Protein AF-A0A7U8C4Y5-F1 (afdb_monomer)

Radius of gyration: 27.95 Å; Cα contacts (8 Å, |Δi|>4): 1539; chains: 1; bounding box: 103×58×79 Å

Secondary structure (DSSP, 8-state):
----SSSSSSSSSS-S----------SSPPTT-B----TT----SS-B--TTTTTS-SPP--BSS--SEEEEEEETTEEEEEEEESS---B-EEEEEEEBTTS-EEEE-TTPPPPTTB-EEEETTEEEE-EEEEEEEEETTEEEEEEEEB-SS--SSS--B---SEEEEEEE-S--BSSBS--HHHHHHSSTTGGGS--TTGGGHHHHHHTT-EEEEEEEEETTTB--HHHHHHHHHHHHHHHHHHH---SEEEEEEETHHHHHHHHHHHH-TTS-SEEEEES--S-HHHHHHHHHHHHHHHHHHHHTS--STT-GGGSHHHHHHHH-S-EEET---TT-SSSSS--TT--SSSEEEIIIIITTTHHHHHH-TT---TTTSSTHHHHTT-SHHHHHS--SHHHHTHHHH-B-TTSPBPP----TT--TTHHHHHTTSS-HHHHHHHHHH---BPPTTT-----TTTS-SS-S--SS--HHHHHHTTTT---HHHHHHHHHHHHHTS-GGGS-HHHHHHH---TTS-SS-GGGB---SSSSPPPPPPPPHHHHHHHHHTT-S--S---S-EEEEEE--GGGT-SS-TTHHHHHHHHHHHTT--GGGEEEEEE---S-HHHHHHHHHHHHHHHHHHHHHHHHHSS--GGGS-EEE-TT--EEEESTTTTTT-STT-S---HHHHHS-----HHHHTT--TT---SS--EE-HHHHTTTTTTTT----HHHHHHHHHHTTT-EE---

Foldseek 3Di:
DDDPDPPPPPPPPPPPDPQLDALPDDPQQDAQHWAHADPPLVLDPAAAADCVVLVLPFFDARAAPPAHFFTWDDDPPDIDGPHHDSLSWGGKDKWKWFQFCVRATDTDDQQDDDDPRFDWAADPNDIATQMKIWIWTAYNSWIKIKIAGFGPPQPDPATAGLAPLEEEEEAAEDAFLARYRAAPVQSLQHDSCVCVDPDLVSVQVSVCRSVGYMYMYIRLRHNLRAPQLVSSLVRLVSRVSNCCRRHNHGPFYEYEYEAVSQCSVLLCCVPPVVSHQEYEYELYFLFDLLLVLQLQLLLLLQCCLLQVWDLPCPTQSQAQVSSCLQQLFDWDAQQQAPQPLPRQLAHASGSHHRTGALSRRARQLVNCQAQAQQEDDCVRSVVVSCVVPDCPVVRVGGRHSQSSNCVLQPADPVRHGFDLHWDAQFQGQLLCLLVVVDDLVRSLSSLQFSFAFDDNVQHDYAAPPSDAPDPDPPPDDDPVNVVVVCPPPPDPVVVVSNVLRVQSSDDPVPADPVNCVVNDPDPSHDSSSCSRGQRDSDPGRGHIDDGDPSSVVSCVVSCSFNQQPDQHAYEYEYEDCSVVSHNSFSLRLVLSVVSVVVVVHDCQRYEYEYEYALPDSVVSSVLSSVVSSLRVVLSVVCSVVVGRDQSRFYFYADNVRHTFDGDPQQQPPCFPDDPDHHVVVVVRPGTAGSSVSSVAGSNSRDSDADFDQLVVCVPVCSSPPDDDDPVSSVSVCVSNVVGHGDRD

Organism: Neptuniibacter caesariensis (NCBI:txid207954)

Sequence (744 aa):
MKLWLILAVLIIAGCSGKNVQMPIGGYPVKPGEVGPVAVDNPMQFPFSCTTSEAGLGEPLIDNYEQKGYPVWDRWLFFNYKKGYSQYCGAKMEVSFYYRNDAGDFKSLVAQSDIPGDAEYLERDGRRFPFVVRYERGVINRFIYGITSLTEWPIQQAGIVPVWNKQLIMLFNGGIGIGHHQSGIVSLGMLGAEAEKSDDLISLFNPDLLARGYLLAGSTGMGTDTSFNLPLLLQTAGMVKKQVVAEFGEPDFTLGLGASGGAIQQFFSDQHAPELLDGVVVSHMFPDLLTQMTGVGDCELLQYYFDNHSDQSSEGFWKTWYHRGLVEGFNAIDGYPSKYSIDGSGVPMMSTAKPGSSVCVDGWRGITPLMFNPKLFLPFYDMHHAWLKGDASELKSTNWTHWDDAVAIYGTDQSGYALRTYDNVGVQYGLEALKQGAISVDQFLDLNARIGGWKPSSEMRFEQAPFYPFGALTLDRISLSEFIFGNIKLRSVGSFWRGTQNVLTLMPDDKVSPRVKRWFGRDDKQSIWSHQNSTASLDTAIAERSSASATAIERAKKQGMVFGGEWNKPTIAMMVYLDDRLDIHDARQPFVFRERMRKAGHSDGSFSIWGLTPSGNPESDKKQLRDIATQSVETLSAWLQQGEKPPSAIDRCWDKHYQLLAVGESVWNGVSLNHSDKGLCAREFKIHGSPRVAAGEPFAADLLKCPLKSVSSALQDGTYATIRFNEMQKVYLEKIFKEGVCAYN

InterPro domains:
  IPR045556 Domain of unknown function DUF6351 [PF19878] (40-743)

Solvent-accessible surface area (backbone atoms only — not comparable to full-atom values): 40353 Å² total; per-residue (Å²): 136,89,91,84,87,89,83,84,80,84,78,81,86,71,81,73,73,79,76,55,63,75,60,79,34,61,78,46,62,47,79,69,37,32,36,34,58,60,94,82,56,82,71,65,75,71,39,20,62,51,40,45,82,74,70,56,39,75,48,42,69,44,40,82,82,73,47,54,30,78,33,70,46,81,49,101,90,49,79,46,78,76,34,6,18,65,56,35,37,27,48,21,43,75,49,39,29,33,26,29,75,89,69,48,64,39,86,41,66,88,87,53,84,82,65,94,57,52,28,69,45,78,55,97,94,42,77,45,57,43,30,36,41,38,37,36,33,16,42,56,43,12,44,32,33,41,40,30,21,30,64,72,71,71,88,56,103,60,91,62,60,49,63,67,44,35,34,38,41,46,26,31,34,58,82,24,51,40,50,38,27,38,13,71,68,32,52,43,61,55,58,77,64,10,62,76,37,92,47,77,78,28,54,35,46,67,62,44,30,75,67,11,32,34,42,35,38,31,14,36,30,12,19,30,17,28,67,33,57,71,61,28,47,52,34,46,54,53,51,51,47,37,47,35,55,69,75,45,81,55,84,40,32,32,35,38,19,30,32,40,11,23,25,52,54,59,43,31,51,79,76,43,52,86,69,45,62,31,37,42,28,27,43,42,41,57,31,64,59,41,54,45,44,31,54,56,43,32,39,35,50,52,47,33,48,52,70,71,47,69,83,56,93,82,21,75,56,27,39,28,58,55,45,22,46,31,43,20,30,51,36,39,66,67,35,77,28,87,54,21,83,79,75,72,17,35,32,67,91,57,69,42,56,39,14,38,25,20,55,54,64,30,46,59,65,51,48,52,48,45,60,26,34,59,38,78,58,50,86,72,54,60,38,52,59,35,70,77,74,55,65,65,63,62,71,72,46,58,30,13,53,39,43,48,31,25,90,63,32,35,60,50,98,87,71,45,42,34,46,49,56,39,50,61,28,59,42,56,24,43,47,26,40,63,72,64,75,40,53,73,65,56,42,52,51,50,56,24,36,33,32,27,57,49,59,65,91,73,44,61,61,62,37,37,74,75,44,52,97,73,75,83,79,76,87,87,71,54,77,64,56,62,56,65,72,50,80,75,65,92,43,73,77,57,54,58,60,60,49,50,56,59,59,73,71,46,57,76,91,79,52,54,73,69,56,49,73,75,66,53,94,48,78,78,48,37,85,47,51,49,84,36,29,39,42,49,96,61,92,60,69,27,52,56,19,75,41,37,66,66,17,44,52,38,34,50,74,69,47,52,47,62,70,20,90,64,75,53,49,34,44,35,37,39,54,55,31,52,95,70,23,38,71,47,46,66,39,28,68,55,27,42,51,46,27,16,45,76,59,70,36,66,66,80,27,55,22,50,40,37,35,36,69,59,84,45,68,72,63,36,54,53,52,51,34,55,51,53,51,48,48,55,55,38,51,51,51,22,65,75,68,74,48,80,44,82,84,50,52,27,31,26,30,40,53,80,72,44,80,70,48,73,37,93,56,29,58,31,44,66,58,90,91,48,93,66,54,16,70,45,34,67,72,54,82,68,54,56,32,29,45,40,16,28,55,40,58,85,50,52,79,59,53,66,69,54,65,37,50,51,77,51,40,78,70,72,51,74,48,60,89,69,83,75,54,75,69,53,49,56,48,50,40,63,59,30,69,87,9,31,54,52,75,120

Mean predicted aligned error: 9.33 Å

Structure (mmCIF, N/CA/C/O backbone):
data_AF-A0A7U8C4Y5-F1
#
_entry.id   AF-A0A7U8C4Y5-F1
#
loop_
_atom_site.group_PDB
_atom_site.id
_atom_site.type_symbol
_atom_site.label_atom_id
_atom_site.label_alt_id
_atom_site.label_comp_id
_atom_site.label_asym_id
_atom_site.label_entity_id
_atom_site.label_seq_id
_atom_site.pdbx_PDB_ins_code
_atom_site.Cartn_x
_atom_site.Cartn_y
_atom_site.Cartn_z
_atom_site.occupancy
_atom_site.B_iso_or_equiv
_atom_site.auth_seq_id
_atom_site.auth_comp_id
_atom_site.auth_asym_id
_atom_site.auth_atom_id
_atom_site.pdbx_PDB_model_num
ATOM 1 N N . MET A 1 1 ? 69.861 26.844 -2.956 1.00 40.56 1 MET A N 1
ATOM 2 C CA . MET A 1 1 ? 69.302 28.192 -3.195 1.00 40.56 1 MET A CA 1
ATOM 3 C C . MET A 1 1 ? 68.763 28.224 -4.621 1.00 40.56 1 MET A C 1
ATOM 5 O O . MET A 1 1 ? 69.521 27.898 -5.519 1.00 40.56 1 MET A O 1
ATOM 9 N N . LYS A 1 2 ? 67.482 28.593 -4.784 1.00 38.91 2 LYS A N 1
ATOM 10 C CA . LYS A 1 2 ? 66.758 28.886 -6.042 1.00 38.91 2 LYS A CA 1
ATOM 11 C C . LYS A 1 2 ? 66.452 27.725 -7.004 1.00 38.91 2 LYS A C 1
ATOM 13 O O . LYS A 1 2 ? 67.176 27.517 -7.961 1.00 38.91 2 LYS A O 1
ATOM 18 N N . LEU A 1 3 ? 65.296 27.086 -6.796 1.00 28.91 3 LEU A N 1
ATOM 19 C CA . LEU A 1 3 ? 64.331 26.732 -7.859 1.00 28.91 3 LEU A CA 1
ATOM 20 C C . LEU A 1 3 ? 62.991 26.289 -7.229 1.00 28.91 3 LEU A C 1
ATOM 22 O O . LEU A 1 3 ? 62.457 25.223 -7.490 1.00 28.91 3 LEU A O 1
ATOM 26 N N . TRP A 1 4 ? 62.467 27.134 -6.341 1.00 32.94 4 TRP A N 1
ATOM 27 C CA . TRP A 1 4 ? 61.103 27.080 -5.807 1.00 32.94 4 TRP A CA 1
ATOM 28 C C . TRP A 1 4 ? 60.492 28.449 -6.099 1.00 32.94 4 TRP A C 1
ATOM 30 O O . TRP A 1 4 ? 60.713 29.346 -5.295 1.00 32.94 4 TRP A O 1
ATOM 40 N N . LEU A 1 5 ? 59.868 28.667 -7.271 1.00 36.50 5 LEU A N 1
ATOM 41 C CA . LEU A 1 5 ? 59.026 29.864 -7.518 1.00 36.50 5 LEU A CA 1
ATOM 42 C C . LEU A 1 5 ? 58.239 29.928 -8.847 1.00 36.50 5 LEU A C 1
ATOM 44 O O . LEU A 1 5 ? 57.663 30.974 -9.120 1.00 36.50 5 LEU A O 1
ATOM 48 N N . ILE A 1 6 ? 58.133 28.874 -9.672 1.00 38.06 6 ILE A N 1
ATOM 49 C CA . ILE A 1 6 ? 57.327 28.951 -10.920 1.00 38.06 6 ILE A CA 1
ATOM 50 C C . ILE A 1 6 ? 56.436 27.716 -11.129 1.00 38.06 6 ILE A C 1
ATOM 52 O O . ILE A 1 6 ? 56.382 27.143 -12.207 1.00 38.06 6 ILE A O 1
ATOM 56 N N . LEU A 1 7 ? 55.703 27.291 -10.097 1.00 34.16 7 LEU A N 1
ATOM 57 C CA . LEU A 1 7 ? 54.570 26.370 -10.295 1.00 34.16 7 LEU A CA 1
ATOM 58 C C . LEU A 1 7 ? 53.411 26.641 -9.319 1.00 34.16 7 LEU A C 1
ATOM 60 O O . LEU A 1 7 ? 52.739 25.729 -8.859 1.00 34.16 7 LEU A O 1
ATOM 64 N N . ALA A 1 8 ? 53.191 27.918 -8.987 1.00 36.72 8 ALA A N 1
ATOM 65 C CA . ALA A 1 8 ? 52.106 28.367 -8.106 1.00 36.72 8 ALA A CA 1
ATOM 66 C C . ALA A 1 8 ? 51.122 29.344 -8.786 1.00 36.72 8 ALA A C 1
ATOM 68 O O . ALA A 1 8 ? 50.301 29.950 -8.109 1.00 36.72 8 ALA A O 1
ATOM 69 N N . VAL A 1 9 ? 51.173 29.507 -10.118 1.00 35.78 9 VAL A N 1
ATOM 70 C CA . VAL A 1 9 ? 50.325 30.484 -10.849 1.00 35.78 9 VAL A CA 1
ATOM 71 C C . VAL A 1 9 ? 49.565 29.865 -12.043 1.00 35.78 9 VAL A C 1
ATOM 73 O O . VAL A 1 9 ? 48.957 30.574 -12.831 1.00 35.78 9 VAL A O 1
ATOM 76 N N . LEU A 1 10 ? 49.492 28.532 -12.157 1.00 32.16 10 LEU A N 1
ATOM 77 C CA . LEU A 1 10 ? 48.710 27.846 -13.211 1.00 32.16 10 LEU A CA 1
ATOM 78 C C . LEU A 1 10 ? 47.628 26.882 -12.684 1.00 32.16 10 LEU A C 1
ATOM 80 O O . LEU A 1 10 ? 47.227 25.965 -13.388 1.00 32.16 10 LEU A O 1
ATOM 84 N N . ILE A 1 11 ? 47.121 27.091 -11.460 1.00 36.72 11 ILE A N 1
ATOM 85 C CA . ILE A 1 11 ? 45.968 26.326 -10.920 1.00 36.72 11 ILE A CA 1
ATOM 86 C C . ILE A 1 11 ? 44.781 27.233 -10.521 1.00 36.72 11 ILE A C 1
ATOM 88 O O . ILE A 1 11 ? 43.703 26.743 -10.212 1.00 36.72 11 ILE A O 1
ATOM 92 N N . ILE A 1 12 ? 44.901 28.564 -10.614 1.00 37.28 12 ILE A N 1
ATOM 93 C CA . ILE A 1 12 ? 43.823 29.489 -10.194 1.00 37.28 12 ILE A CA 1
ATOM 94 C C . ILE A 1 12 ? 43.018 30.062 -11.386 1.00 37.28 12 ILE A C 1
ATOM 96 O O . ILE A 1 12 ? 42.002 30.716 -11.191 1.00 37.28 12 ILE A O 1
ATOM 100 N N . ALA A 1 13 ? 43.370 29.735 -12.634 1.00 33.44 13 ALA A N 1
ATOM 101 C CA . ALA A 1 13 ? 42.683 30.239 -13.836 1.00 33.44 13 ALA A CA 1
ATOM 102 C C . ALA A 1 13 ? 41.980 29.137 -14.661 1.00 33.44 13 ALA A C 1
ATOM 104 O O . ALA A 1 13 ? 42.058 29.129 -15.885 1.00 33.44 13 ALA A O 1
ATOM 105 N N . GLY A 1 14 ? 41.311 28.191 -13.988 1.00 32.44 14 GLY A N 1
ATOM 106 C CA . GLY A 1 14 ? 40.488 27.154 -14.637 1.00 32.44 14 GLY A CA 1
ATOM 107 C C . GLY A 1 14 ? 39.173 26.804 -13.925 1.00 32.44 14 GLY A C 1
ATOM 108 O O . GLY A 1 14 ? 38.342 26.110 -14.500 1.00 32.44 14 GLY A O 1
ATOM 109 N N . CYS A 1 15 ? 38.939 27.304 -12.707 1.00 35.91 15 CYS A N 1
ATOM 110 C CA . CYS A 1 15 ? 37.689 27.089 -11.963 1.00 35.91 15 CYS A CA 1
ATOM 111 C C . CYS A 1 15 ? 36.669 28.220 -12.180 1.00 35.91 15 CYS A C 1
ATOM 113 O O . CYS A 1 15 ? 35.854 28.512 -11.308 1.00 35.91 15 CYS A O 1
ATOM 115 N N . SER A 1 16 ? 36.712 28.882 -13.337 1.00 35.50 16 SER A N 1
ATOM 116 C CA . SER A 1 16 ? 35.630 29.749 -13.788 1.00 35.50 16 SER A CA 1
ATOM 117 C C . SER A 1 16 ? 34.489 28.874 -14.306 1.00 35.50 16 SER A C 1
ATOM 119 O O . SER A 1 16 ? 34.569 28.349 -15.414 1.00 35.50 16 SER A O 1
ATOM 121 N N . GLY A 1 17 ? 33.464 28.694 -13.470 1.00 42.19 17 GLY A N 1
ATOM 122 C CA . GLY A 1 17 ? 32.100 28.333 -13.860 1.00 42.19 17 GLY A CA 1
ATOM 123 C C . GLY A 1 17 ? 31.972 27.268 -14.947 1.00 42.19 17 GLY A C 1
ATOM 124 O O . GLY A 1 17 ? 31.537 27.573 -16.055 1.00 42.19 17 GLY A O 1
ATOM 125 N N . LYS A 1 18 ? 32.247 25.997 -14.628 1.00 40.91 18 LYS A N 1
ATOM 126 C CA . LYS A 1 18 ? 31.489 24.951 -15.319 1.00 40.91 18 LYS A CA 1
ATOM 127 C C . LYS A 1 18 ? 30.056 25.094 -14.826 1.00 40.91 18 LYS A C 1
ATOM 129 O O . LYS A 1 18 ? 29.761 24.682 -13.709 1.00 40.91 18 LYS A O 1
ATOM 134 N N . ASN A 1 19 ? 29.212 25.739 -15.631 1.00 41.41 19 ASN A N 1
ATOM 135 C CA . ASN A 1 19 ? 27.765 25.629 -15.509 1.00 41.41 19 ASN A CA 1
ATOM 136 C C . ASN A 1 19 ? 27.460 24.138 -15.547 1.00 41.41 19 ASN A C 1
ATOM 138 O O . ASN A 1 19 ? 27.531 23.513 -16.606 1.00 41.41 19 ASN A O 1
ATOM 142 N N . VAL A 1 20 ? 27.244 23.548 -14.377 1.00 48.53 20 VAL A N 1
ATOM 143 C CA . VAL A 1 20 ? 26.843 22.159 -14.308 1.00 48.53 20 VAL A CA 1
ATOM 144 C C . VAL A 1 20 ? 25.394 22.143 -14.774 1.00 48.53 20 VAL A C 1
ATOM 146 O O . VAL A 1 20 ? 24.517 22.771 -14.185 1.00 48.53 20 VAL A O 1
ATOM 149 N N . GLN A 1 21 ? 25.209 21.595 -15.967 1.00 50.97 21 GLN A N 1
ATOM 150 C CA . GLN A 1 21 ? 23.978 21.690 -16.731 1.00 50.97 21 GLN A CA 1
ATOM 151 C C . GLN A 1 21 ? 22.909 20.826 -16.056 1.00 50.97 21 GLN A C 1
ATOM 153 O O . GLN A 1 21 ? 23.209 19.719 -15.606 1.00 50.97 21 GLN A O 1
ATOM 158 N N . MET A 1 22 ? 21.670 21.324 -15.993 1.00 55.81 22 MET A N 1
ATOM 159 C CA . MET A 1 22 ? 20.518 20.502 -15.612 1.00 55.81 22 MET A CA 1
ATOM 160 C C . MET A 1 22 ? 20.509 19.214 -16.455 1.00 55.81 22 MET A C 1
ATOM 162 O O . MET A 1 22 ? 20.876 19.280 -17.634 1.00 55.81 22 MET A O 1
ATOM 166 N N . PRO A 1 23 ? 20.057 18.066 -15.922 1.00 55.00 23 PRO A N 1
ATOM 167 C CA . PRO A 1 23 ? 19.732 16.913 -16.751 1.00 55.00 23 PRO A CA 1
ATOM 168 C C . PRO A 1 23 ? 18.498 17.253 -17.605 1.00 55.00 23 PRO A C 1
ATOM 170 O O . PRO A 1 23 ? 17.365 16.929 -17.265 1.00 55.00 23 PRO A O 1
ATOM 173 N N . ILE A 1 24 ? 18.712 17.979 -18.704 1.00 55.97 24 ILE A N 1
ATOM 174 C CA . ILE A 1 24 ? 17.717 18.221 -19.752 1.00 55.97 24 ILE A CA 1
ATOM 175 C C . ILE A 1 24 ? 17.910 17.110 -20.784 1.00 55.97 24 ILE A C 1
ATOM 177 O O . ILE A 1 24 ? 18.514 17.319 -21.834 1.00 55.97 24 ILE A O 1
ATOM 181 N N . GLY A 1 25 ? 17.477 15.900 -20.434 1.00 65.25 25 GLY A N 1
ATOM 182 C CA . GLY A 1 25 ? 17.351 14.796 -21.382 1.00 65.25 25 GLY A CA 1
ATOM 183 C C . GLY A 1 25 ? 16.016 14.878 -22.118 1.00 65.25 25 GLY A C 1
ATOM 184 O O . GLY A 1 25 ? 14.994 15.197 -21.513 1.00 65.25 25 GLY A O 1
ATOM 185 N N . GLY A 1 26 ? 16.017 14.617 -23.423 1.00 84.81 26 GLY A N 1
ATOM 186 C CA . GLY A 1 26 ? 14.791 14.382 -24.185 1.00 84.81 26 GLY A CA 1
ATOM 187 C C . GLY A 1 26 ? 14.374 12.912 -24.128 1.00 84.81 26 GLY A C 1
ATOM 188 O O . GLY A 1 26 ? 15.065 12.081 -23.545 1.00 84.81 26 GLY A O 1
ATOM 189 N N . TYR A 1 27 ? 13.254 12.594 -24.769 1.00 93.38 27 TYR A N 1
ATOM 190 C CA . TYR A 1 27 ? 12.886 11.214 -25.075 1.00 93.38 27 TYR A CA 1
ATOM 191 C C . TYR A 1 27 ? 13.197 10.916 -26.552 1.00 93.38 27 TYR A C 1
ATOM 193 O O . TYR A 1 27 ? 12.963 11.791 -27.391 1.00 93.38 27 TYR A O 1
ATOM 201 N N . PRO A 1 28 ? 13.675 9.709 -26.896 1.00 94.25 28 PRO A N 1
ATOM 202 C CA . PRO A 1 28 ? 14.124 8.664 -25.973 1.00 94.25 28 PRO A CA 1
ATOM 203 C C . PRO A 1 28 ? 15.470 9.028 -25.325 1.00 94.25 28 PRO A C 1
ATOM 205 O O . PRO A 1 28 ? 16.355 9.555 -25.995 1.00 94.25 28 PRO A O 1
ATOM 208 N N . VAL A 1 29 ? 15.637 8.698 -24.044 1.00 93.75 29 VAL A N 1
ATOM 209 C CA . VAL A 1 29 ? 16.929 8.766 -23.346 1.00 93.75 29 VAL A CA 1
ATOM 210 C C . VAL A 1 29 ? 17.836 7.695 -23.946 1.00 93.75 29 VAL A C 1
ATOM 212 O O . VAL A 1 29 ? 17.461 6.523 -23.951 1.00 93.75 29 VAL A O 1
ATOM 215 N N . LYS A 1 30 ? 19.005 8.071 -24.475 1.00 92.62 30 LYS A N 1
ATOM 216 C CA . LYS A 1 30 ? 19.956 7.143 -25.115 1.00 92.62 30 LYS A CA 1
ATOM 217 C C . LYS A 1 30 ? 21.066 6.674 -24.162 1.00 92.62 30 LYS A C 1
ATOM 219 O O . LYS A 1 30 ? 21.302 7.311 -23.134 1.00 92.62 30 LYS A O 1
ATOM 224 N N . PRO A 1 31 ? 21.763 5.556 -24.467 1.00 91.56 31 PRO A N 1
ATOM 225 C CA . PRO A 1 31 ? 22.852 5.072 -23.622 1.00 91.56 31 PRO A CA 1
ATOM 226 C C . PRO A 1 31 ? 23.902 6.161 -23.371 1.00 91.56 31 PRO A C 1
ATOM 228 O O . PRO A 1 31 ? 24.402 6.785 -24.307 1.00 91.56 31 PRO A O 1
ATOM 231 N N . GLY A 1 32 ? 24.237 6.391 -22.102 1.00 90.81 32 GLY A N 1
ATOM 232 C CA . GLY A 1 32 ? 25.149 7.450 -21.666 1.00 90.81 32 GLY A CA 1
ATOM 233 C C . GLY A 1 32 ? 24.497 8.809 -21.371 1.00 90.81 32 GLY A C 1
ATOM 234 O O . GLY A 1 32 ? 25.164 9.657 -20.769 1.00 90.81 32 GLY A O 1
ATOM 235 N N . GLU A 1 33 ? 23.230 9.016 -21.741 1.00 92.44 33 GLU A N 1
ATOM 236 C CA . GLU A 1 33 ? 22.442 10.211 -21.408 1.00 92.44 33 GLU A CA 1
ATOM 237 C C . GLU A 1 33 ? 21.748 10.076 -20.045 1.00 92.44 33 GLU A C 1
ATOM 239 O O . GLU A 1 33 ? 21.728 9.006 -19.445 1.00 92.44 33 GLU A O 1
ATOM 244 N N . VAL A 1 34 ? 21.183 11.170 -19.535 1.00 91.38 34 VAL A N 1
ATOM 245 C CA . VAL A 1 34 ? 20.472 11.217 -18.246 1.00 91.38 34 VAL A CA 1
ATOM 246 C C . VAL A 1 34 ? 19.019 11.561 -18.516 1.00 91.38 34 VAL A C 1
ATOM 248 O O . VAL A 1 34 ? 18.747 12.476 -19.292 1.00 91.38 34 VAL A O 1
ATOM 251 N N . GLY A 1 35 ? 18.091 10.852 -17.877 1.00 93.12 35 GLY A N 1
ATOM 252 C CA . GLY A 1 35 ? 16.671 11.117 -18.065 1.00 93.12 35 GLY A CA 1
ATOM 253 C C . GLY A 1 35 ? 16.222 12.452 -17.456 1.00 93.12 35 GLY A C 1
ATOM 254 O O . GLY A 1 35 ? 16.865 12.975 -16.539 1.00 93.12 35 GLY A O 1
ATOM 255 N N . PRO A 1 36 ? 15.118 13.024 -17.968 1.00 94.38 36 PRO A N 1
ATOM 256 C CA . PRO A 1 36 ? 14.597 14.299 -17.493 1.00 94.38 36 PRO A CA 1
ATOM 257 C C . PRO A 1 36 ? 14.004 14.215 -16.083 1.00 94.38 36 PRO A C 1
ATOM 259 O O . PRO A 1 36 ? 13.547 13.162 -15.632 1.00 94.38 36 PRO A O 1
ATOM 262 N N . VAL A 1 37 ? 13.928 15.373 -15.426 1.00 93.31 37 VAL A N 1
ATOM 263 C CA . VAL A 1 37 ? 13.112 15.611 -14.226 1.00 93.31 37 VAL A CA 1
ATOM 264 C C . VAL A 1 37 ? 11.944 16.515 -14.607 1.00 93.31 37 VAL A C 1
ATOM 266 O O . VAL A 1 37 ? 12.137 17.481 -15.348 1.00 93.31 37 VAL A O 1
ATOM 269 N N . ALA A 1 38 ? 10.734 16.196 -14.146 1.00 91.75 38 ALA A N 1
ATOM 270 C CA . ALA A 1 38 ? 9.569 17.025 -14.430 1.00 91.75 38 ALA A CA 1
ATOM 271 C C . ALA A 1 38 ? 9.722 18.427 -13.820 1.00 91.75 38 ALA A C 1
ATOM 273 O O . ALA A 1 38 ? 10.302 18.594 -12.747 1.00 91.75 38 ALA A O 1
ATOM 274 N N . VAL A 1 39 ? 9.187 19.440 -14.503 1.00 87.44 39 VAL A N 1
ATOM 275 C CA . VAL A 1 39 ? 9.313 20.853 -14.095 1.00 87.44 39 VAL A CA 1
ATOM 276 C C . VAL A 1 39 ? 8.608 21.129 -12.764 1.00 87.44 39 VAL A C 1
ATOM 278 O O . VAL A 1 39 ? 9.061 21.951 -11.975 1.00 87.44 39 VAL A O 1
ATOM 281 N N . ASP A 1 40 ? 7.507 20.434 -12.524 1.00 88.88 40 ASP A N 1
ATOM 282 C CA . ASP A 1 40 ? 6.650 20.492 -11.342 1.00 88.88 40 ASP A CA 1
ATOM 283 C C . ASP A 1 40 ? 6.944 19.365 -10.338 1.00 88.88 40 ASP A C 1
ATOM 285 O O . ASP A 1 40 ? 6.169 19.162 -9.403 1.00 88.88 40 ASP A O 1
ATOM 289 N N . ASN A 1 41 ? 8.066 18.648 -10.490 1.00 91.75 41 ASN A N 1
ATOM 290 C CA . ASN A 1 41 ? 8.531 17.731 -9.454 1.00 91.75 41 ASN A CA 1
ATOM 291 C C . ASN A 1 41 ? 8.658 18.518 -8.131 1.00 91.75 41 ASN A C 1
ATOM 293 O O . ASN A 1 41 ? 9.282 19.584 -8.121 1.00 91.75 41 ASN A O 1
ATOM 297 N N . PRO A 1 42 ? 8.121 18.015 -7.004 1.00 90.56 42 PRO A N 1
ATOM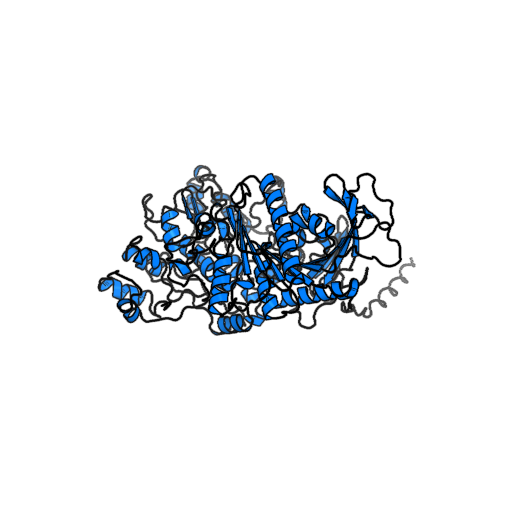 298 C CA . PRO A 1 42 ? 8.168 18.720 -5.724 1.00 90.56 42 PRO A CA 1
ATOM 299 C C . PRO A 1 42 ? 9.597 18.931 -5.218 1.00 90.56 42 PRO A C 1
ATOM 301 O O . PRO A 1 42 ? 9.799 19.712 -4.292 1.00 90.56 42 PRO A O 1
ATOM 304 N N . MET A 1 43 ? 10.580 18.238 -5.811 1.00 88.94 43 MET A N 1
ATOM 305 C CA . MET A 1 43 ? 11.993 18.319 -5.476 1.00 88.94 43 MET A CA 1
ATOM 306 C C . MET A 1 43 ? 12.176 18.197 -3.965 1.00 88.94 43 MET A C 1
ATOM 308 O O . MET A 1 43 ? 12.762 19.068 -3.336 1.00 88.94 43 MET A O 1
ATOM 312 N N . GLN A 1 44 ? 11.629 17.127 -3.373 1.00 88.31 44 GLN A N 1
ATOM 313 C CA . GLN A 1 44 ? 11.736 16.877 -1.935 1.00 88.31 44 GLN A CA 1
ATOM 314 C C . GLN A 1 44 ? 13.187 17.033 -1.488 1.00 88.31 44 GLN A C 1
ATOM 316 O O . GLN A 1 44 ? 14.087 16.455 -2.112 1.00 88.31 44 GLN A O 1
ATOM 321 N N . PHE A 1 45 ? 13.390 17.833 -0.441 1.00 83.75 45 PHE A N 1
ATOM 322 C CA . PHE A 1 45 ? 14.679 18.040 0.196 1.00 83.75 45 PHE A CA 1
ATOM 323 C C . PHE A 1 45 ? 14.560 17.874 1.714 1.00 83.75 45 PHE A C 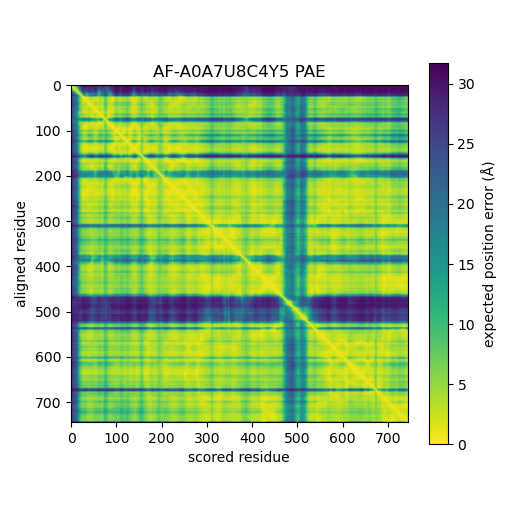1
ATOM 325 O O . PHE A 1 45 ? 13.598 18.366 2.303 1.00 83.75 45 PHE A O 1
ATOM 332 N N . PRO A 1 46 ? 15.546 17.220 2.341 1.00 82.81 46 PRO A N 1
ATOM 333 C CA . PRO A 1 46 ? 16.714 16.617 1.689 1.00 82.81 46 PRO A CA 1
ATOM 334 C C . PRO A 1 46 ? 16.307 15.346 0.906 1.00 82.81 46 PRO A C 1
ATOM 336 O O . PRO A 1 46 ? 15.151 14.932 0.983 1.00 82.81 46 PRO A O 1
ATOM 339 N N . PHE A 1 47 ? 17.191 14.753 0.089 1.00 87.06 47 PHE A N 1
ATOM 340 C CA . PHE A 1 47 ? 16.854 13.554 -0.707 1.00 87.06 47 PHE A CA 1
ATOM 341 C C . PHE A 1 47 ? 18.020 12.572 -0.811 1.00 87.06 47 PHE A C 1
ATOM 343 O O . PHE A 1 47 ? 19.159 12.980 -1.042 1.00 87.06 47 PHE A O 1
ATOM 350 N N . SER A 1 48 ? 17.772 11.287 -0.565 1.00 85.62 48 SER A N 1
ATOM 351 C CA . SER A 1 48 ? 18.788 10.225 -0.575 1.00 85.62 48 SER A CA 1
ATOM 352 C C . SER A 1 48 ? 18.925 9.628 -1.978 1.00 85.62 48 SER A C 1
ATOM 354 O O . SER A 1 48 ? 17.940 9.128 -2.512 1.00 85.62 48 SER A O 1
ATOM 356 N N . CYS A 1 49 ? 20.118 9.663 -2.582 1.00 88.31 49 CYS A N 1
ATOM 357 C CA . CYS A 1 49 ? 20.373 8.995 -3.864 1.00 88.31 49 CYS A CA 1
ATOM 358 C C . CYS A 1 49 ? 20.864 7.557 -3.638 1.00 88.31 49 CYS A C 1
ATOM 360 O O . CYS A 1 49 ? 21.714 7.332 -2.776 1.00 88.31 49 CYS A O 1
ATOM 362 N N . THR A 1 50 ? 20.368 6.614 -4.442 1.00 86.38 50 THR A N 1
ATOM 363 C CA . THR A 1 50 ? 20.636 5.168 -4.338 1.00 86.38 50 THR A CA 1
ATOM 364 C C . THR A 1 50 ? 21.015 4.540 -5.690 1.00 86.38 50 THR A C 1
ATOM 366 O O . THR A 1 50 ? 20.792 3.354 -5.935 1.00 86.38 50 THR A O 1
ATOM 369 N N . THR A 1 51 ? 21.567 5.332 -6.617 1.00 88.31 51 THR A N 1
ATOM 370 C CA . THR A 1 51 ? 21.968 4.863 -7.958 1.00 88.31 51 THR A CA 1
ATOM 371 C C . THR A 1 51 ? 23.018 3.752 -7.892 1.00 88.31 51 THR A C 1
ATOM 373 O O . THR A 1 51 ? 23.030 2.857 -8.739 1.00 88.31 51 THR A O 1
ATOM 376 N N . SER A 1 52 ? 23.878 3.772 -6.868 1.00 83.06 52 SER A N 1
ATOM 377 C CA . SER A 1 52 ? 24.941 2.780 -6.700 1.00 83.06 52 SER A CA 1
ATOM 378 C C . SER A 1 52 ? 24.395 1.400 -6.344 1.00 83.06 52 SER A C 1
ATOM 380 O O . SER A 1 52 ? 24.881 0.394 -6.856 1.00 83.06 52 SER A O 1
ATOM 382 N N . GLU A 1 53 ? 23.339 1.363 -5.537 1.00 78.25 53 GLU A N 1
ATOM 383 C CA . GLU A 1 53 ? 22.635 0.167 -5.094 1.00 78.25 53 GLU A CA 1
ATOM 384 C C . GLU A 1 53 ? 21.905 -0.512 -6.263 1.00 78.25 53 GLU A C 1
ATOM 386 O O . GLU A 1 53 ? 21.818 -1.734 -6.301 1.00 78.25 53 GLU A O 1
ATOM 391 N N . ALA A 1 54 ? 21.475 0.260 -7.266 1.00 77.81 54 ALA A N 1
ATOM 392 C CA . ALA A 1 54 ? 20.914 -0.254 -8.520 1.00 77.81 54 ALA A CA 1
ATOM 393 C C . ALA A 1 54 ? 21.972 -0.617 -9.585 1.00 77.81 54 ALA A C 1
ATOM 395 O O . ALA A 1 54 ? 21.631 -0.967 -10.721 1.00 77.81 54 ALA A O 1
ATOM 396 N N . GLY A 1 55 ? 23.262 -0.517 -9.247 1.00 82.12 55 GLY A N 1
ATOM 397 C CA . GLY A 1 55 ? 24.368 -0.841 -10.145 1.00 82.12 55 GLY A CA 1
ATOM 398 C C . GLY A 1 55 ? 24.650 0.201 -11.232 1.00 82.12 55 GLY A C 1
ATOM 399 O O . GLY A 1 55 ? 25.359 -0.127 -12.175 1.00 82.12 55 GLY A O 1
ATOM 400 N N . LEU A 1 56 ? 24.137 1.432 -11.105 1.00 87.81 56 LEU A N 1
ATOM 401 C CA . LEU A 1 56 ? 24.405 2.558 -12.022 1.00 87.81 56 LEU A CA 1
ATOM 402 C C . LEU A 1 56 ? 25.605 3.424 -11.581 1.00 87.81 56 LEU A C 1
ATOM 404 O O . LEU A 1 56 ? 25.902 4.456 -12.183 1.00 87.81 56 LEU A O 1
ATOM 408 N N . GLY A 1 57 ? 26.291 3.021 -10.507 1.00 88.25 57 GLY A N 1
ATOM 409 C CA . GLY A 1 57 ? 27.385 3.780 -9.901 1.00 88.25 57 GLY A CA 1
ATOM 410 C C . GLY A 1 57 ? 26.914 4.979 -9.070 1.00 88.25 57 GLY A C 1
ATOM 411 O O . GLY A 1 57 ? 25.730 5.143 -8.784 1.00 88.25 57 GLY A O 1
ATOM 412 N N . GLU A 1 58 ? 27.861 5.806 -8.627 1.00 87.50 58 GLU A N 1
ATOM 413 C CA . GLU A 1 58 ? 27.564 7.036 -7.876 1.00 87.50 58 GLU A CA 1
ATOM 414 C C . GLU A 1 58 ? 26.759 8.030 -8.737 1.00 87.50 58 GLU A C 1
ATOM 416 O O . GLU A 1 58 ? 26.998 8.122 -9.948 1.00 87.50 58 GLU A O 1
ATOM 421 N N . PRO A 1 59 ? 25.835 8.806 -8.139 1.00 90.38 59 PRO A N 1
ATOM 422 C CA . PRO A 1 59 ? 25.026 9.755 -8.888 1.00 90.38 59 PRO A CA 1
ATOM 423 C C . PRO A 1 59 ? 25.901 10.869 -9.475 1.00 90.38 59 PRO A C 1
ATOM 425 O O . PRO A 1 59 ? 26.965 11.221 -8.953 1.00 90.38 59 PRO A O 1
ATOM 428 N N . LEU A 1 60 ? 25.442 11.455 -10.578 1.00 91.31 60 LEU A N 1
ATOM 429 C CA . LEU A 1 60 ? 26.158 12.512 -11.275 1.00 91.31 60 LEU A CA 1
ATOM 430 C C . LEU A 1 60 ? 26.250 13.767 -10.412 1.00 91.31 60 LEU A C 1
ATOM 432 O O . LEU A 1 60 ? 25.264 14.233 -9.837 1.00 91.31 60 LEU A O 1
ATOM 436 N N . ILE A 1 61 ? 27.451 14.338 -10.379 1.00 91.00 61 ILE A N 1
ATOM 437 C CA . ILE A 1 61 ? 27.693 15.647 -9.782 1.00 91.00 61 ILE A CA 1
ATOM 438 C C . ILE A 1 61 ? 27.029 16.686 -10.682 1.00 91.00 61 ILE A C 1
ATOM 440 O O . ILE A 1 61 ? 27.507 16.939 -11.789 1.00 91.00 61 ILE A O 1
ATOM 444 N N . ASP A 1 62 ? 25.936 17.265 -10.196 1.00 88.50 62 ASP A N 1
ATOM 445 C CA . ASP A 1 62 ? 25.139 18.266 -10.904 1.00 88.50 62 ASP A CA 1
ATOM 446 C C . ASP A 1 62 ? 25.293 19.682 -10.313 1.00 88.50 62 ASP A C 1
ATOM 448 O O . ASP A 1 62 ? 24.800 20.649 -10.890 1.00 88.50 62 ASP A O 1
ATOM 452 N N . ASN A 1 63 ? 26.007 19.829 -9.190 1.00 86.50 63 ASN A N 1
ATOM 453 C CA . ASN A 1 63 ? 26.368 21.125 -8.624 1.00 86.50 63 ASN A CA 1
ATOM 454 C C . ASN A 1 63 ? 27.561 21.046 -7.647 1.00 86.50 63 ASN A C 1
ATOM 456 O O . ASN A 1 63 ? 27.937 19.985 -7.146 1.00 86.50 63 ASN A O 1
ATOM 460 N N . TYR A 1 64 ? 28.133 22.213 -7.337 1.00 88.88 64 TYR A N 1
ATOM 461 C CA . TYR A 1 64 ? 29.151 22.403 -6.290 1.00 88.88 64 TYR A CA 1
ATOM 462 C C . TYR A 1 64 ? 28.674 23.356 -5.177 1.00 88.88 64 TYR A C 1
ATOM 464 O O . TYR A 1 64 ? 29.455 23.761 -4.320 1.00 88.88 64 TYR A O 1
ATOM 472 N N . GLU A 1 65 ? 27.385 23.703 -5.180 1.00 84.88 65 GLU A N 1
ATOM 473 C CA . GLU A 1 65 ? 26.752 24.667 -4.267 1.00 84.88 65 GLU A CA 1
ATOM 474 C C . GLU A 1 65 ? 26.253 24.023 -2.970 1.00 84.88 65 GLU A C 1
ATOM 476 O O . GLU A 1 65 ? 25.600 24.675 -2.162 1.00 84.88 65 GLU A O 1
ATOM 481 N N . GLN A 1 66 ? 26.572 22.746 -2.754 1.00 82.88 66 GLN A N 1
ATOM 482 C CA . GLN A 1 66 ? 26.103 21.971 -1.607 1.00 82.88 66 GLN A CA 1
ATOM 483 C C . GLN A 1 66 ? 24.597 21.705 -1.608 1.00 82.88 66 GLN A C 1
ATOM 485 O O . GLN A 1 66 ? 23.994 21.549 -0.552 1.00 82.88 66 GLN A O 1
ATOM 490 N N . LYS A 1 67 ? 23.992 21.627 -2.800 1.00 84.00 67 LYS A N 1
ATOM 491 C CA . LYS A 1 67 ? 22.574 21.298 -2.962 1.00 84.00 67 LYS A CA 1
ATOM 492 C C . LYS A 1 67 ? 22.396 19.800 -3.181 1.00 84.00 67 LYS A C 1
ATOM 494 O O . LYS A 1 67 ? 22.889 19.251 -4.165 1.00 84.00 67 LYS A O 1
ATOM 499 N N . GLY A 1 68 ? 21.649 19.156 -2.290 1.00 84.44 68 GLY A N 1
ATOM 500 C CA . GLY A 1 68 ? 21.298 17.742 -2.396 1.00 84.44 68 GLY A CA 1
ATOM 501 C C . GLY A 1 68 ? 22.383 16.789 -1.898 1.00 84.44 68 GLY A C 1
ATOM 502 O O . GLY A 1 68 ? 23.134 17.091 -0.973 1.00 84.44 68 GLY A O 1
ATOM 503 N N . TYR A 1 69 ? 22.437 15.604 -2.497 1.00 84.75 69 TYR A N 1
ATOM 504 C CA . TYR A 1 69 ? 23.241 14.488 -2.021 1.00 84.75 69 TYR A CA 1
ATOM 505 C C . TYR A 1 69 ? 24.746 14.718 -2.228 1.00 84.75 69 TYR A C 1
ATOM 507 O O . TYR A 1 69 ? 25.166 14.989 -3.355 1.00 84.75 69 TYR A O 1
ATOM 515 N N . PRO A 1 70 ? 25.595 14.588 -1.192 1.00 84.25 70 PRO A N 1
ATOM 516 C CA . PRO A 1 70 ? 27.040 14.696 -1.356 1.00 84.25 70 PRO A CA 1
ATOM 517 C C . PRO A 1 70 ? 27.608 13.461 -2.067 1.00 84.25 70 PRO A C 1
ATOM 519 O O . PRO A 1 70 ? 27.487 12.345 -1.568 1.00 84.25 70 PRO A O 1
ATOM 522 N N . VAL A 1 71 ? 28.303 13.674 -3.185 1.00 85.50 71 VAL A N 1
ATOM 523 C CA . VAL A 1 71 ? 28.963 12.612 -3.959 1.00 85.50 71 VAL A CA 1
ATOM 524 C C . VAL A 1 71 ? 30.414 12.467 -3.508 1.00 85.50 71 VAL A C 1
ATOM 526 O O . VAL A 1 71 ? 31.174 13.446 -3.466 1.00 85.50 71 VAL A O 1
ATOM 529 N N . TRP A 1 72 ? 30.818 11.242 -3.177 1.00 78.44 72 TRP A N 1
ATOM 530 C CA . TRP A 1 72 ? 32.128 10.943 -2.594 1.00 78.44 72 TRP A CA 1
ATOM 531 C C . TRP A 1 72 ? 33.003 10.138 -3.552 1.00 78.44 72 TRP A C 1
ATOM 533 O O . TRP A 1 72 ? 32.533 9.239 -4.235 1.00 78.44 72 TRP A O 1
ATOM 543 N N . ASP A 1 73 ? 34.305 10.416 -3.547 1.00 71.69 73 ASP A N 1
ATOM 544 C CA . ASP A 1 73 ? 35.320 9.493 -4.046 1.00 71.69 73 ASP A CA 1
ATOM 545 C C . ASP A 1 73 ? 35.830 8.656 -2.881 1.00 71.69 73 ASP A C 1
ATOM 547 O O . ASP A 1 73 ? 36.335 9.211 -1.898 1.00 71.69 73 ASP A O 1
ATOM 551 N N . ARG A 1 74 ? 35.687 7.334 -2.974 1.00 65.00 74 ARG A N 1
ATOM 552 C CA . ARG A 1 74 ? 36.178 6.415 -1.947 1.00 65.00 74 ARG A CA 1
ATOM 553 C C . ARG A 1 74 ? 37.446 5.740 -2.441 1.00 65.00 74 ARG A C 1
ATOM 555 O O . ARG A 1 74 ? 37.404 4.897 -3.330 1.00 65.00 74 ARG A O 1
ATOM 562 N N . TRP A 1 75 ? 38.569 6.093 -1.827 1.00 54.50 75 TRP A N 1
ATOM 563 C CA . TRP A 1 75 ? 39.831 5.372 -1.959 1.00 54.50 75 TRP A CA 1
ATOM 564 C C . TRP A 1 75 ? 40.141 4.662 -0.642 1.00 54.50 75 TRP A C 1
ATOM 566 O O . TRP A 1 75 ? 39.757 5.161 0.409 1.00 54.50 75 TRP A O 1
ATOM 576 N N . LEU A 1 76 ? 40.849 3.527 -0.697 1.00 51.81 76 LEU A N 1
ATOM 577 C CA . LEU A 1 76 ? 41.076 2.550 0.393 1.00 51.81 76 LEU A CA 1
ATOM 578 C C . LEU A 1 76 ? 41.246 3.109 1.830 1.00 51.81 76 LEU A C 1
ATOM 580 O O . LEU A 1 76 ? 40.887 2.415 2.776 1.00 51.81 76 LEU A O 1
ATOM 584 N N . PHE A 1 77 ? 41.749 4.338 2.012 1.00 51.19 77 PHE A N 1
ATOM 585 C CA . PHE A 1 77 ? 41.891 4.996 3.321 1.00 51.19 77 PHE A CA 1
ATOM 586 C C . PHE A 1 77 ? 41.390 6.457 3.392 1.00 51.19 77 PHE A C 1
ATOM 588 O O . PHE A 1 77 ? 41.508 7.083 4.445 1.00 51.19 77 PHE A O 1
ATOM 595 N N . PHE A 1 78 ? 40.824 7.020 2.314 1.00 53.44 78 PHE A N 1
ATOM 596 C CA . PHE A 1 78 ? 40.389 8.423 2.253 1.00 53.44 78 PHE A CA 1
ATOM 597 C C . PHE A 1 78 ? 39.063 8.581 1.502 1.00 53.44 78 PHE A C 1
ATOM 599 O O . PHE A 1 78 ? 38.904 8.081 0.390 1.00 53.44 78 PHE A O 1
ATOM 606 N N . ASN A 1 79 ? 38.144 9.353 2.087 1.00 60.62 79 ASN A N 1
ATOM 607 C CA . ASN A 1 79 ? 36.931 9.815 1.415 1.00 60.62 79 ASN A CA 1
ATOM 608 C C . ASN A 1 79 ? 37.108 11.290 1.052 1.00 60.62 79 ASN A C 1
A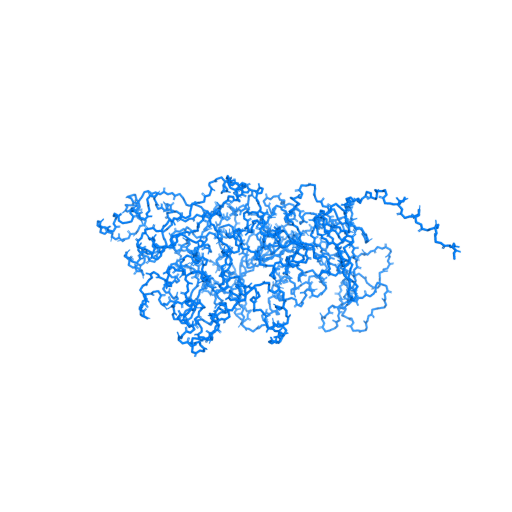TOM 610 O O . ASN A 1 79 ? 37.239 12.129 1.946 1.00 60.62 79 ASN A O 1
ATOM 614 N N . TYR A 1 80 ? 37.096 11.613 -0.240 1.00 70.94 80 TYR A N 1
ATOM 615 C CA . TYR A 1 80 ? 37.116 12.999 -0.709 1.00 70.94 80 TYR A CA 1
ATOM 616 C C . TYR A 1 80 ? 35.759 13.361 -1.311 1.00 70.94 80 TYR A C 1
ATOM 618 O O . TYR A 1 80 ? 35.263 12.670 -2.198 1.00 70.94 80 TYR A O 1
ATOM 626 N N . LYS A 1 81 ? 35.138 14.443 -0.833 1.00 78.00 81 LYS A N 1
ATOM 627 C CA . LYS A 1 81 ? 33.871 14.934 -1.389 1.00 78.00 81 LYS A CA 1
ATOM 628 C C . LYS A 1 81 ? 34.136 15.574 -2.754 1.00 78.00 81 LYS A C 1
ATOM 630 O O . LYS A 1 81 ? 34.852 16.569 -2.817 1.00 78.00 81 LYS A O 1
ATOM 635 N N . LYS A 1 82 ? 33.561 15.026 -3.828 1.00 84.19 82 LYS A N 1
ATOM 636 C CA . LYS A 1 82 ? 33.765 15.527 -5.198 1.00 84.19 82 LYS A CA 1
ATOM 637 C C . LYS A 1 82 ? 32.786 16.628 -5.592 1.00 84.19 82 LYS A C 1
ATOM 639 O O . LYS A 1 82 ? 33.155 17.486 -6.382 1.00 84.19 82 LYS A O 1
ATOM 644 N N . GLY A 1 83 ? 31.564 16.609 -5.071 1.00 88.62 83 GLY A N 1
ATOM 645 C CA . GLY A 1 83 ? 30.508 17.557 -5.424 1.00 88.62 83 GLY A CA 1
ATOM 646 C C . GLY A 1 83 ? 29.165 17.107 -4.864 1.00 88.62 83 GLY A C 1
ATOM 647 O O . GLY A 1 83 ? 29.136 16.332 -3.906 1.00 88.62 83 GLY A O 1
ATOM 648 N N . TYR A 1 84 ? 28.073 17.591 -5.449 1.00 87.44 84 TYR A N 1
ATOM 649 C CA . TYR A 1 84 ? 26.719 17.282 -5.002 1.00 87.44 84 TYR A CA 1
ATOM 650 C C . TYR A 1 84 ? 25.806 16.917 -6.175 1.00 87.44 84 TYR A C 1
ATOM 652 O O . TYR A 1 84 ? 26.045 17.331 -7.311 1.00 87.44 84 TYR A O 1
ATOM 660 N N . SER A 1 85 ? 24.778 16.126 -5.877 1.00 90.06 85 SER A N 1
ATOM 661 C CA . SER A 1 85 ? 23.722 15.713 -6.795 1.00 90.06 85 SER A CA 1
ATOM 662 C C . SER A 1 85 ? 22.364 16.085 -6.207 1.00 90.06 85 SER A C 1
ATOM 664 O O . SER A 1 85 ? 21.894 15.465 -5.253 1.00 90.06 85 SER A O 1
ATOM 666 N N . GLN A 1 86 ? 21.722 17.116 -6.747 1.00 88.94 86 GLN A N 1
ATOM 667 C CA . GLN A 1 86 ? 20.368 17.500 -6.350 1.00 88.94 86 GLN A CA 1
ATOM 668 C C . GLN A 1 86 ? 19.303 16.631 -7.033 1.00 88.94 86 GLN A C 1
ATOM 670 O O . GLN A 1 86 ? 18.254 16.357 -6.441 1.00 88.94 86 GLN A O 1
ATOM 675 N N . TYR A 1 87 ? 19.579 16.160 -8.254 1.00 91.06 87 TYR A N 1
ATOM 676 C CA . TYR A 1 87 ? 18.635 15.394 -9.070 1.00 91.06 87 TYR A CA 1
ATOM 677 C C . TYR A 1 87 ? 18.819 13.877 -8.965 1.00 91.06 87 TYR A C 1
ATOM 679 O O . TYR A 1 87 ? 17.980 13.140 -9.476 1.00 91.06 87 TYR A O 1
ATOM 687 N N . CYS A 1 88 ? 19.891 13.402 -8.323 1.00 91.88 88 CYS A N 1
ATOM 688 C CA . CYS A 1 88 ? 20.241 11.978 -8.254 1.00 91.88 88 CYS A CA 1
ATOM 689 C C . CYS A 1 88 ? 20.340 11.298 -9.631 1.00 91.88 88 CYS A C 1
ATOM 691 O O . CYS A 1 88 ? 20.089 10.100 -9.754 1.00 91.88 88 CYS A O 1
ATOM 693 N N . GLY A 1 89 ? 20.670 12.057 -10.681 1.00 92.69 89 GLY A N 1
ATOM 694 C CA . GLY A 1 89 ? 20.741 11.535 -12.043 1.00 92.69 89 GLY A CA 1
ATOM 695 C C . GLY A 1 89 ? 21.885 10.537 -12.207 1.00 92.69 89 GLY A C 1
ATOM 696 O O . GLY A 1 89 ? 22.977 10.755 -11.689 1.00 92.69 89 GLY A O 1
ATOM 697 N N . ALA A 1 90 ? 21.659 9.476 -12.973 1.00 93.50 90 ALA A N 1
ATOM 698 C CA . ALA A 1 90 ? 22.703 8.580 -13.461 1.00 93.50 90 ALA A CA 1
ATOM 699 C C . ALA A 1 90 ? 22.539 8.369 -14.965 1.00 93.50 90 ALA A C 1
ATOM 701 O O . ALA A 1 90 ? 21.457 8.583 -15.521 1.00 93.50 90 ALA A O 1
ATOM 702 N N . LYS A 1 91 ? 23.638 7.985 -15.618 1.00 93.25 91 LYS A N 1
ATOM 703 C CA . LYS A 1 91 ? 23.624 7.685 -17.047 1.00 93.25 91 LYS A CA 1
ATOM 704 C C . LYS A 1 91 ? 22.782 6.441 -17.303 1.00 93.25 91 LYS A C 1
ATOM 706 O O . LYS A 1 91 ? 22.858 5.484 -16.541 1.00 93.25 91 LYS A O 1
ATOM 711 N N . MET A 1 92 ? 22.006 6.468 -18.376 1.00 93.00 92 MET A N 1
ATOM 712 C CA . MET A 1 92 ? 21.271 5.310 -18.850 1.00 93.00 92 MET A CA 1
ATOM 713 C C . MET A 1 92 ? 22.249 4.267 -19.395 1.00 93.00 92 MET A C 1
ATOM 715 O O . MET A 1 92 ? 23.177 4.600 -20.140 1.00 93.00 92 MET A O 1
ATOM 719 N N . GLU A 1 93 ? 22.029 3.008 -19.038 1.00 91.94 93 GLU A N 1
ATOM 720 C CA . GLU A 1 93 ? 22.813 1.864 -19.483 1.00 91.94 93 GLU A CA 1
ATOM 721 C C . GLU A 1 93 ? 21.904 0.755 -20.014 1.00 91.94 93 GLU A C 1
ATOM 723 O O . GLU A 1 93 ? 20.816 0.511 -19.491 1.00 91.94 93 GLU A O 1
ATOM 728 N N . VAL A 1 94 ? 22.387 0.043 -21.034 1.00 90.25 94 VAL A N 1
ATOM 729 C CA . VAL A 1 94 ? 21.747 -1.166 -21.562 1.00 90.25 94 VAL A CA 1
ATOM 730 C C . VAL A 1 94 ? 22.647 -2.356 -21.271 1.00 90.25 94 VAL A C 1
ATOM 732 O O . VAL A 1 94 ? 23.840 -2.345 -21.572 1.00 90.25 94 VAL A O 1
ATOM 735 N N . SER A 1 95 ? 22.069 -3.390 -20.679 1.00 88.81 95 SER A N 1
ATOM 736 C CA . SER A 1 95 ? 22.707 -4.671 -20.387 1.00 88.81 95 SER A CA 1
ATOM 737 C C . SER A 1 95 ? 21.919 -5.796 -21.057 1.00 88.81 95 SER A C 1
ATOM 739 O O . SER A 1 95 ? 20.719 -5.662 -21.298 1.00 88.81 95 SER A O 1
ATOM 741 N N . PHE A 1 96 ? 22.585 -6.907 -21.358 1.00 89.56 96 PHE A N 1
ATOM 742 C CA . PHE A 1 96 ? 21.950 -8.089 -21.934 1.00 89.56 96 PHE A CA 1
ATOM 743 C C . PHE A 1 96 ? 22.120 -9.269 -20.991 1.00 89.56 96 PHE A C 1
ATOM 745 O O . PHE A 1 96 ? 23.151 -9.392 -20.330 1.00 89.56 96 PHE A O 1
ATOM 752 N N . TYR A 1 97 ? 21.114 -10.134 -20.940 1.00 91.12 97 TYR A N 1
ATOM 753 C CA . TYR A 1 97 ? 21.154 -11.363 -20.157 1.00 91.12 97 TYR A CA 1
ATOM 754 C C . TYR A 1 97 ? 20.574 -12.505 -20.980 1.00 91.12 97 TYR A C 1
ATOM 756 O O . TYR A 1 97 ? 19.602 -12.297 -21.700 1.00 91.12 97 TYR A O 1
ATOM 764 N N . TYR A 1 98 ? 21.143 -13.700 -20.874 1.00 91.69 98 TYR A N 1
ATOM 765 C CA . TYR A 1 98 ? 20.512 -14.921 -21.377 1.00 91.69 98 TYR A CA 1
ATOM 766 C C . TYR A 1 98 ? 19.973 -15.726 -20.201 1.00 91.69 98 TYR A C 1
ATOM 768 O O . TYR A 1 98 ? 20.541 -15.674 -19.108 1.00 91.69 98 TYR A O 1
ATOM 776 N N . ARG A 1 99 ? 18.887 -16.462 -20.418 1.00 91.25 99 ARG A N 1
ATOM 777 C CA . ARG A 1 99 ? 18.414 -17.461 -19.463 1.00 91.25 99 ARG A CA 1
ATOM 778 C C . ARG A 1 99 ? 19.102 -18.788 -19.744 1.00 91.25 99 ARG A C 1
ATOM 780 O O . ARG A 1 99 ? 19.181 -19.186 -20.906 1.00 91.25 99 ARG A O 1
ATOM 787 N N . ASN A 1 100 ? 19.638 -19.443 -18.722 1.00 91.44 100 ASN A N 1
ATOM 788 C CA . ASN A 1 100 ? 20.227 -20.772 -18.878 1.00 91.44 100 ASN A CA 1
ATOM 789 C C . ASN A 1 100 ? 19.179 -21.888 -18.707 1.00 91.44 100 ASN A C 1
ATOM 791 O O . ASN A 1 100 ? 18.045 -21.636 -18.308 1.00 91.44 100 ASN A O 1
ATOM 795 N N . ASP A 1 101 ? 19.559 -23.130 -18.991 1.00 90.19 101 ASP A N 1
ATOM 796 C CA . ASP A 1 101 ? 18.711 -24.322 -18.865 1.00 90.19 101 ASP A CA 1
ATOM 797 C C . ASP A 1 101 ? 18.278 -24.648 -17.420 1.00 90.19 101 ASP A C 1
ATOM 799 O O . ASP A 1 101 ? 17.289 -25.355 -17.216 1.00 90.19 101 ASP A O 1
ATOM 803 N N . ALA A 1 102 ? 18.962 -24.085 -16.419 1.00 87.25 102 ALA A N 1
ATOM 804 C CA . ALA A 1 102 ? 18.554 -24.101 -15.013 1.00 87.25 102 ALA A CA 1
ATOM 805 C C . ALA A 1 102 ? 17.480 -23.046 -14.678 1.00 87.25 102 ALA A C 1
ATOM 807 O O . ALA A 1 102 ? 16.904 -23.080 -13.591 1.00 87.25 102 ALA A O 1
ATOM 808 N N . GLY A 1 103 ? 17.188 -22.134 -15.608 1.00 83.44 103 GLY A N 1
ATOM 809 C CA . GLY A 1 103 ? 16.186 -21.086 -15.474 1.00 83.44 103 GLY A CA 1
ATOM 810 C C . GLY A 1 103 ? 16.695 -19.763 -14.901 1.00 83.44 103 GLY A C 1
ATOM 811 O O . GLY A 1 103 ? 15.862 -18.880 -14.724 1.00 83.44 103 GLY A O 1
ATOM 812 N N . ASP A 1 104 ? 18.002 -19.610 -14.662 1.00 84.12 104 ASP A N 1
ATOM 813 C CA . ASP A 1 104 ? 18.633 -18.385 -14.152 1.00 84.12 104 ASP A CA 1
ATOM 814 C C . ASP A 1 104 ? 18.977 -17.406 -15.284 1.00 84.12 104 ASP A C 1
ATOM 816 O O . ASP A 1 104 ? 19.548 -17.803 -16.308 1.00 84.12 104 ASP A O 1
ATOM 820 N N . PHE A 1 105 ? 18.803 -16.103 -15.052 1.00 87.31 105 PHE A N 1
ATOM 821 C CA . PHE A 1 105 ? 19.407 -15.081 -15.917 1.00 87.31 105 PHE A CA 1
ATOM 822 C C . PHE A 1 105 ? 20.893 -14.827 -15.616 1.00 87.31 105 PHE A C 1
ATOM 824 O O . PHE A 1 105 ? 21.310 -14.565 -14.484 1.00 87.31 105 PHE A O 1
ATOM 831 N N . LYS A 1 106 ? 21.716 -14.836 -16.669 1.00 89.25 106 LYS A N 1
ATOM 832 C CA . LYS A 1 106 ? 23.170 -14.620 -16.632 1.00 89.25 106 LYS A CA 1
ATOM 833 C C . LYS A 1 106 ? 23.554 -13.468 -17.556 1.00 89.25 106 LYS A C 1
ATOM 835 O O . LYS A 1 106 ? 23.019 -13.347 -18.655 1.00 89.25 106 LYS A O 1
ATOM 840 N N . SER A 1 107 ? 24.495 -12.628 -17.120 1.00 90.06 107 SER A N 1
ATOM 841 C CA . SER A 1 107 ? 24.986 -11.499 -17.924 1.00 90.06 107 SER A CA 1
ATOM 842 C C . SER A 1 107 ? 25.573 -11.977 -19.255 1.00 90.06 107 SER A C 1
ATOM 844 O O . SER A 1 107 ? 26.332 -12.948 -19.292 1.00 90.06 107 SER A O 1
ATOM 846 N N . LEU A 1 108 ? 25.227 -11.278 -20.333 1.00 89.19 108 LEU A N 1
ATOM 847 C CA . LEU A 1 108 ? 25.675 -11.531 -21.694 1.00 89.19 108 LEU A CA 1
ATOM 848 C C . LEU A 1 108 ? 26.380 -10.285 -22.234 1.00 89.19 108 LEU A C 1
ATOM 850 O O . LEU A 1 108 ? 25.846 -9.175 -22.197 1.00 89.19 108 LEU A O 1
ATOM 854 N N . VAL A 1 109 ? 27.589 -10.466 -22.760 1.00 89.06 109 VAL A N 1
ATOM 855 C CA . VAL A 1 109 ? 28.322 -9.370 -23.398 1.00 89.06 109 VAL A CA 1
ATOM 856 C C . VAL A 1 109 ? 27.689 -9.092 -24.757 1.00 89.06 109 VAL A C 1
ATOM 858 O O . VAL A 1 109 ? 27.470 -10.007 -25.546 1.00 89.06 109 VAL A O 1
ATOM 861 N N . ALA A 1 110 ? 27.400 -7.822 -25.045 1.00 82.19 110 ALA A N 1
ATOM 862 C CA . ALA A 1 110 ? 26.839 -7.414 -26.331 1.00 82.19 110 ALA A CA 1
ATOM 863 C C . ALA A 1 110 ? 27.668 -7.988 -27.500 1.00 82.19 110 ALA A C 1
ATOM 865 O O . ALA A 1 110 ? 28.886 -7.812 -27.528 1.00 82.19 110 ALA A O 1
ATOM 866 N N . GLN A 1 111 ? 27.003 -8.633 -28.467 1.00 78.19 111 GLN A N 1
ATOM 867 C CA . GLN A 1 111 ? 27.614 -9.245 -29.659 1.00 78.19 111 GLN A CA 1
ATOM 868 C C . GLN A 1 111 ? 28.532 -10.462 -29.403 1.00 78.19 111 GLN A C 1
ATOM 870 O O . GLN A 1 111 ? 29.260 -10.860 -30.311 1.00 78.19 111 GLN A O 1
ATOM 875 N N . SER A 1 112 ? 28.527 -11.068 -28.209 1.00 86.56 112 SER A N 1
ATOM 876 C CA . SER A 1 112 ? 29.226 -12.344 -27.986 1.00 86.56 112 SER A CA 1
ATOM 877 C C . SER A 1 112 ? 28.474 -13.541 -28.584 1.00 86.56 112 SER A C 1
ATOM 879 O O . SER A 1 112 ? 27.271 -13.480 -28.846 1.00 86.56 112 SER A O 1
ATOM 881 N N . ASP A 1 113 ? 29.158 -14.676 -28.731 1.00 90.75 113 ASP A N 1
ATOM 882 C CA . ASP A 1 113 ? 28.479 -15.952 -28.973 1.00 90.75 113 ASP A CA 1
ATOM 883 C C . ASP A 1 113 ? 27.514 -16.276 -27.820 1.00 90.75 113 ASP A C 1
ATOM 885 O O . ASP A 1 113 ? 27.724 -15.853 -26.675 1.00 90.75 113 ASP A O 1
ATOM 889 N N . ILE A 1 114 ? 26.441 -17.010 -28.130 1.00 93.25 114 ILE A N 1
ATOM 890 C CA . ILE A 1 114 ? 25.500 -17.475 -27.110 1.00 93.25 114 ILE A CA 1
ATOM 891 C C . ILE A 1 114 ? 26.131 -18.634 -26.314 1.00 93.25 114 ILE A C 1
ATOM 893 O O . ILE A 1 114 ? 26.666 -19.565 -26.926 1.00 93.25 114 ILE A O 1
ATOM 897 N N . PRO A 1 115 ? 26.096 -18.607 -24.970 1.00 94.81 115 PRO A N 1
ATOM 898 C CA . PRO A 1 115 ? 26.589 -19.715 -24.154 1.00 94.81 115 PRO A CA 1
ATOM 899 C C . PRO A 1 115 ? 25.847 -21.033 -24.418 1.00 94.81 115 PRO A C 1
ATOM 901 O O . PRO A 1 115 ? 24.672 -21.044 -24.778 1.00 94.81 115 PRO A O 1
ATOM 904 N N . GLY A 1 116 ? 26.551 -22.159 -24.260 1.00 95.31 116 GLY A N 1
ATOM 905 C CA . GLY A 1 116 ? 26.034 -23.488 -24.614 1.00 95.31 116 GLY A CA 1
ATOM 906 C C . GLY A 1 116 ? 24.925 -24.020 -23.700 1.00 95.31 116 GLY A C 1
ATOM 907 O O . GLY A 1 116 ? 24.222 -24.944 -24.095 1.00 95.31 116 GLY A O 1
ATOM 908 N N . ASP A 1 117 ? 24.768 -23.441 -22.511 1.00 95.94 117 ASP A N 1
ATOM 909 C CA . ASP A 1 117 ? 23.707 -23.722 -21.539 1.00 95.94 117 ASP A CA 1
ATOM 910 C C . ASP A 1 117 ? 22.485 -22.805 -21.713 1.00 95.94 117 ASP A C 1
ATOM 912 O O . ASP A 1 117 ? 21.594 -22.818 -20.872 1.00 95.94 117 ASP A O 1
ATOM 916 N N . ALA A 1 118 ? 22.420 -21.989 -22.771 1.00 94.62 118 ALA A N 1
ATOM 917 C CA . ALA A 1 118 ? 21.293 -21.090 -22.991 1.00 94.62 118 ALA A CA 1
ATOM 918 C C . ALA A 1 118 ? 19.977 -21.844 -23.260 1.00 94.62 118 ALA A C 1
ATOM 920 O O . ALA A 1 118 ? 19.910 -22.755 -24.089 1.00 94.62 118 ALA A O 1
ATOM 921 N N . GLU A 1 119 ? 18.904 -21.399 -22.605 1.00 94.44 119 GLU A N 1
ATOM 922 C CA . GLU A 1 119 ? 17.529 -21.788 -22.903 1.00 94.44 119 GLU A CA 1
ATOM 923 C C . GLU A 1 119 ? 17.120 -21.219 -24.273 1.00 94.44 119 GLU A C 1
ATOM 925 O O . GLU A 1 119 ? 17.483 -20.098 -24.640 1.00 94.44 119 GLU A O 1
ATOM 930 N N . TYR A 1 120 ? 16.344 -21.985 -25.043 1.00 93.06 120 TYR A N 1
ATOM 931 C CA . TYR A 1 120 ? 15.827 -21.564 -26.346 1.00 93.06 120 TYR A CA 1
ATOM 932 C C . TYR A 1 120 ? 14.306 -21.522 -26.332 1.00 93.06 120 TYR A C 1
ATOM 934 O O . TYR A 1 120 ? 13.657 -22.453 -25.863 1.00 93.06 120 TYR A O 1
ATOM 942 N N . LEU A 1 121 ? 13.758 -20.472 -26.933 1.00 91.19 121 LEU A N 1
ATOM 943 C CA . LEU A 1 121 ? 12.332 -20.316 -27.171 1.00 91.19 121 LEU A CA 1
ATOM 944 C C . LEU A 1 121 ? 11.997 -20.733 -28.605 1.00 91.19 121 LEU A C 1
ATOM 946 O O . LEU A 1 121 ? 12.792 -20.536 -29.530 1.00 91.19 121 LEU A O 1
ATOM 950 N N . GLU A 1 122 ? 10.798 -21.282 -28.785 1.00 88.44 122 GLU A N 1
ATOM 951 C CA . GLU A 1 122 ? 10.214 -21.568 -30.093 1.00 88.44 122 GLU A CA 1
ATOM 952 C C . GLU A 1 122 ? 8.953 -20.726 -30.286 1.00 88.44 122 GLU A C 1
ATOM 954 O O . GLU A 1 122 ? 8.022 -20.783 -29.483 1.00 88.44 122 GL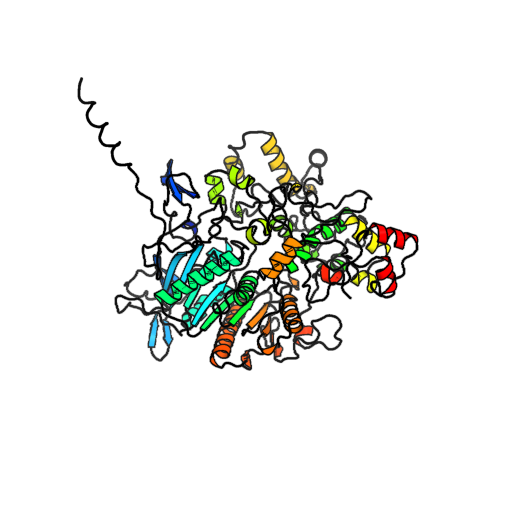U A O 1
ATOM 959 N N . ARG A 1 123 ? 8.918 -19.928 -31.356 1.00 79.44 123 ARG A N 1
ATOM 960 C CA . ARG A 1 123 ? 7.769 -19.080 -31.695 1.00 79.44 123 ARG A CA 1
ATOM 961 C C . ARG A 1 123 ? 7.668 -18.911 -33.201 1.00 79.44 123 ARG A C 1
ATOM 963 O O . ARG A 1 123 ? 8.674 -18.662 -33.858 1.00 79.44 123 ARG A O 1
ATOM 970 N N . ASP A 1 124 ? 6.465 -19.074 -33.747 1.00 79.38 124 ASP A N 1
ATOM 971 C CA . ASP A 1 124 ? 6.183 -18.931 -35.184 1.00 79.38 124 ASP A CA 1
ATOM 972 C C . ASP A 1 124 ? 7.136 -19.757 -36.080 1.00 79.38 124 ASP A C 1
ATOM 974 O O . ASP A 1 124 ? 7.577 -19.317 -37.140 1.00 79.38 124 ASP A O 1
ATOM 978 N N . GLY A 1 125 ? 7.510 -20.959 -35.620 1.00 81.56 125 GLY A N 1
ATOM 979 C CA . GLY A 1 125 ? 8.446 -21.855 -36.313 1.00 81.56 125 GLY A CA 1
ATOM 980 C C . GLY A 1 125 ? 9.920 -21.423 -36.267 1.00 81.56 125 GLY A C 1
ATOM 981 O O . GLY A 1 125 ? 10.759 -22.063 -36.901 1.00 81.56 125 GLY A O 1
ATOM 982 N N . ARG A 1 126 ? 10.257 -20.359 -35.527 1.00 82.88 126 ARG A N 1
ATOM 983 C CA . ARG A 1 126 ? 11.629 -19.886 -35.299 1.00 82.88 126 ARG A CA 1
ATOM 984 C C . ARG A 1 126 ? 12.106 -20.327 -33.918 1.00 82.88 126 ARG A C 1
ATOM 986 O O . ARG A 1 126 ? 11.382 -20.181 -32.936 1.00 82.88 126 ARG A O 1
ATOM 993 N N . ARG A 1 127 ? 13.350 -20.807 -33.846 1.00 87.94 127 ARG A N 1
ATOM 994 C CA . ARG A 1 127 ? 14.054 -21.123 -32.596 1.00 87.94 127 ARG A CA 1
ATOM 995 C C . ARG A 1 127 ? 15.137 -20.079 -32.345 1.00 87.94 127 ARG A C 1
ATOM 997 O O . ARG A 1 127 ? 15.967 -19.846 -33.223 1.00 87.94 127 ARG A O 1
ATOM 1004 N N . PHE A 1 128 ? 15.139 -19.458 -31.172 1.00 89.19 128 PHE A N 1
ATOM 1005 C CA . PHE A 1 128 ? 16.095 -18.409 -30.805 1.00 89.19 128 PHE A CA 1
ATOM 1006 C C . PHE A 1 128 ? 16.406 -18.467 -29.303 1.00 89.19 128 PHE A C 1
ATOM 1008 O O . PHE A 1 128 ? 15.581 -18.967 -28.535 1.00 89.19 128 PHE A O 1
ATOM 1015 N N . PRO A 1 129 ? 17.600 -18.034 -28.867 1.00 91.75 129 PRO A N 1
ATOM 1016 C CA . PRO A 1 129 ? 17.959 -18.096 -27.456 1.00 91.75 129 PRO A CA 1
ATOM 1017 C C . PRO A 1 129 ? 17.124 -17.106 -26.640 1.00 91.75 129 PRO A C 1
ATOM 1019 O O . PRO A 1 129 ? 16.789 -16.020 -27.119 1.00 91.75 129 PRO A O 1
ATOM 1022 N N . PHE A 1 130 ? 16.812 -17.463 -25.397 1.00 92.75 130 PHE A N 1
ATOM 1023 C CA . PHE A 1 130 ? 16.092 -16.593 -24.478 1.00 92.75 130 PHE A CA 1
ATOM 1024 C C . PHE A 1 130 ? 17.028 -15.491 -23.965 1.00 92.75 130 PHE A C 1
ATOM 1026 O O . PHE A 1 130 ? 17.630 -15.600 -22.898 1.00 92.75 130 PHE A O 1
ATOM 1033 N N . VAL A 1 131 ? 17.149 -14.416 -24.747 1.00 91.38 131 VAL A N 1
ATOM 1034 C CA . VAL A 1 131 ? 17.963 -13.240 -24.422 1.00 91.38 131 VAL A CA 1
ATOM 1035 C C . VAL A 1 131 ? 17.069 -12.042 -24.132 1.00 91.38 131 VAL A C 1
ATOM 1037 O O . VAL A 1 131 ? 16.170 -11.713 -24.905 1.00 91.38 131 VAL A O 1
ATOM 1040 N N . VAL A 1 132 ? 17.343 -11.357 -23.027 1.00 90.06 132 VAL A N 1
ATOM 1041 C CA . VAL A 1 132 ? 16.634 -10.153 -22.597 1.00 90.06 132 VAL A CA 1
ATOM 1042 C C . VAL A 1 132 ? 17.553 -8.936 -22.662 1.00 90.06 132 VAL A C 1
ATOM 1044 O O . VAL A 1 132 ? 18.705 -8.968 -22.225 1.00 90.06 132 VAL A O 1
ATOM 1047 N N . ARG A 1 133 ? 17.028 -7.844 -23.218 1.00 90.56 133 ARG A N 1
ATOM 1048 C CA . ARG A 1 133 ? 17.597 -6.496 -23.156 1.00 90.56 133 ARG A CA 1
ATOM 1049 C C . ARG A 1 133 ? 17.046 -5.824 -21.908 1.00 90.56 133 ARG A C 1
ATOM 1051 O O . ARG A 1 133 ? 15.827 -5.746 -21.757 1.00 90.56 133 ARG A O 1
ATOM 1058 N N . TYR A 1 134 ? 17.929 -5.292 -21.072 1.00 90.75 134 TYR A N 1
ATOM 1059 C CA . TYR A 1 134 ? 17.571 -4.553 -19.871 1.00 90.75 134 TYR A CA 1
ATOM 1060 C C . TYR A 1 134 ? 18.169 -3.147 -19.904 1.00 90.75 134 TYR A C 1
ATOM 1062 O O . TYR A 1 134 ? 19.385 -2.971 -19.854 1.00 90.75 134 TYR A O 1
ATOM 1070 N N . GLU A 1 135 ? 17.304 -2.147 -20.011 1.00 92.44 135 GLU A N 1
ATOM 1071 C CA . GLU A 1 135 ? 17.650 -0.732 -19.926 1.00 92.44 135 GLU A CA 1
ATOM 1072 C C . GLU A 1 135 ? 17.390 -0.213 -18.523 1.00 92.44 135 GLU A C 1
ATOM 1074 O O . GLU A 1 135 ? 16.334 -0.476 -17.954 1.00 92.44 135 GLU A O 1
ATOM 1079 N N . ARG A 1 136 ? 18.349 0.537 -17.982 1.00 92.50 136 ARG A N 1
ATOM 1080 C CA . ARG A 1 136 ? 18.255 1.182 -16.674 1.00 92.50 136 ARG A CA 1
ATOM 1081 C C . ARG A 1 136 ? 18.715 2.616 -16.759 1.00 92.50 136 ARG A C 1
ATOM 1083 O O . ARG A 1 136 ? 19.704 2.905 -17.421 1.00 92.50 136 ARG A O 1
ATOM 1090 N N . GLY A 1 137 ? 18.082 3.498 -16.006 1.00 94.00 137 GLY A N 1
ATOM 1091 C CA . GLY A 1 137 ? 18.547 4.869 -15.846 1.00 94.00 137 GLY A CA 1
ATOM 1092 C C . GLY A 1 137 ? 17.788 5.581 -14.742 1.00 94.00 137 GLY A C 1
ATOM 1093 O O . GLY A 1 137 ? 17.130 4.946 -13.922 1.00 94.00 137 GLY A O 1
ATOM 1094 N N . VAL A 1 138 ? 17.860 6.911 -14.731 1.00 95.69 138 VAL A N 1
ATOM 1095 C CA . VAL A 1 138 ? 17.100 7.746 -13.793 1.00 95.69 138 VAL A CA 1
ATOM 1096 C C . VAL A 1 138 ? 16.164 8.669 -14.566 1.00 95.69 138 VAL A C 1
ATOM 1098 O O . VAL A 1 138 ? 16.618 9.394 -15.448 1.00 95.69 138 VAL A O 1
ATOM 1101 N N . ILE A 1 139 ? 14.875 8.647 -14.224 1.00 95.88 139 ILE A N 1
ATOM 1102 C CA . ILE A 1 139 ? 13.817 9.528 -14.735 1.00 95.88 139 ILE A CA 1
ATOM 1103 C C . ILE A 1 139 ? 13.051 10.086 -13.535 1.00 95.88 139 ILE A C 1
ATOM 1105 O O . ILE A 1 139 ? 12.696 9.358 -12.614 1.00 95.88 139 ILE A O 1
ATOM 1109 N N . ASN A 1 140 ? 12.792 11.392 -13.536 1.00 95.88 140 ASN A N 1
ATOM 1110 C CA . ASN A 1 140 ? 12.089 12.088 -12.456 1.00 95.88 140 ASN A CA 1
ATOM 1111 C C . ASN A 1 140 ? 12.721 11.912 -11.061 1.00 95.88 140 ASN A C 1
ATOM 1113 O O . ASN A 1 140 ? 12.023 11.920 -10.053 1.00 95.88 140 ASN A O 1
ATOM 1117 N N . ARG A 1 141 ? 14.058 11.781 -11.017 1.00 94.38 141 ARG A N 1
ATOM 1118 C CA . ARG A 1 141 ? 14.894 11.427 -9.847 1.00 94.38 141 ARG A CA 1
ATOM 1119 C C . ARG A 1 141 ? 14.785 9.975 -9.380 1.00 94.38 141 ARG A C 1
ATOM 1121 O O . ARG A 1 141 ? 15.549 9.595 -8.499 1.00 94.38 141 ARG A O 1
ATOM 1128 N N . PHE A 1 142 ? 13.927 9.162 -9.984 1.00 95.94 142 PHE A N 1
ATOM 1129 C CA . PHE A 1 142 ? 13.734 7.755 -9.643 1.00 95.94 142 PHE A CA 1
ATOM 1130 C C . PHE A 1 142 ? 14.428 6.832 -10.639 1.00 95.94 142 PHE A C 1
ATOM 1132 O O . PHE A 1 142 ? 14.593 7.170 -11.811 1.00 95.94 142 PHE A O 1
ATOM 1139 N N . ILE A 1 143 ? 14.859 5.668 -10.170 1.00 94.94 143 ILE A N 1
ATOM 1140 C CA . ILE A 1 143 ? 15.541 4.685 -11.008 1.00 94.94 143 ILE A CA 1
ATOM 1141 C C . ILE A 1 143 ? 14.469 3.920 -11.773 1.00 94.94 143 ILE A C 1
ATOM 1143 O O . ILE A 1 143 ? 13.523 3.430 -11.168 1.00 94.94 143 ILE A O 1
ATOM 1147 N N . TYR A 1 144 ? 14.605 3.814 -13.089 1.00 95.25 144 TYR A N 1
ATOM 1148 C CA . TYR A 1 144 ? 13.681 3.050 -13.922 1.00 95.25 144 TYR A CA 1
ATOM 1149 C C . TYR A 1 144 ? 14.385 1.870 -14.581 1.00 95.25 144 TYR A C 1
ATOM 1151 O O . TYR A 1 144 ? 15.606 1.882 -14.765 1.00 95.25 144 TYR A O 1
ATOM 1159 N N . GLY A 1 145 ? 13.590 0.868 -14.944 1.00 93.12 145 GLY A N 1
ATOM 1160 C CA . GLY A 1 145 ? 14.023 -0.299 -15.692 1.00 93.12 145 GLY A CA 1
ATOM 1161 C C . GLY A 1 145 ? 13.027 -0.651 -16.789 1.00 93.12 145 GLY A C 1
ATOM 1162 O O . GLY A 1 145 ? 11.817 -0.607 -16.567 1.00 93.12 145 GLY A O 1
ATOM 1163 N N . ILE A 1 146 ? 13.538 -1.002 -17.969 1.00 93.19 146 ILE A N 1
ATOM 1164 C CA . ILE A 1 146 ? 12.746 -1.507 -19.093 1.00 93.19 146 ILE A CA 1
ATOM 1165 C C . ILE A 1 146 ? 13.374 -2.805 -19.595 1.00 93.19 146 ILE A C 1
ATOM 1167 O O . ILE A 1 146 ? 14.523 -2.814 -20.047 1.00 93.19 146 ILE A O 1
ATOM 1171 N N . THR A 1 147 ? 12.611 -3.894 -19.547 1.00 91.75 147 THR A N 1
ATOM 1172 C CA . THR A 1 147 ? 13.053 -5.232 -19.949 1.00 91.75 147 THR A CA 1
ATOM 1173 C C . THR A 1 147 ? 12.242 -5.724 -21.140 1.00 91.75 147 THR A C 1
ATOM 1175 O O . THR A 1 147 ? 11.017 -5.610 -21.174 1.00 91.75 147 THR A O 1
ATOM 1178 N N . SER A 1 148 ? 12.928 -6.291 -22.129 1.00 90.38 148 SER A N 1
ATOM 1179 C CA . SER A 1 148 ? 12.301 -6.857 -23.327 1.00 90.38 148 SER A CA 1
ATOM 1180 C C . SER A 1 148 ? 13.051 -8.092 -23.808 1.00 90.38 148 SER A C 1
ATOM 1182 O O . SER A 1 148 ? 14.275 -8.164 -23.700 1.00 90.38 148 SER A O 1
ATOM 1184 N N . LEU A 1 149 ? 12.320 -9.055 -24.365 1.00 90.69 149 LEU A N 1
ATOM 1185 C CA . LEU A 1 149 ? 12.903 -10.146 -25.141 1.00 90.69 149 LEU A CA 1
ATOM 1186 C C . LEU A 1 149 ? 13.524 -9.570 -26.424 1.00 90.69 149 LEU A C 1
ATOM 1188 O O . LEU A 1 149 ? 12.906 -8.733 -27.080 1.00 90.69 149 LEU A O 1
ATOM 1192 N N . THR A 1 150 ? 14.731 -9.995 -26.793 1.00 87.44 150 THR A N 1
ATOM 1193 C CA . THR A 1 150 ? 15.455 -9.474 -27.967 1.00 87.44 150 THR A CA 1
ATOM 1194 C C . THR A 1 150 ? 16.004 -10.601 -28.835 1.00 87.44 150 THR A C 1
ATOM 1196 O O . THR A 1 150 ? 16.383 -11.656 -28.333 1.00 87.44 150 THR A O 1
ATOM 1199 N N . GLU A 1 151 ? 16.081 -10.373 -30.149 1.00 85.19 151 GLU A N 1
ATOM 1200 C CA . GLU A 1 151 ? 16.754 -11.310 -31.055 1.00 85.19 151 GLU A CA 1
ATOM 1201 C C . GLU A 1 151 ? 18.275 -11.349 -30.790 1.00 85.19 151 GLU A C 1
ATOM 1203 O O . GLU A 1 151 ? 18.881 -10.340 -30.411 1.00 85.19 151 GLU A O 1
ATOM 1208 N N . TRP A 1 152 ? 18.893 -12.517 -31.018 1.00 85.94 152 TRP A N 1
ATOM 1209 C CA . TRP A 1 152 ? 20.340 -12.726 -30.910 1.00 85.94 152 TRP A CA 1
ATOM 1210 C C . TRP A 1 152 ? 20.873 -13.647 -32.026 1.00 85.94 152 TRP A C 1
ATOM 1212 O O . TRP A 1 152 ? 20.235 -14.667 -32.307 1.00 85.94 152 TRP A O 1
ATOM 1222 N N . PRO A 1 153 ? 22.044 -13.357 -32.634 1.00 78.12 153 PRO A N 1
ATOM 1223 C CA . PRO A 1 153 ? 22.848 -12.141 -32.466 1.00 78.12 153 PRO A CA 1
ATOM 1224 C C . PRO A 1 153 ? 22.110 -10.909 -33.006 1.00 78.12 153 PRO A C 1
ATOM 1226 O O . PRO A 1 153 ? 21.217 -11.027 -33.843 1.00 78.12 153 PRO A O 1
ATOM 1229 N N . ILE A 1 154 ? 22.463 -9.721 -32.520 1.00 76.88 154 ILE A N 1
ATOM 1230 C CA . ILE A 1 154 ? 21.792 -8.475 -32.910 1.00 76.88 154 ILE A CA 1
ATOM 1231 C C . ILE A 1 154 ? 22.142 -8.172 -34.379 1.00 76.88 154 ILE A C 1
ATOM 1233 O O . ILE A 1 154 ? 23.276 -7.811 -34.690 1.00 76.88 154 ILE A O 1
ATOM 1237 N N . GLN A 1 155 ? 21.178 -8.338 -35.291 1.00 64.19 155 GLN A N 1
ATOM 1238 C CA . GLN A 1 155 ? 21.439 -8.362 -36.739 1.00 64.19 155 GLN A CA 1
ATOM 1239 C C . GLN A 1 155 ? 21.611 -6.970 -37.394 1.00 64.19 155 GLN A C 1
ATOM 1241 O O . GLN A 1 155 ? 22.074 -6.899 -38.532 1.00 64.19 155 GLN A O 1
ATOM 1246 N N . GLN A 1 156 ? 21.271 -5.859 -36.719 1.00 56.06 156 GLN A N 1
ATOM 1247 C CA . GLN A 1 156 ? 21.396 -4.479 -37.237 1.00 56.06 156 GLN A CA 1
ATOM 1248 C C . GLN A 1 156 ? 21.757 -3.460 -36.138 1.00 56.06 156 GLN A C 1
ATOM 1250 O O . GLN A 1 156 ? 21.667 -3.757 -34.951 1.00 56.06 156 GLN A O 1
ATOM 1255 N N . ALA A 1 157 ? 22.147 -2.237 -36.527 1.00 48.28 157 ALA A N 1
ATOM 1256 C CA . ALA A 1 157 ? 22.526 -1.117 -35.645 1.00 48.28 157 ALA A CA 1
ATOM 1257 C C . ALA A 1 157 ? 21.356 -0.508 -34.826 1.00 48.28 157 ALA A C 1
ATOM 1259 O O . ALA A 1 157 ? 21.340 0.687 -34.539 1.00 48.28 157 ALA A O 1
ATOM 1260 N N . GLY A 1 158 ? 20.375 -1.330 -34.458 1.00 57.81 158 GLY A N 1
ATOM 1261 C CA . GLY A 1 158 ? 19.231 -1.004 -33.619 1.00 57.81 158 GLY A CA 1
ATOM 1262 C C . GLY A 1 158 ? 18.673 -2.293 -33.019 1.00 57.81 158 GLY A C 1
ATOM 1263 O O . GLY A 1 158 ? 18.583 -3.313 -33.700 1.00 57.81 158 GLY A O 1
ATOM 1264 N N . ILE A 1 159 ? 18.354 -2.264 -31.726 1.00 62.47 159 ILE A N 1
ATOM 1265 C CA . ILE A 1 159 ? 17.838 -3.426 -31.001 1.00 62.47 159 ILE A CA 1
ATOM 1266 C C . ILE A 1 159 ? 16.346 -3.553 -31.330 1.00 62.47 159 ILE A C 1
ATOM 1268 O O . ILE A 1 159 ? 15.574 -2.667 -30.975 1.00 62.47 159 ILE A O 1
ATOM 1272 N N . VAL A 1 160 ? 15.936 -4.621 -32.021 1.00 65.31 160 VAL A N 1
ATOM 1273 C CA . VAL A 1 160 ? 14.515 -4.903 -32.291 1.00 65.31 160 VAL A CA 1
ATOM 1274 C C . VAL A 1 160 ? 14.016 -5.887 -31.230 1.00 65.31 160 VAL A C 1
ATOM 1276 O O . VAL A 1 160 ? 14.492 -7.027 -31.207 1.00 65.31 160 VAL A O 1
ATOM 1279 N N . PRO A 1 161 ? 13.095 -5.491 -30.331 1.00 75.25 161 PRO A N 1
ATOM 1280 C CA . PRO A 1 161 ? 12.533 -6.430 -29.373 1.00 75.25 161 PRO A CA 1
ATOM 1281 C C . PRO A 1 161 ? 11.639 -7.452 -30.088 1.00 75.25 161 PRO A C 1
ATOM 1283 O O . PRO A 1 161 ? 10.926 -7.128 -31.041 1.00 75.25 161 PRO A O 1
ATOM 1286 N N . VAL A 1 162 ? 11.608 -8.680 -29.577 1.00 85.81 162 VAL A N 1
ATOM 1287 C CA . VAL A 1 162 ? 10.576 -9.668 -29.913 1.00 85.81 162 VAL A CA 1
ATOM 1288 C C . VAL A 1 162 ? 9.329 -9.302 -29.106 1.00 85.81 162 VAL A C 1
ATOM 1290 O O . VAL A 1 162 ? 9.095 -9.826 -28.019 1.00 85.81 162 VAL A O 1
ATOM 1293 N N . TRP A 1 163 ? 8.567 -8.330 -29.612 1.00 90.75 163 TRP A N 1
ATOM 1294 C CA . TRP A 1 163 ? 7.484 -7.679 -28.877 1.00 90.75 163 TRP A CA 1
ATOM 1295 C C . TRP A 1 163 ? 6.098 -8.037 -29.423 1.00 90.75 163 TRP A C 1
ATOM 1297 O O . TRP A 1 163 ? 5.827 -7.888 -30.612 1.00 90.75 163 TRP A O 1
ATOM 1307 N N . ASN A 1 164 ? 5.191 -8.447 -28.537 1.00 92.94 164 ASN A N 1
ATOM 1308 C CA . ASN A 1 164 ? 3.785 -8.741 -28.836 1.00 92.94 164 ASN A CA 1
ATOM 1309 C C . ASN A 1 164 ? 2.881 -7.490 -28.873 1.00 92.94 164 ASN A C 1
ATOM 1311 O O . ASN A 1 164 ? 1.662 -7.630 -28.801 1.00 92.94 164 ASN A O 1
ATOM 1315 N N . LYS A 1 165 ? 3.476 -6.291 -28.936 1.00 94.69 165 LYS A N 1
ATOM 1316 C CA . LYS A 1 165 ? 2.802 -4.983 -28.897 1.00 94.69 165 LYS A CA 1
ATOM 1317 C C . LYS A 1 165 ? 2.058 -4.650 -27.602 1.00 94.69 165 LYS A C 1
ATOM 1319 O O . LYS A 1 165 ? 1.363 -3.645 -27.551 1.00 94.69 165 LYS A O 1
ATOM 1324 N N . GLN A 1 166 ? 2.274 -5.400 -26.523 1.00 97.00 166 GLN A N 1
ATOM 1325 C CA . GLN A 1 166 ? 1.704 -5.087 -25.213 1.00 97.00 166 GLN A CA 1
ATOM 1326 C C . GLN A 1 166 ? 2.779 -4.687 -24.205 1.00 97.00 166 GLN A C 1
ATOM 1328 O O . GLN A 1 166 ? 3.836 -5.319 -24.100 1.00 97.00 166 GLN A O 1
ATOM 1333 N N . LEU A 1 167 ? 2.503 -3.607 -23.480 1.00 97.75 167 LEU A N 1
ATOM 1334 C CA . LEU A 1 167 ? 3.338 -3.077 -22.408 1.00 97.75 167 LEU A CA 1
ATOM 1335 C C . LEU A 1 167 ? 2.732 -3.482 -21.066 1.00 97.75 167 LEU A C 1
ATOM 1337 O O . LEU A 1 167 ? 1.544 -3.276 -20.856 1.00 97.75 167 LEU A O 1
ATOM 1341 N N . ILE A 1 168 ? 3.542 -4.000 -20.149 1.00 96.81 168 ILE A N 1
ATOM 1342 C CA . ILE A 1 168 ? 3.167 -4.198 -18.749 1.00 96.81 168 ILE A CA 1
ATOM 1343 C C . ILE A 1 168 ? 3.941 -3.190 -17.902 1.00 96.81 168 ILE A C 1
ATOM 1345 O O . ILE A 1 168 ? 5.174 -3.194 -17.878 1.00 96.81 168 ILE A O 1
ATOM 1349 N N . MET A 1 169 ? 3.206 -2.329 -17.205 1.00 96.62 169 MET A N 1
ATOM 1350 C CA . MET A 1 169 ? 3.746 -1.393 -16.227 1.00 96.62 169 MET A CA 1
ATOM 1351 C C . MET A 1 169 ? 3.658 -2.003 -14.827 1.00 96.62 169 MET A C 1
ATOM 1353 O O . MET A 1 169 ? 2.569 -2.344 -14.362 1.00 96.62 169 MET A O 1
ATOM 1357 N N . LEU A 1 170 ? 4.808 -2.146 -14.172 1.00 93.88 170 LEU A N 1
ATOM 1358 C CA . LEU A 1 170 ? 4.952 -2.776 -12.863 1.00 93.88 170 LEU A CA 1
ATOM 1359 C C . LEU A 1 170 ? 4.869 -1.723 -11.752 1.00 93.88 170 LEU A C 1
ATOM 1361 O O . LEU A 1 170 ? 5.682 -0.798 -11.714 1.00 93.88 170 LEU A O 1
ATOM 1365 N N . PHE A 1 171 ? 3.905 -1.880 -10.848 1.00 93.56 171 PHE A N 1
ATOM 1366 C CA . PHE A 1 171 ? 3.670 -0.992 -9.712 1.00 93.56 171 PHE A CA 1
ATOM 1367 C C . PHE A 1 171 ? 3.898 -1.723 -8.395 1.00 93.56 171 PHE A C 1
ATOM 1369 O O . PHE A 1 171 ? 3.229 -2.717 -8.103 1.00 93.56 171 PHE A O 1
ATOM 1376 N N . ASN A 1 172 ? 4.793 -1.193 -7.567 1.00 88.44 172 ASN A N 1
ATOM 1377 C CA . ASN A 1 172 ? 5.170 -1.831 -6.316 1.00 88.44 172 ASN A CA 1
ATOM 1378 C C . ASN A 1 172 ? 4.351 -1.366 -5.111 1.00 88.44 172 ASN A C 1
ATOM 1380 O O . ASN A 1 172 ? 3.889 -0.223 -5.050 1.00 88.44 172 ASN A O 1
ATOM 1384 N N . GLY A 1 173 ? 4.188 -2.275 -4.148 1.00 87.12 173 GLY A N 1
ATOM 1385 C CA . GLY A 1 173 ? 3.528 -2.019 -2.869 1.00 87.12 173 GLY A CA 1
ATOM 1386 C C . GLY A 1 173 ? 4.473 -1.509 -1.776 1.00 87.12 173 GLY A C 1
ATOM 1387 O O . GLY A 1 173 ? 5.612 -1.145 -2.043 1.00 87.12 173 GLY A O 1
ATOM 1388 N N . GLY A 1 174 ? 3.990 -1.510 -0.529 1.00 85.50 174 GLY A N 1
ATOM 1389 C CA . GLY A 1 174 ? 4.699 -0.997 0.655 1.00 85.50 174 GLY A CA 1
ATOM 1390 C C . GLY A 1 174 ? 4.260 0.414 1.047 1.00 85.50 174 GLY A C 1
ATOM 1391 O O . GLY A 1 174 ? 3.412 0.984 0.370 1.00 85.50 174 GLY A O 1
ATOM 1392 N N . ILE A 1 175 ? 4.786 0.951 2.154 1.00 84.75 175 ILE A N 1
ATOM 1393 C CA . ILE A 1 175 ? 4.473 2.296 2.673 1.00 84.75 175 ILE A CA 1
ATOM 1394 C C . ILE A 1 175 ? 5.779 3.041 2.964 1.00 84.75 175 ILE A C 1
ATOM 1396 O O . ILE A 1 175 ? 6.476 2.697 3.914 1.00 84.75 175 ILE A O 1
ATOM 1400 N N . GLY A 1 176 ? 6.081 4.061 2.161 1.00 86.62 176 GLY A N 1
ATOM 1401 C CA . GLY A 1 176 ? 7.230 4.956 2.295 1.00 86.62 176 GLY A CA 1
ATOM 1402 C C . GLY A 1 176 ? 6.818 6.427 2.400 1.00 86.62 176 GLY A C 1
ATOM 1403 O O . GLY A 1 176 ? 5.704 6.804 2.037 1.00 86.62 176 GLY A O 1
ATOM 1404 N N . ILE A 1 177 ? 7.728 7.263 2.908 1.00 88.56 177 ILE A N 1
ATOM 1405 C CA . ILE A 1 177 ? 7.488 8.686 3.235 1.00 88.56 177 ILE A CA 1
ATOM 1406 C C . ILE A 1 177 ? 8.286 9.622 2.296 1.00 88.56 177 ILE A C 1
ATOM 1408 O O . ILE A 1 177 ? 8.454 10.809 2.561 1.00 88.56 177 ILE A O 1
ATOM 1412 N N . GLY A 1 178 ? 8.790 9.108 1.169 1.00 89.75 178 GLY A N 1
ATOM 1413 C CA . GLY A 1 178 ? 9.557 9.904 0.210 1.00 89.75 178 GLY A CA 1
ATOM 1414 C C . GLY A 1 178 ? 10.919 10.319 0.752 1.00 89.75 178 GLY A C 1
ATOM 1415 O O . GLY A 1 178 ? 11.444 9.725 1.684 1.00 89.75 178 GLY A O 1
ATOM 1416 N N . HIS A 1 179 ? 11.542 11.340 0.160 1.00 89.31 179 HIS A N 1
ATOM 1417 C CA . HIS A 1 179 ? 12.907 11.783 0.500 1.00 89.31 179 HIS A CA 1
ATOM 1418 C C . HIS A 1 179 ? 14.034 10.776 0.183 1.00 89.31 179 HIS A C 1
ATOM 1420 O O . HIS A 1 179 ? 15.180 10.945 0.621 1.00 89.31 179 HIS A O 1
ATOM 1426 N N . HIS A 1 180 ? 13.764 9.753 -0.624 1.00 87.69 180 HIS A N 1
ATOM 1427 C CA . HIS A 1 180 ? 14.779 8.845 -1.147 1.00 87.69 180 HIS A CA 1
ATOM 1428 C C . HIS A 1 180 ? 14.450 8.391 -2.572 1.00 87.69 180 HIS A C 1
ATOM 1430 O O . HIS A 1 180 ? 13.301 8.373 -3.001 1.00 87.69 180 HIS A O 1
ATOM 1436 N N . GLN A 1 181 ? 15.496 8.053 -3.323 1.00 91.12 181 GLN A N 1
ATOM 1437 C CA . GLN A 1 181 ? 15.411 7.650 -4.722 1.00 91.12 181 GLN A CA 1
ATOM 1438 C C . GLN A 1 181 ? 14.791 6.261 -4.902 1.00 91.12 181 GLN A C 1
ATOM 1440 O O . GLN A 1 181 ? 14.293 5.961 -5.984 1.00 91.12 181 GLN A O 1
ATOM 1445 N N . SER A 1 182 ? 14.836 5.401 -3.884 1.00 87.88 182 SER A N 1
ATOM 1446 C CA . SER A 1 182 ? 14.261 4.060 -3.967 1.00 87.88 182 SER A CA 1
ATOM 1447 C C . SER A 1 182 ? 13.976 3.436 -2.619 1.00 87.88 182 SER A C 1
ATOM 1449 O O . SER A 1 182 ? 14.824 3.525 -1.732 1.00 87.88 182 SER A O 1
ATOM 1451 N N . GLY A 1 183 ? 12.842 2.751 -2.495 1.00 79.56 183 GLY A N 1
ATOM 1452 C CA . GLY A 1 183 ? 12.589 1.766 -1.450 1.00 79.56 183 GLY A CA 1
ATOM 1453 C C . GLY A 1 183 ? 13.247 0.417 -1.747 1.00 79.56 183 GLY A C 1
ATOM 1454 O O . GLY A 1 183 ? 13.710 0.151 -2.865 1.00 79.56 183 GLY A O 1
ATOM 1455 N N . ILE A 1 184 ? 13.340 -0.418 -0.712 1.00 73.38 184 ILE A N 1
ATOM 1456 C CA . ILE A 1 184 ? 14.032 -1.711 -0.768 1.00 73.38 184 ILE A CA 1
ATOM 1457 C C . ILE A 1 184 ? 13.293 -2.728 -1.645 1.00 73.38 184 ILE A C 1
ATOM 1459 O O . ILE A 1 184 ? 13.930 -3.504 -2.355 1.00 73.38 184 ILE A O 1
ATOM 1463 N N . VAL A 1 185 ? 11.956 -2.694 -1.639 1.00 75.69 185 VAL A N 1
ATOM 1464 C CA . VAL A 1 185 ? 11.120 -3.607 -2.428 1.00 75.69 185 VAL A CA 1
ATOM 1465 C C . VAL A 1 185 ? 11.187 -3.194 -3.895 1.00 75.69 185 VAL A C 1
ATOM 1467 O O . VAL A 1 185 ? 11.350 -4.037 -4.776 1.00 75.69 185 VAL A O 1
ATOM 1470 N N . SER A 1 186 ? 11.137 -1.885 -4.160 1.00 81.25 186 SER A N 1
ATOM 1471 C CA . SER A 1 186 ? 11.237 -1.289 -5.497 1.00 81.25 186 SER A CA 1
ATOM 1472 C C . SER A 1 186 ? 12.513 -1.650 -6.253 1.00 81.25 186 SER A C 1
ATOM 1474 O O . SER A 1 186 ? 12.450 -1.904 -7.455 1.00 81.25 186 SER A O 1
ATOM 1476 N N . LEU A 1 187 ? 13.663 -1.753 -5.580 1.00 78.12 187 LEU A N 1
ATOM 1477 C CA . LEU A 1 187 ? 14.884 -2.243 -6.235 1.00 78.12 187 LEU A CA 1
ATOM 1478 C C . LEU A 1 187 ? 14.783 -3.718 -6.634 1.00 78.12 187 LEU A C 1
ATOM 1480 O O . LEU A 1 187 ? 15.328 -4.097 -7.666 1.00 78.12 187 LEU A O 1
ATOM 1484 N N . GLY A 1 188 ? 14.077 -4.540 -5.852 1.00 73.25 188 GLY A N 1
ATOM 1485 C CA . GLY A 1 188 ? 13.918 -5.974 -6.112 1.00 73.25 188 GLY A CA 1
ATOM 1486 C C . GLY A 1 188 ? 13.126 -6.300 -7.382 1.00 73.25 188 GLY A C 1
ATOM 1487 O O . GLY A 1 188 ? 13.323 -7.365 -7.962 1.00 73.25 188 GLY A O 1
ATOM 1488 N N . MET A 1 189 ? 12.269 -5.390 -7.855 1.00 72.00 189 MET A N 1
ATOM 1489 C CA . MET A 1 189 ? 11.594 -5.530 -9.154 1.00 72.00 189 MET A CA 1
ATOM 1490 C C . MET A 1 189 ? 12.499 -5.209 -10.347 1.00 72.00 189 MET A C 1
ATOM 1492 O O . MET A 1 189 ? 12.227 -5.625 -11.474 1.00 72.00 189 MET A O 1
ATOM 1496 N N . LEU A 1 190 ? 13.542 -4.409 -10.123 1.00 70.38 190 LEU A N 1
ATOM 1497 C CA . LEU A 1 190 ? 14.392 -3.866 -11.170 1.00 70.38 190 LEU A CA 1
ATOM 1498 C C . LEU A 1 190 ? 15.624 -4.746 -11.346 1.00 70.38 190 LEU A C 1
ATOM 1500 O O . LEU A 1 190 ? 16.624 -4.603 -10.649 1.00 70.38 190 LEU A O 1
ATOM 1504 N N . GLY A 1 191 ? 15.622 -5.618 -12.347 1.00 63.44 191 GLY A N 1
ATOM 1505 C CA . GLY A 1 191 ? 16.808 -6.413 -12.639 1.00 63.44 191 GLY A CA 1
ATOM 1506 C C . GLY A 1 191 ? 16.522 -7.676 -13.417 1.00 63.44 191 GLY A C 1
ATOM 1507 O O . GLY A 1 191 ? 15.388 -8.133 -13.497 1.00 63.44 191 GLY A O 1
ATOM 1508 N N . ALA A 1 192 ? 17.591 -8.286 -13.923 1.00 55.62 192 ALA A N 1
ATOM 1509 C CA . ALA A 1 192 ? 17.541 -9.654 -14.428 1.00 55.62 192 ALA A CA 1
ATOM 1510 C C . ALA A 1 192 ? 17.398 -10.691 -13.296 1.00 55.62 192 ALA A C 1
ATOM 1512 O O . ALA A 1 192 ? 16.913 -11.787 -13.531 1.00 55.62 192 ALA A O 1
ATOM 1513 N N . GLU A 1 193 ? 17.779 -10.340 -12.060 1.00 56.72 193 GLU A N 1
ATOM 1514 C CA . GLU A 1 193 ? 17.649 -11.210 -10.881 1.00 56.72 193 GLU A CA 1
ATOM 1515 C C . GLU A 1 193 ? 16.313 -11.044 -10.141 1.00 56.72 193 GLU A C 1
ATOM 1517 O O . GLU A 1 193 ? 16.145 -11.624 -9.071 1.00 56.72 193 GLU A O 1
ATOM 1522 N N . ALA A 1 194 ? 15.365 -10.272 -10.686 1.00 56.38 194 ALA A N 1
ATOM 1523 C CA . ALA A 1 194 ? 14.065 -10.037 -10.057 1.00 56.38 194 ALA A CA 1
ATOM 1524 C C . ALA A 1 194 ? 13.328 -11.354 -9.733 1.00 56.38 194 ALA A C 1
ATOM 1526 O O . ALA A 1 194 ? 12.649 -11.440 -8.722 1.00 56.38 194 ALA A O 1
ATOM 1527 N N . GLU A 1 195 ? 13.538 -12.425 -10.505 1.00 51.25 195 GLU A N 1
ATOM 1528 C CA . GLU A 1 195 ? 12.981 -13.764 -10.232 1.00 51.25 195 GLU A CA 1
ATOM 1529 C C . GLU A 1 195 ? 13.413 -14.383 -8.886 1.00 51.25 195 GLU A C 1
ATOM 1531 O O . GLU A 1 195 ? 12.767 -15.306 -8.381 1.00 51.25 195 GLU A O 1
ATOM 1536 N N . LYS A 1 196 ? 14.521 -13.897 -8.309 1.00 53.34 196 LYS A N 1
ATOM 1537 C CA . LYS A 1 196 ? 15.026 -14.321 -6.999 1.00 53.34 196 LYS A CA 1
ATOM 1538 C C . LYS A 1 196 ? 14.350 -13.577 -5.851 1.00 53.34 196 LYS A C 1
ATOM 1540 O O . LYS A 1 196 ? 14.577 -13.950 -4.702 1.00 53.34 196 LYS A O 1
ATOM 1545 N N . SER A 1 197 ? 13.568 -12.531 -6.130 1.00 56.00 197 SER A N 1
ATOM 1546 C CA . SER A 1 197 ? 12.751 -11.899 -5.103 1.00 56.00 197 SER A CA 1
ATOM 1547 C C . SER A 1 197 ? 11.541 -12.784 -4.787 1.00 56.00 197 SER A C 1
ATOM 1549 O O . SER A 1 197 ? 10.977 -13.444 -5.660 1.00 56.00 197 SER A O 1
ATOM 1551 N N . ASP A 1 198 ? 11.127 -12.788 -3.523 1.00 52.16 198 ASP A N 1
ATOM 1552 C CA . ASP A 1 198 ? 9.878 -13.430 -3.093 1.00 52.16 198 ASP A CA 1
ATOM 1553 C C . ASP A 1 198 ? 8.642 -12.562 -3.412 1.00 52.16 198 ASP A C 1
ATOM 1555 O O . ASP A 1 198 ? 7.533 -12.855 -2.964 1.00 52.16 198 ASP A O 1
ATOM 1559 N N . ASP A 1 199 ? 8.819 -11.480 -4.181 1.00 62.84 199 ASP A N 1
ATOM 1560 C CA . ASP A 1 199 ? 7.731 -10.592 -4.576 1.00 62.84 199 ASP A CA 1
ATOM 1561 C C . ASP A 1 199 ? 6.906 -11.215 -5.704 1.00 62.84 199 ASP A C 1
ATOM 1563 O O . ASP A 1 199 ? 7.442 -11.590 -6.749 1.00 62.84 199 ASP A O 1
ATOM 1567 N N . LEU A 1 200 ? 5.585 -11.282 -5.507 1.00 57.78 200 LEU A N 1
ATOM 1568 C CA . LEU A 1 200 ? 4.670 -11.923 -6.448 1.00 57.78 200 LEU A CA 1
ATOM 1569 C C . LEU A 1 200 ? 4.819 -11.407 -7.878 1.00 57.78 200 LEU A C 1
ATOM 1571 O O . LEU A 1 200 ? 4.705 -12.211 -8.794 1.00 57.78 200 LEU A O 1
ATOM 1575 N N . ILE A 1 201 ? 5.068 -10.111 -8.075 1.00 63.38 201 ILE A N 1
ATOM 1576 C CA . ILE A 1 201 ? 5.102 -9.484 -9.399 1.00 63.38 201 ILE A CA 1
ATOM 1577 C C . ILE A 1 201 ? 6.350 -9.923 -10.171 1.00 63.38 201 ILE A C 1
ATOM 1579 O O . ILE A 1 201 ? 6.284 -10.154 -11.377 1.00 63.38 201 ILE A O 1
ATOM 1583 N N . SER A 1 202 ? 7.477 -10.109 -9.486 1.00 65.56 202 SER A N 1
ATOM 1584 C CA . SER A 1 202 ? 8.728 -10.515 -10.127 1.00 65.56 202 SER A CA 1
ATOM 1585 C C . SER A 1 202 ? 8.806 -12.009 -10.463 1.00 65.56 202 SER A C 1
ATOM 1587 O O . SER A 1 202 ? 9.539 -12.390 -11.380 1.00 65.56 202 SER A O 1
ATOM 1589 N N . LEU A 1 203 ? 8.030 -12.854 -9.772 1.00 59.62 203 LEU A N 1
ATOM 1590 C CA . LEU A 1 203 ? 8.048 -14.320 -9.913 1.00 59.62 203 LEU A CA 1
ATOM 1591 C C . LEU A 1 203 ? 7.727 -14.842 -11.321 1.00 59.62 203 LEU A C 1
ATOM 1593 O O . LEU A 1 203 ? 8.135 -15.952 -11.666 1.00 59.62 203 LEU A O 1
ATOM 1597 N N . PHE A 1 204 ? 6.971 -14.086 -12.116 1.00 71.00 204 PHE A N 1
ATOM 1598 C CA . PHE A 1 204 ? 6.475 -14.518 -13.430 1.00 71.00 204 PHE A CA 1
ATOM 1599 C C . PHE A 1 204 ? 6.944 -13.626 -14.587 1.00 71.00 204 PHE A C 1
ATOM 1601 O O . PHE A 1 204 ? 6.556 -13.837 -15.738 1.00 71.00 204 PHE A O 1
ATOM 1608 N N . ASN A 1 205 ? 7.848 -12.678 -14.318 1.00 81.12 205 ASN A N 1
ATOM 1609 C CA . ASN A 1 205 ? 8.504 -11.877 -15.352 1.00 81.12 205 ASN A CA 1
ATOM 1610 C C . ASN A 1 205 ? 9.123 -12.728 -16.481 1.00 81.12 205 ASN A C 1
ATOM 1612 O O . ASN A 1 205 ? 8.941 -12.356 -17.644 1.00 81.12 205 ASN A O 1
ATOM 1616 N N . PRO A 1 206 ? 9.789 -13.875 -16.214 1.00 84.88 206 PRO A N 1
ATOM 1617 C CA . PRO A 1 206 ? 10.334 -14.707 -17.285 1.00 84.88 206 PRO A CA 1
ATOM 1618 C C . PRO A 1 206 ? 9.250 -15.227 -18.245 1.00 84.88 206 PRO A C 1
ATOM 1620 O O . PRO A 1 206 ? 9.439 -15.197 -19.459 1.00 84.88 206 PRO A O 1
ATOM 1623 N N . ASP A 1 207 ? 8.081 -15.640 -17.745 1.00 87.81 207 ASP A N 1
ATOM 1624 C CA . ASP A 1 207 ? 6.982 -16.142 -18.585 1.00 87.81 207 ASP A CA 1
ATOM 1625 C C . ASP A 1 207 ? 6.361 -15.061 -19.456 1.00 87.81 207 ASP A C 1
ATOM 1627 O O . ASP A 1 207 ? 5.988 -15.327 -20.604 1.00 87.81 207 ASP A O 1
ATOM 1631 N N . LEU A 1 208 ? 6.247 -13.847 -18.914 1.00 90.56 208 LEU A N 1
ATOM 1632 C CA . LEU A 1 208 ? 5.763 -12.685 -19.648 1.00 90.56 208 LEU A CA 1
ATOM 1633 C C . LEU A 1 208 ? 6.760 -12.280 -20.741 1.00 90.56 208 LEU A C 1
ATOM 1635 O O . LEU A 1 208 ? 6.375 -12.062 -21.891 1.00 90.56 208 LEU A O 1
ATOM 1639 N N . LEU A 1 209 ? 8.054 -12.256 -20.422 1.00 90.56 209 LEU A N 1
ATOM 1640 C CA . LEU A 1 209 ? 9.102 -11.973 -21.402 1.00 90.56 209 LEU A CA 1
ATOM 1641 C C . LEU A 1 209 ? 9.126 -13.033 -22.509 1.00 90.56 209 LEU A C 1
ATOM 1643 O O . LEU A 1 209 ? 9.185 -12.671 -23.680 1.00 90.56 209 LEU A O 1
ATOM 1647 N N . ALA A 1 210 ? 8.976 -14.319 -22.177 1.00 90.19 210 ALA A N 1
ATOM 1648 C CA . ALA A 1 210 ? 8.885 -15.398 -23.164 1.00 90.19 210 ALA A CA 1
ATOM 1649 C C . ALA A 1 210 ? 7.676 -15.242 -24.113 1.00 90.19 210 ALA A C 1
ATOM 1651 O O . ALA A 1 210 ? 7.748 -15.591 -25.293 1.00 90.19 210 ALA A O 1
ATOM 1652 N N . ARG A 1 211 ? 6.575 -14.646 -23.633 1.00 91.06 211 ARG A N 1
ATOM 1653 C CA . ARG A 1 211 ? 5.391 -14.280 -24.439 1.00 91.06 211 ARG A CA 1
ATOM 1654 C C . ARG A 1 211 ? 5.573 -12.994 -25.243 1.00 91.06 211 ARG A C 1
ATOM 1656 O O . ARG A 1 211 ? 4.717 -12.648 -26.065 1.00 91.06 211 ARG A O 1
ATOM 1663 N N . GLY A 1 212 ? 6.711 -12.327 -25.089 1.00 91.56 212 GLY A N 1
ATOM 1664 C CA . GLY A 1 212 ? 7.075 -11.110 -25.800 1.00 91.56 212 GLY A CA 1
ATOM 1665 C C . GLY A 1 212 ? 6.434 -9.854 -25.226 1.00 91.56 212 GLY A C 1
ATOM 1666 O O . GLY A 1 212 ? 6.327 -8.881 -25.961 1.00 91.56 212 GLY A O 1
ATOM 1667 N N . TYR A 1 213 ? 5.983 -9.852 -23.967 1.00 93.69 213 TYR A N 1
ATOM 1668 C CA . TYR A 1 213 ? 5.591 -8.607 -23.304 1.00 93.69 213 TYR A CA 1
ATOM 1669 C C . TYR A 1 213 ? 6.822 -7.728 -23.065 1.00 93.69 213 TYR A C 1
ATOM 1671 O O . TYR A 1 213 ? 7.914 -8.224 -22.779 1.00 93.69 213 TYR A O 1
ATOM 1679 N N . LEU A 1 214 ? 6.633 -6.414 -23.154 1.00 94.25 214 LEU A N 1
ATOM 1680 C CA . LEU A 1 214 ? 7.613 -5.440 -22.685 1.00 94.25 214 LEU A CA 1
ATOM 1681 C C . LEU A 1 214 ? 7.269 -5.085 -21.236 1.00 94.25 214 LEU A C 1
ATOM 1683 O O . LEU A 1 214 ? 6.123 -4.741 -20.958 1.00 94.25 214 LEU A O 1
ATOM 1687 N N . LEU A 1 215 ? 8.235 -5.175 -20.323 1.00 94.25 215 LEU A N 1
ATOM 1688 C CA . LEU A 1 215 ? 8.043 -4.861 -18.905 1.00 94.25 215 LEU A CA 1
ATOM 1689 C C . LEU A 1 215 ? 8.732 -3.538 -18.570 1.00 94.25 215 LEU A C 1
ATOM 1691 O O . LEU A 1 215 ? 9.913 -3.372 -18.877 1.00 94.25 215 LEU A O 1
ATOM 1695 N N . ALA A 1 216 ? 8.029 -2.612 -17.926 1.00 95.06 216 ALA A N 1
ATOM 1696 C CA . ALA A 1 216 ? 8.596 -1.343 -17.482 1.00 95.06 216 ALA A CA 1
ATOM 1697 C C . ALA A 1 216 ? 8.206 -1.040 -16.035 1.00 95.06 216 ALA A C 1
ATOM 1699 O O . ALA A 1 216 ? 7.054 -1.215 -15.644 1.00 95.06 216 ALA A O 1
ATOM 1700 N N . GLY A 1 217 ? 9.155 -0.548 -15.247 1.00 94.19 217 GLY A N 1
ATOM 1701 C CA . GLY A 1 217 ? 8.932 -0.167 -13.857 1.00 94.19 217 GLY A CA 1
ATOM 1702 C C . GLY A 1 217 ? 9.881 0.940 -13.419 1.00 94.19 217 GLY A C 1
ATOM 1703 O O . GLY A 1 217 ? 10.842 1.283 -14.113 1.00 94.19 217 GLY A O 1
ATOM 1704 N N . SER A 1 218 ? 9.608 1.512 -12.255 1.00 95.44 218 SER A N 1
ATOM 1705 C CA . SER A 1 218 ? 10.464 2.516 -11.632 1.00 95.44 218 SER A CA 1
ATOM 1706 C C . SER A 1 218 ? 10.341 2.448 -10.123 1.00 95.44 218 SER A C 1
ATOM 1708 O O . SER A 1 218 ? 9.293 2.100 -9.588 1.00 95.44 218 SER A O 1
ATOM 1710 N N . THR A 1 219 ? 11.396 2.846 -9.425 1.00 93.88 219 THR A N 1
ATOM 1711 C CA . THR A 1 219 ? 11.358 3.033 -7.976 1.00 93.88 219 THR A CA 1
ATOM 1712 C C . THR A 1 219 ? 10.394 4.153 -7.580 1.00 93.88 219 THR A C 1
ATOM 1714 O O . THR A 1 219 ? 9.835 4.131 -6.491 1.00 93.88 219 THR A O 1
ATOM 1717 N N . GLY A 1 220 ? 10.115 5.083 -8.498 1.00 95.12 220 GLY A N 1
ATOM 1718 C CA . GLY A 1 220 ? 9.043 6.078 -8.411 1.00 95.12 220 GLY A CA 1
ATOM 1719 C C . GLY A 1 220 ? 7.698 5.573 -8.934 1.00 95.12 220 GLY A C 1
ATOM 1720 O O . GLY A 1 220 ? 6.841 6.373 -9.283 1.00 95.12 220 GLY A O 1
ATOM 1721 N N . MET A 1 221 ? 7.526 4.257 -9.029 1.00 95.31 221 MET A N 1
ATOM 1722 C CA . MET A 1 221 ? 6.253 3.556 -9.218 1.00 95.31 221 MET A CA 1
ATOM 1723 C C . MET A 1 221 ? 6.047 2.537 -8.082 1.00 95.31 221 MET A C 1
ATOM 1725 O O . MET A 1 221 ? 5.365 1.526 -8.247 1.00 95.31 221 MET A O 1
ATOM 1729 N N . GLY A 1 222 ? 6.660 2.778 -6.920 1.00 92.25 222 GLY A N 1
ATOM 1730 C CA . GLY A 1 222 ? 6.550 1.942 -5.731 1.00 92.25 222 GLY A CA 1
ATOM 1731 C C . GLY A 1 222 ? 6.149 2.759 -4.515 1.00 92.25 222 GLY A C 1
ATOM 1732 O O . GLY A 1 222 ? 6.788 3.766 -4.195 1.00 92.25 222 GLY A O 1
ATOM 1733 N N . THR A 1 223 ? 5.092 2.327 -3.830 1.00 92.88 223 THR A N 1
ATOM 1734 C CA . THR A 1 223 ? 4.620 3.029 -2.633 1.00 92.88 223 THR A CA 1
ATOM 1735 C C . THR A 1 223 ? 5.506 2.807 -1.411 1.00 92.88 223 THR A C 1
ATOM 1737 O O . THR A 1 223 ? 5.398 3.564 -0.453 1.00 92.88 223 THR A O 1
ATOM 1740 N N . ASP A 1 224 ? 6.420 1.830 -1.444 1.00 87.50 224 ASP A N 1
ATOM 1741 C CA . ASP A 1 224 ? 7.536 1.709 -0.497 1.00 87.50 224 ASP A CA 1
ATOM 1742 C C . ASP A 1 224 ? 8.560 2.846 -0.624 1.00 87.50 224 ASP A C 1
ATOM 1744 O O . ASP A 1 224 ? 9.318 3.085 0.312 1.00 87.50 224 ASP A O 1
ATOM 1748 N N . THR A 1 225 ? 8.591 3.555 -1.757 1.00 90.56 225 THR A N 1
ATOM 1749 C CA . THR A 1 225 ? 9.458 4.725 -1.947 1.00 90.56 225 THR A CA 1
ATOM 1750 C C . THR A 1 225 ? 8.800 6.016 -1.461 1.00 90.56 225 THR A C 1
ATOM 1752 O O . THR A 1 225 ? 9.422 6.841 -0.801 1.00 90.56 225 THR A O 1
ATOM 1755 N N . SER A 1 226 ? 7.536 6.236 -1.805 1.00 92.81 226 SER A N 1
ATOM 1756 C CA . SER A 1 226 ? 6.764 7.424 -1.422 1.00 92.81 226 SER A CA 1
ATOM 1757 C C . SER A 1 226 ? 5.287 7.110 -1.579 1.00 92.81 226 SER A C 1
ATOM 1759 O O . SER A 1 226 ? 4.924 6.323 -2.442 1.00 92.81 226 SER A O 1
ATOM 1761 N N . PHE A 1 227 ? 4.415 7.746 -0.806 1.00 92.94 227 PHE A N 1
ATOM 1762 C CA . PHE A 1 227 ? 2.970 7.673 -1.020 1.00 92.94 227 PHE A CA 1
ATOM 1763 C C . PHE A 1 227 ? 2.389 8.957 -1.629 1.00 92.94 227 PHE A C 1
ATOM 1765 O O . PHE A 1 227 ? 1.168 9.135 -1.695 1.00 92.94 227 PHE A O 1
ATOM 1772 N N . ASN A 1 228 ? 3.246 9.839 -2.147 1.00 95.94 228 ASN A N 1
ATOM 1773 C CA . ASN A 1 228 ? 2.866 10.970 -2.980 1.00 95.94 228 ASN A CA 1
ATOM 1774 C C . ASN A 1 228 ? 2.402 10.478 -4.365 1.00 95.94 228 ASN A C 1
ATOM 1776 O O . ASN A 1 228 ? 3.141 10.502 -5.349 1.00 95.94 228 ASN A O 1
ATOM 1780 N N . LEU A 1 229 ? 1.154 10.001 -4.436 1.00 97.06 229 LEU A N 1
ATOM 1781 C CA . LEU A 1 229 ? 0.574 9.399 -5.641 1.00 97.06 229 LEU A CA 1
ATOM 1782 C C . LEU A 1 229 ? 0.648 10.298 -6.894 1.00 97.06 229 LEU A C 1
ATOM 1784 O O . LEU A 1 229 ? 0.965 9.758 -7.953 1.00 97.06 229 LEU A O 1
ATOM 1788 N N . PRO A 1 230 ? 0.453 11.636 -6.830 1.00 96.62 230 PRO A N 1
ATOM 1789 C CA . PRO A 1 230 ? 0.699 12.506 -7.984 1.00 96.62 230 PRO A CA 1
ATOM 1790 C C . PRO A 1 230 ? 2.136 12.431 -8.523 1.00 96.62 230 PRO A C 1
ATOM 1792 O O . PRO A 1 230 ? 2.336 12.376 -9.737 1.00 96.62 230 PRO A O 1
ATOM 1795 N N . LEU A 1 231 ? 3.139 12.392 -7.637 1.00 97.06 231 LEU A N 1
ATOM 1796 C CA . LEU A 1 231 ? 4.546 12.254 -8.022 1.00 97.06 231 LEU A CA 1
ATOM 1797 C C . LEU A 1 231 ? 4.828 10.886 -8.661 1.00 97.06 231 LEU A C 1
ATOM 1799 O O . LEU A 1 231 ? 5.530 10.804 -9.675 1.00 97.06 231 LEU A O 1
ATOM 1803 N N . LEU A 1 232 ? 4.270 9.814 -8.094 1.00 97.38 232 LEU A N 1
ATOM 1804 C CA . LEU A 1 232 ? 4.428 8.473 -8.656 1.00 97.38 232 LEU A CA 1
ATOM 1805 C C . LEU A 1 232 ? 3.734 8.346 -10.019 1.00 97.38 232 LEU A C 1
ATOM 1807 O O . LEU A 1 232 ? 4.321 7.834 -10.971 1.00 97.38 232 LEU A O 1
ATOM 1811 N N . LEU A 1 233 ? 2.526 8.901 -10.158 1.00 97.81 233 LEU A N 1
ATOM 1812 C CA . LEU A 1 233 ? 1.787 8.938 -11.420 1.00 97.81 233 LEU A CA 1
ATOM 1813 C C . LEU A 1 233 ? 2.554 9.691 -12.511 1.00 97.81 233 LEU A C 1
ATOM 1815 O O . LEU A 1 233 ? 2.680 9.213 -13.640 1.00 97.81 233 LEU A O 1
ATOM 1819 N N . GLN A 1 234 ? 3.103 10.858 -12.169 1.00 97.38 234 GLN A N 1
ATOM 1820 C CA . GLN A 1 234 ? 3.948 11.627 -13.075 1.00 97.38 234 GLN A CA 1
ATOM 1821 C C . GLN A 1 234 ? 5.149 10.799 -13.549 1.00 97.38 234 GLN A C 1
ATOM 1823 O O . GLN A 1 234 ? 5.462 10.783 -14.742 1.00 97.38 234 GLN A O 1
ATOM 1828 N N . THR A 1 235 ? 5.796 10.079 -12.630 1.00 97.94 235 THR A N 1
ATOM 1829 C CA . THR A 1 235 ? 6.928 9.204 -12.949 1.00 97.94 235 THR A CA 1
ATOM 1830 C C . THR A 1 235 ? 6.502 8.052 -13.859 1.00 97.94 235 THR A C 1
ATOM 1832 O O . THR A 1 235 ? 7.174 7.805 -14.859 1.00 97.94 235 THR A O 1
ATOM 1835 N N . ALA A 1 236 ? 5.362 7.408 -13.596 1.00 98.44 236 ALA A N 1
ATOM 1836 C CA . ALA A 1 236 ? 4.809 6.363 -14.456 1.00 98.44 236 ALA A CA 1
ATOM 1837 C C . ALA A 1 236 ? 4.575 6.873 -15.889 1.00 98.44 236 ALA A C 1
ATOM 1839 O O . ALA A 1 236 ? 5.061 6.278 -16.851 1.00 98.44 236 ALA A O 1
ATOM 1840 N N . GLY A 1 237 ? 3.929 8.033 -16.049 1.00 98.31 237 GLY A N 1
ATOM 1841 C CA . GLY A 1 237 ? 3.733 8.651 -17.363 1.00 98.31 237 GLY A CA 1
ATOM 1842 C C . GLY A 1 237 ? 5.052 8.973 -18.077 1.00 98.31 237 GLY A C 1
ATOM 1843 O O . GLY A 1 237 ? 5.176 8.786 -19.287 1.00 98.31 237 GLY A O 1
ATOM 1844 N N . MET A 1 238 ? 6.073 9.410 -17.336 1.00 98.19 238 MET A N 1
ATOM 1845 C CA . MET A 1 238 ? 7.417 9.660 -17.867 1.00 98.19 238 MET A CA 1
ATOM 1846 C C . MET A 1 238 ? 8.156 8.378 -18.282 1.00 98.19 238 MET A C 1
ATOM 1848 O O . MET A 1 238 ? 8.890 8.402 -19.270 1.00 98.19 238 MET A O 1
ATOM 1852 N N . VAL A 1 239 ? 7.953 7.262 -17.580 1.00 98.12 239 VAL A N 1
ATOM 1853 C CA . VAL A 1 239 ? 8.486 5.946 -17.969 1.00 98.12 239 VAL A CA 1
ATOM 1854 C C . VAL A 1 239 ? 7.768 5.422 -19.215 1.00 98.12 239 VAL A C 1
ATOM 1856 O O . VAL A 1 239 ? 8.435 4.994 -20.156 1.00 98.12 239 VAL A O 1
ATOM 1859 N N . LYS A 1 240 ? 6.433 5.539 -19.299 1.00 98.12 240 LYS A N 1
ATOM 1860 C CA . LYS A 1 240 ? 5.679 5.181 -20.516 1.00 98.12 240 LYS A CA 1
ATOM 1861 C C . LYS A 1 240 ? 6.152 5.995 -21.726 1.00 98.12 240 LYS A C 1
ATOM 1863 O O . LYS A 1 240 ? 6.341 5.426 -22.795 1.00 98.12 240 LYS A O 1
ATOM 1868 N N . LYS A 1 241 ? 6.444 7.293 -21.557 1.00 97.62 241 LYS A N 1
ATOM 1869 C CA . LYS A 1 241 ? 7.050 8.128 -22.616 1.00 97.62 241 LYS A CA 1
ATOM 1870 C C . LYS A 1 241 ? 8.399 7.591 -23.096 1.00 97.62 241 LYS A C 1
ATOM 1872 O O . LYS A 1 241 ? 8.642 7.615 -24.299 1.00 97.62 241 LYS A O 1
ATOM 1877 N N . GLN A 1 242 ? 9.250 7.088 -22.196 1.00 97.19 242 GLN A N 1
ATOM 1878 C CA . GLN A 1 242 ? 10.505 6.439 -22.592 1.00 97.19 242 GLN A CA 1
ATOM 1879 C C . GLN A 1 242 ? 10.246 5.174 -23.409 1.00 97.19 242 GLN A C 1
ATOM 1881 O O . GLN A 1 242 ? 10.862 5.000 -24.457 1.00 97.19 242 GLN A O 1
ATOM 1886 N N . VAL A 1 243 ? 9.300 4.333 -22.978 1.00 96.56 243 VAL A N 1
ATOM 1887 C CA . VAL A 1 243 ? 8.923 3.127 -23.727 1.00 96.56 243 VAL A CA 1
ATOM 1888 C C . VAL A 1 243 ? 8.437 3.487 -25.132 1.00 96.56 243 VAL A C 1
ATOM 1890 O O . VAL A 1 243 ? 8.962 2.968 -26.112 1.00 96.56 243 VAL A O 1
ATOM 1893 N N . VAL A 1 244 ? 7.480 4.409 -25.247 1.00 96.88 244 VAL A N 1
ATOM 1894 C CA . VAL A 1 244 ? 6.913 4.815 -26.541 1.00 96.88 244 VAL A CA 1
ATOM 1895 C C . VAL A 1 244 ? 7.981 5.413 -27.457 1.00 96.88 244 VAL A C 1
ATOM 1897 O O . VAL A 1 244 ? 8.018 5.104 -28.646 1.00 96.88 244 VAL A O 1
ATOM 1900 N N . ALA A 1 245 ? 8.879 6.239 -26.919 1.00 95.50 245 ALA A N 1
ATOM 1901 C CA . ALA A 1 245 ? 9.919 6.884 -27.710 1.00 95.50 245 ALA A CA 1
ATOM 1902 C C . ALA A 1 245 ? 11.012 5.914 -28.197 1.00 95.50 245 ALA A C 1
ATOM 1904 O O . ALA A 1 245 ? 11.595 6.147 -29.257 1.00 95.50 245 ALA A O 1
ATOM 1905 N N . GLU A 1 246 ? 11.305 4.852 -27.441 1.00 91.94 246 GLU A N 1
ATOM 1906 C CA . GLU A 1 246 ? 12.330 3.861 -27.797 1.00 91.94 246 GLU A CA 1
ATOM 1907 C C . GLU A 1 246 ? 11.767 2.701 -28.636 1.00 91.94 246 GLU A C 1
ATOM 1909 O O . GLU A 1 246 ? 12.427 2.248 -29.571 1.00 91.94 246 GLU A O 1
ATOM 1914 N N . PHE A 1 247 ? 10.549 2.234 -28.345 1.00 91.38 247 PHE A N 1
ATOM 1915 C CA . PHE A 1 247 ? 9.977 1.005 -28.916 1.00 91.38 247 PHE A CA 1
ATOM 1916 C C . PHE A 1 247 ? 8.743 1.229 -29.808 1.00 91.38 247 PHE A C 1
ATOM 1918 O O . PHE A 1 247 ? 8.379 0.347 -30.594 1.00 91.38 247 PHE A O 1
ATOM 1925 N N . GLY A 1 248 ? 8.114 2.403 -29.725 1.00 93.69 248 GLY A N 1
ATOM 1926 C CA . GLY A 1 248 ? 6.846 2.730 -30.378 1.00 93.69 248 GLY A CA 1
ATOM 1927 C C . GLY A 1 248 ? 5.621 2.500 -29.486 1.00 93.69 248 GLY A C 1
ATOM 1928 O O . GLY A 1 248 ? 5.723 1.959 -28.387 1.00 93.69 248 GLY A O 1
ATOM 1929 N N . GLU A 1 249 ? 4.452 2.919 -29.973 1.00 95.81 249 GLU A N 1
ATOM 1930 C CA . GLU A 1 249 ? 3.184 2.808 -29.238 1.00 95.81 249 GLU A CA 1
ATOM 1931 C C . GLU A 1 249 ? 2.764 1.337 -29.027 1.00 95.81 249 GLU A C 1
ATOM 1933 O O . GLU A 1 249 ? 2.831 0.547 -29.982 1.00 95.81 249 GLU A O 1
ATOM 1938 N N . PRO A 1 250 ? 2.359 0.950 -27.799 1.00 97.31 250 PRO A N 1
ATOM 1939 C CA . PRO A 1 250 ? 1.715 -0.333 -27.537 1.00 97.31 250 PRO A CA 1
ATOM 1940 C C . PRO A 1 250 ? 0.278 -0.353 -28.076 1.00 97.31 250 PRO A C 1
ATOM 1942 O O . PRO A 1 250 ? -0.405 0.667 -28.057 1.00 97.31 250 PRO A O 1
ATOM 1945 N N . ASP A 1 251 ? -0.209 -1.534 -28.459 1.00 97.44 251 ASP A N 1
ATOM 1946 C CA . ASP A 1 251 ? -1.638 -1.759 -28.714 1.00 97.44 251 ASP A CA 1
ATOM 1947 C C . ASP A 1 251 ? -2.434 -1.652 -27.404 1.00 97.44 251 ASP A C 1
ATOM 1949 O O . ASP A 1 251 ? -3.522 -1.086 -27.384 1.00 97.44 251 ASP A O 1
ATOM 1953 N N . PHE A 1 252 ? -1.862 -2.171 -26.307 1.00 98.25 252 PHE A N 1
ATOM 1954 C CA . PHE A 1 252 ? -2.412 -2.067 -24.955 1.00 98.25 252 PHE A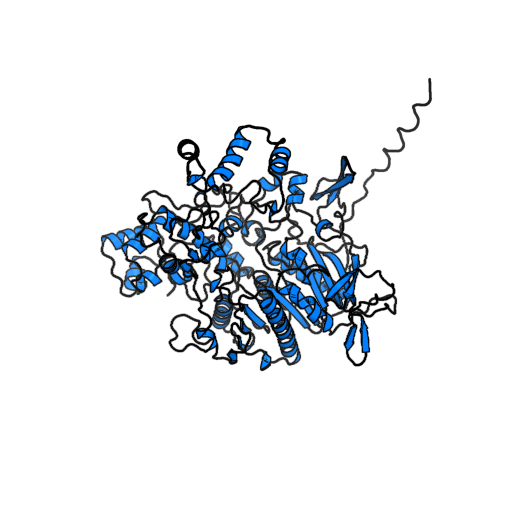 CA 1
ATOM 1955 C C . PHE A 1 252 ? -1.310 -1.909 -23.902 1.00 98.25 252 PHE A C 1
ATOM 1957 O O . PHE A 1 252 ? -0.250 -2.540 -23.976 1.00 98.25 252 PHE A O 1
ATOM 1964 N N . THR A 1 253 ? -1.588 -1.102 -22.881 1.00 98.50 253 THR A N 1
ATOM 1965 C CA . THR A 1 253 ? -0.778 -0.943 -21.670 1.00 98.50 253 THR A CA 1
ATOM 1966 C C . THR A 1 253 ? -1.505 -1.547 -20.473 1.00 98.50 253 THR A C 1
ATOM 1968 O O . THR A 1 253 ? -2.528 -1.035 -20.032 1.00 98.50 253 THR A O 1
ATOM 1971 N N . LEU A 1 254 ? -0.972 -2.630 -19.923 1.00 98.06 254 LEU A N 1
ATOM 1972 C CA . LEU A 1 254 ? -1.523 -3.322 -18.766 1.00 98.06 254 LEU A CA 1
ATOM 1973 C C . LEU A 1 254 ? -0.812 -2.842 -17.499 1.00 98.06 254 LEU A C 1
ATOM 1975 O O . LEU A 1 254 ? 0.414 -2.724 -17.470 1.00 98.06 254 LEU A O 1
ATOM 1979 N N . GLY A 1 255 ? -1.576 -2.593 -16.441 1.00 96.56 255 GLY A N 1
ATOM 1980 C CA . GLY A 1 255 ? -1.035 -2.399 -15.100 1.00 96.56 255 GLY A CA 1
ATOM 1981 C C . GLY A 1 255 ? -0.911 -3.728 -14.365 1.00 96.56 255 GLY A C 1
ATOM 1982 O O . GLY A 1 255 ? -1.800 -4.578 -14.453 1.00 96.56 255 GLY A O 1
ATOM 1983 N N . LEU A 1 256 ? 0.183 -3.906 -13.633 1.00 94.56 256 LEU A N 1
ATOM 1984 C CA . LEU A 1 256 ? 0.355 -5.020 -12.714 1.00 94.56 256 LEU A CA 1
ATOM 1985 C C . LEU A 1 256 ? 0.911 -4.505 -11.391 1.00 94.56 256 LEU A C 1
ATOM 1987 O O . LEU A 1 256 ? 1.976 -3.893 -11.361 1.00 94.56 256 LEU A O 1
ATOM 1991 N N . GLY A 1 257 ? 0.209 -4.765 -10.291 1.00 91.69 257 GLY A N 1
ATOM 1992 C CA . GLY A 1 257 ? 0.662 -4.298 -8.984 1.00 91.69 257 GLY A CA 1
ATOM 1993 C C . GLY A 1 257 ? -0.050 -4.936 -7.806 1.00 91.69 257 GLY A C 1
ATOM 1994 O O . GLY A 1 257 ? -1.150 -5.472 -7.931 1.00 91.69 257 GLY A O 1
ATOM 1995 N N . ALA A 1 258 ? 0.589 -4.876 -6.644 1.00 87.88 258 ALA A N 1
ATOM 1996 C CA . ALA A 1 258 ? 0.094 -5.479 -5.415 1.00 87.88 258 ALA A CA 1
ATOM 1997 C C . ALA A 1 258 ? 0.025 -4.452 -4.286 1.00 87.88 258 ALA A C 1
ATOM 1999 O O . ALA A 1 258 ? 0.840 -3.529 -4.258 1.00 87.88 258 ALA A O 1
ATOM 2000 N N . SER A 1 259 ? -0.900 -4.610 -3.335 1.00 91.00 259 SER A N 1
ATOM 2001 C CA . SER A 1 259 ? -0.964 -3.746 -2.145 1.00 91.00 259 SER A CA 1
ATOM 2002 C C . SER A 1 259 ? -1.070 -2.256 -2.528 1.00 91.00 259 SER A C 1
ATOM 2004 O O . SER A 1 259 ? -1.986 -1.870 -3.258 1.00 91.00 259 SER A O 1
ATOM 2006 N N . GLY A 1 260 ? -0.124 -1.407 -2.116 1.00 92.56 260 GLY A N 1
ATOM 2007 C CA . GLY A 1 260 ? -0.042 -0.011 -2.563 1.00 92.56 260 GLY A CA 1
ATOM 2008 C C . GLY A 1 260 ? 0.181 0.181 -4.073 1.00 92.56 260 GLY A C 1
ATOM 2009 O O . GLY A 1 260 ? -0.277 1.172 -4.638 1.00 92.56 260 GLY A O 1
ATOM 2010 N N . GLY A 1 261 ? 0.746 -0.802 -4.776 1.00 93.19 261 GLY A N 1
ATOM 2011 C CA . GLY A 1 261 ? 0.809 -0.832 -6.239 1.00 93.19 261 GLY A CA 1
ATOM 2012 C C . GLY A 1 261 ? -0.569 -0.938 -6.900 1.00 93.19 261 GLY A C 1
ATOM 2013 O O . GLY A 1 261 ? -0.765 -0.415 -7.995 1.00 93.19 261 GLY A O 1
ATOM 2014 N N . ALA A 1 262 ? -1.557 -1.548 -6.236 1.00 95.00 262 ALA A N 1
ATOM 2015 C CA . ALA A 1 262 ? -2.947 -1.517 -6.698 1.00 95.00 262 ALA A CA 1
ATOM 2016 C C . ALA A 1 262 ? -3.553 -0.112 -6.532 1.00 95.00 262 ALA A C 1
ATOM 2018 O O . ALA A 1 262 ? -4.160 0.406 -7.467 1.00 95.00 262 ALA A O 1
ATOM 2019 N N . ILE A 1 263 ? -3.302 0.548 -5.390 1.00 97.19 263 ILE A N 1
ATOM 2020 C CA . ILE A 1 263 ? -3.748 1.930 -5.134 1.00 97.19 263 ILE A CA 1
ATOM 2021 C C . ILE A 1 263 ? -3.235 2.878 -6.226 1.00 97.19 263 ILE A C 1
ATOM 2023 O O . ILE A 1 263 ? -4.003 3.688 -6.741 1.00 97.19 263 ILE A O 1
ATOM 2027 N N . GLN A 1 264 ? -1.959 2.766 -6.614 1.00 96.75 264 GLN A N 1
ATOM 2028 C CA . GLN A 1 264 ? -1.380 3.586 -7.686 1.00 96.75 264 GLN A CA 1
ATOM 2029 C C . GLN A 1 264 ? -2.143 3.441 -9.008 1.00 96.75 264 GLN A C 1
ATOM 2031 O O . GLN A 1 264 ? -2.414 4.436 -9.679 1.00 96.75 264 GLN A O 1
ATOM 2036 N N . GLN A 1 265 ? -2.525 2.215 -9.366 1.00 96.19 265 GLN A N 1
ATOM 2037 C CA . GLN A 1 265 ? -3.266 1.940 -10.594 1.00 96.19 265 GLN A CA 1
ATOM 2038 C C . GLN A 1 265 ? -4.673 2.553 -10.548 1.00 96.19 265 GLN A C 1
ATOM 2040 O O . GLN A 1 265 ? -5.074 3.224 -11.500 1.00 96.19 265 GLN A O 1
ATOM 2045 N N . PHE A 1 266 ? -5.387 2.433 -9.424 1.00 95.50 266 PHE A N 1
ATOM 2046 C CA . PHE A 1 266 ? -6.706 3.062 -9.248 1.00 95.50 266 PHE A CA 1
ATOM 2047 C C . PHE A 1 266 ? -6.647 4.589 -9.223 1.00 95.50 266 PHE A C 1
ATOM 2049 O O . PHE A 1 266 ? -7.536 5.268 -9.737 1.00 95.50 266 PHE A O 1
ATOM 2056 N N . PHE A 1 267 ? -5.588 5.141 -8.637 1.00 96.31 267 PHE A N 1
ATOM 2057 C CA . PHE A 1 267 ? -5.328 6.573 -8.654 1.00 96.31 267 PHE A CA 1
ATOM 2058 C C . PHE A 1 267 ? -5.031 7.070 -10.073 1.00 96.31 267 PHE A C 1
ATOM 2060 O O . PHE A 1 267 ? -5.511 8.136 -10.462 1.00 96.31 267 PHE A O 1
ATOM 2067 N N . SER A 1 268 ? -4.262 6.297 -10.849 1.00 94.62 268 SER A N 1
ATOM 2068 C CA . SER A 1 268 ? -3.891 6.654 -12.218 1.00 94.62 268 SER A CA 1
ATOM 2069 C C . SER A 1 268 ? -5.096 6.757 -13.143 1.00 94.62 268 SER A C 1
ATOM 2071 O O . SER A 1 268 ? -5.166 7.705 -13.911 1.00 94.62 268 SER A O 1
ATOM 2073 N N . ASP A 1 269 ? -6.085 5.873 -13.015 1.00 89.62 269 ASP A N 1
ATOM 2074 C CA . ASP A 1 269 ? -7.290 5.911 -13.850 1.00 89.62 269 ASP A CA 1
ATOM 2075 C C . ASP A 1 269 ? -8.089 7.213 -13.679 1.00 89.62 269 ASP A C 1
ATOM 2077 O O . ASP A 1 269 ? -8.569 7.800 -14.644 1.00 89.62 269 ASP A O 1
ATOM 2081 N N . GLN A 1 270 ? -8.142 7.738 -12.453 1.00 88.50 270 GLN A N 1
ATOM 2082 C CA . GLN A 1 270 ? -8.852 8.985 -12.151 1.00 88.50 270 GLN A CA 1
ATOM 2083 C C . GLN A 1 270 ? -8.152 10.243 -12.700 1.00 88.50 270 GLN A C 1
ATOM 2085 O O . GLN A 1 270 ? -8.799 11.279 -12.849 1.00 88.50 270 GLN A O 1
ATOM 2090 N N . HIS A 1 271 ? -6.846 10.182 -12.984 1.00 94.25 271 HIS A N 1
ATOM 2091 C CA . HIS A 1 271 ? -6.021 11.368 -13.278 1.00 94.25 271 HIS A CA 1
ATOM 2092 C C . HIS A 1 271 ? -5.280 11.314 -14.622 1.00 94.25 271 HIS A C 1
ATOM 2094 O O . HIS A 1 271 ? -4.901 12.358 -15.151 1.00 94.25 271 HIS A O 1
ATOM 2100 N N . ALA A 1 272 ? -5.063 10.117 -15.157 1.00 95.50 272 ALA A N 1
ATOM 2101 C CA . ALA A 1 272 ? -4.419 9.812 -16.431 1.00 95.50 272 ALA A CA 1
ATOM 2102 C C . ALA A 1 272 ? -5.008 8.495 -16.992 1.00 95.50 272 ALA A C 1
ATOM 2104 O O . ALA A 1 272 ? -4.309 7.477 -17.054 1.00 95.50 272 ALA A O 1
ATOM 2105 N N . PRO A 1 273 ? -6.306 8.471 -17.358 1.00 93.00 273 PRO A N 1
ATOM 2106 C CA . PRO A 1 273 ? -7.005 7.261 -17.807 1.00 93.00 273 PRO A CA 1
ATOM 2107 C C . PRO A 1 273 ? -6.387 6.609 -19.055 1.00 93.00 273 PRO A C 1
ATOM 2109 O O . PRO A 1 273 ? -6.653 5.444 -19.337 1.00 93.00 273 PRO A O 1
ATOM 2112 N N . GLU A 1 274 ? -5.563 7.328 -19.816 1.00 93.69 274 GLU A N 1
ATOM 2113 C CA . GLU A 1 274 ? -4.801 6.825 -20.963 1.00 93.69 274 GLU A CA 1
ATOM 2114 C C . GLU A 1 274 ? -3.500 6.095 -20.580 1.00 93.69 274 GLU A C 1
ATOM 2116 O O . GLU A 1 274 ? -2.807 5.542 -21.443 1.00 93.69 274 GLU A O 1
ATOM 2121 N N . LEU A 1 275 ? -3.118 6.104 -19.298 1.00 97.50 275 LEU A N 1
ATOM 2122 C CA . LEU A 1 275 ? -1.904 5.434 -18.841 1.00 97.50 275 LEU A CA 1
ATOM 2123 C C . LEU A 1 275 ? -2.036 3.914 -18.968 1.00 97.50 275 LEU A C 1
ATOM 2125 O O . LEU A 1 275 ? -1.120 3.286 -19.499 1.00 97.50 275 LEU A O 1
ATOM 2129 N N . LEU A 1 276 ? -3.163 3.349 -18.523 1.00 98.19 276 LEU A N 1
ATOM 2130 C CA . LEU A 1 276 ? -3.418 1.907 -18.447 1.00 98.19 276 LEU A CA 1
ATOM 2131 C C . LEU A 1 276 ? -4.759 1.568 -19.107 1.00 98.19 276 LEU A C 1
ATOM 2133 O O . LEU A 1 276 ? -5.757 2.231 -18.846 1.00 98.19 276 LEU A O 1
ATOM 2137 N N . ASP A 1 277 ? -4.817 0.510 -19.906 1.00 98.19 277 ASP A N 1
ATOM 2138 C CA . ASP A 1 277 ? -6.038 0.025 -20.564 1.00 98.19 277 ASP A CA 1
ATOM 2139 C C . ASP A 1 277 ? -6.806 -0.984 -19.698 1.00 98.19 277 ASP A C 1
ATOM 2141 O O . ASP A 1 277 ? -8.035 -1.033 -19.730 1.00 98.19 277 ASP A O 1
ATOM 2145 N N . GLY A 1 278 ? -6.092 -1.745 -18.867 1.00 97.75 278 GLY A N 1
ATOM 2146 C CA . GLY A 1 278 ? -6.644 -2.692 -17.900 1.00 97.75 278 GLY A CA 1
ATOM 2147 C C . GLY A 1 278 ? -5.602 -3.077 -16.854 1.00 97.75 278 GLY A C 1
ATOM 2148 O O . GLY A 1 278 ? -4.410 -2.822 -17.046 1.00 97.75 278 GLY A O 1
ATOM 2149 N N . VAL A 1 279 ? -6.031 -3.679 -15.741 1.00 97.69 279 VAL A N 1
ATOM 2150 C CA . VAL A 1 279 ? -5.137 -3.950 -14.601 1.00 97.69 279 VAL A CA 1
ATOM 2151 C C . VAL A 1 279 ? -5.292 -5.352 -14.015 1.00 97.69 279 VAL A C 1
ATOM 2153 O O . VAL A 1 279 ? -6.395 -5.884 -13.867 1.00 97.69 279 VAL A O 1
ATOM 2156 N N . VAL A 1 280 ? -4.165 -5.949 -13.635 1.00 96.81 280 VAL A N 1
ATOM 2157 C CA . VAL A 1 280 ? -4.115 -7.095 -12.727 1.00 96.81 280 VAL A CA 1
ATOM 2158 C C . VAL A 1 280 ? -3.629 -6.588 -11.380 1.00 96.81 280 VAL A C 1
ATOM 2160 O O . VAL A 1 280 ? -2.533 -6.040 -11.255 1.00 96.81 280 VAL A O 1
ATOM 2163 N N . VAL A 1 281 ? -4.442 -6.790 -10.352 1.00 95.38 281 VAL A N 1
ATOM 2164 C CA . VAL A 1 281 ? -4.109 -6.379 -8.989 1.00 95.38 281 VAL A CA 1
ATOM 2165 C C . VAL A 1 281 ? -4.097 -7.585 -8.074 1.00 95.38 281 VAL A C 1
ATOM 2167 O O . VAL A 1 281 ? -4.960 -8.448 -8.188 1.00 95.38 281 VAL A O 1
ATOM 2170 N N . SER A 1 282 ? -3.144 -7.658 -7.150 1.00 91.12 282 SER A N 1
ATOM 2171 C CA . SER A 1 282 ? -3.171 -8.661 -6.079 1.00 91.12 282 SER A CA 1
ATOM 2172 C C . SER A 1 282 ? -3.139 -8.002 -4.709 1.00 91.12 282 SER A C 1
ATOM 2174 O O . SER A 1 282 ? -2.624 -6.892 -4.580 1.00 91.12 282 SER A O 1
ATOM 2176 N N . HIS A 1 283 ? -3.713 -8.654 -3.693 1.00 87.12 283 HIS A N 1
ATOM 2177 C CA . HIS A 1 283 ? -3.678 -8.144 -2.312 1.00 87.12 283 HIS A CA 1
ATOM 2178 C C . HIS A 1 283 ? -4.058 -6.656 -2.214 1.00 87.12 283 HIS A C 1
ATOM 2180 O O . HIS A 1 283 ? -3.374 -5.847 -1.591 1.00 87.12 283 HIS A O 1
ATOM 2186 N N . MET A 1 284 ? -5.070 -6.262 -2.981 1.00 91.31 284 MET A N 1
ATOM 2187 C CA . MET A 1 284 ? -5.320 -4.857 -3.272 1.00 91.31 284 MET A CA 1
ATOM 2188 C C . MET A 1 284 ? -5.910 -4.116 -2.073 1.00 91.31 284 MET A C 1
ATOM 2190 O O . MET A 1 284 ? -6.633 -4.706 -1.281 1.00 91.31 284 MET A O 1
ATOM 2194 N N . PHE A 1 285 ? -5.700 -2.804 -2.019 1.00 93.88 285 PHE A N 1
ATOM 2195 C CA . PHE A 1 285 ? -6.473 -1.880 -1.189 1.00 93.88 285 PHE A CA 1
ATOM 2196 C C . PHE A 1 285 ? -7.159 -0.854 -2.103 1.00 93.88 285 PHE A C 1
ATOM 2198 O O . PHE A 1 285 ? -6.533 -0.430 -3.077 1.00 93.88 285 PHE A O 1
ATOM 2205 N N . PRO A 1 286 ? -8.407 -0.428 -1.826 1.00 94.69 286 PRO A N 1
ATOM 2206 C CA . PRO A 1 286 ? -9.047 0.635 -2.602 1.00 94.69 286 PRO A CA 1
ATOM 2207 C C . PRO A 1 286 ? -8.298 1.969 -2.500 1.00 94.69 286 PRO A C 1
ATOM 2209 O O . PRO A 1 286 ? -8.061 2.628 -3.505 1.00 94.69 286 PRO A O 1
ATOM 2212 N N . ASP A 1 287 ? -7.902 2.351 -1.285 1.00 95.94 287 ASP A N 1
ATOM 2213 C CA . ASP A 1 287 ? -7.055 3.507 -1.003 1.00 95.94 287 ASP A CA 1
ATOM 2214 C C . ASP A 1 287 ? -6.380 3.364 0.368 1.00 95.94 287 ASP A C 1
ATOM 2216 O O . ASP A 1 287 ? -6.800 2.566 1.209 1.00 95.94 287 ASP A O 1
ATOM 2220 N N . LEU A 1 288 ? -5.330 4.158 0.594 1.00 94.75 288 LEU A N 1
ATOM 2221 C CA . LEU A 1 288 ? -4.573 4.132 1.844 1.00 94.75 288 LEU A CA 1
ATOM 2222 C C . LEU A 1 288 ? -5.347 4.781 2.996 1.00 94.75 288 LEU A C 1
ATOM 2224 O O . LEU A 1 288 ? -5.308 4.288 4.119 1.00 94.75 288 LEU A O 1
ATOM 2228 N N . LEU A 1 289 ? -6.020 5.908 2.749 1.00 95.50 289 LEU A N 1
ATOM 2229 C CA . LEU A 1 289 ? -6.542 6.758 3.820 1.00 95.50 289 LEU A CA 1
ATOM 2230 C C . LEU A 1 289 ? -7.658 6.068 4.609 1.00 95.50 289 LEU A C 1
ATOM 2232 O O . LEU A 1 289 ? -7.648 6.107 5.835 1.00 95.50 289 LEU A O 1
ATOM 2236 N N . THR A 1 290 ? -8.595 5.418 3.923 1.00 95.00 290 THR A N 1
ATOM 2237 C CA . THR A 1 290 ? -9.707 4.697 4.556 1.00 95.00 290 THR A CA 1
ATOM 2238 C C . THR A 1 290 ? -9.237 3.423 5.251 1.00 95.00 290 THR A C 1
ATOM 2240 O O . THR A 1 290 ? -9.695 3.132 6.357 1.00 95.00 290 THR A O 1
ATOM 2243 N N . GLN A 1 291 ? -8.253 2.715 4.683 1.00 94.19 291 GLN A N 1
ATOM 2244 C CA . GLN A 1 291 ? -7.615 1.583 5.358 1.00 94.19 291 GLN A CA 1
ATOM 2245 C C . GLN A 1 291 ? -6.929 2.038 6.653 1.00 94.19 291 GLN A C 1
ATOM 2247 O O . GLN A 1 291 ? -7.144 1.463 7.724 1.00 94.19 291 GLN A O 1
ATOM 2252 N N . MET A 1 292 ? -6.166 3.130 6.585 1.00 92.94 292 MET A N 1
ATOM 2253 C CA . MET A 1 292 ? -5.401 3.643 7.719 1.00 92.94 292 MET A CA 1
ATOM 2254 C C . MET A 1 292 ? -6.254 4.284 8.806 1.00 92.94 292 MET A C 1
ATOM 2256 O O . MET A 1 292 ? -5.822 4.362 9.954 1.00 92.94 292 MET A O 1
ATOM 2260 N N . THR A 1 293 ? -7.489 4.670 8.491 1.00 93.31 293 THR A N 1
ATOM 2261 C CA . THR A 1 293 ? -8.470 5.083 9.494 1.00 93.31 293 THR A CA 1
ATOM 2262 C C . THR A 1 293 ? -8.802 3.941 10.455 1.00 93.31 293 THR A C 1
ATOM 2264 O O . THR A 1 293 ? -8.872 4.192 11.653 1.00 93.31 293 THR A O 1
ATOM 2267 N N . GLY A 1 294 ? -8.967 2.700 9.981 1.00 93.12 294 GLY A N 1
ATOM 2268 C CA . GLY A 1 294 ? -9.162 1.532 10.853 1.00 93.12 294 GLY A CA 1
ATOM 2269 C C . GLY A 1 294 ? -7.863 1.042 11.497 1.00 93.12 294 GLY A C 1
ATOM 2270 O O . GLY A 1 294 ? -7.832 0.745 12.687 1.00 93.12 294 GLY A O 1
ATOM 2271 N N . VAL A 1 295 ? -6.761 1.018 10.745 1.00 94.44 295 VAL A N 1
ATOM 2272 C CA . VAL A 1 295 ? -5.446 0.611 11.277 1.00 94.44 295 VAL A CA 1
ATOM 2273 C C . VAL A 1 295 ? -4.960 1.549 12.387 1.00 94.44 295 VAL A C 1
ATOM 2275 O O . VAL A 1 295 ? -4.411 1.096 13.390 1.00 94.44 295 VAL A O 1
ATOM 2278 N N . GLY A 1 296 ? -5.221 2.853 12.265 1.00 94.94 296 GLY A N 1
ATOM 2279 C CA . GLY A 1 296 ? -4.888 3.842 13.289 1.00 94.94 296 GLY A CA 1
ATOM 2280 C C . GLY A 1 296 ? -5.591 3.608 14.632 1.00 94.94 296 GLY A C 1
ATOM 2281 O O . GLY A 1 296 ? -5.107 4.100 15.650 1.00 94.94 296 GLY A O 1
ATOM 2282 N N . ASP A 1 297 ? -6.674 2.822 14.664 1.00 96.88 297 ASP A N 1
ATOM 2283 C CA . ASP A 1 297 ? -7.348 2.419 15.903 1.00 96.88 297 ASP A CA 1
ATOM 2284 C C . ASP A 1 297 ? -6.660 1.244 16.602 1.00 96.88 297 ASP A C 1
ATOM 2286 O O . ASP A 1 297 ? -6.808 1.087 17.813 1.00 96.88 297 ASP A O 1
ATOM 2290 N N . CYS A 1 298 ? -5.921 0.409 15.863 1.00 96.06 298 CYS A N 1
ATOM 2291 C CA . CYS A 1 298 ? -5.389 -0.854 16.370 1.00 96.06 298 CYS A CA 1
ATOM 2292 C C . CYS A 1 298 ? -4.506 -0.659 17.602 1.00 96.06 298 CYS A C 1
ATOM 2294 O O . CYS A 1 298 ? -4.729 -1.314 18.615 1.00 96.06 298 CYS A O 1
ATOM 2296 N N . GLU A 1 299 ? -3.535 0.257 17.558 1.00 92.88 299 GLU A N 1
ATOM 2297 C CA . GLU A 1 299 ? -2.631 0.456 18.700 1.00 92.88 299 GLU A CA 1
ATOM 2298 C C . GLU A 1 299 ? -3.343 1.078 19.909 1.00 92.88 299 GLU A C 1
ATOM 2300 O O . GLU A 1 299 ? -3.023 0.737 21.047 1.00 92.88 299 GLU A O 1
ATOM 2305 N N . LEU A 1 300 ? -4.360 1.918 19.678 1.00 94.81 300 LEU A N 1
ATOM 2306 C CA . LEU A 1 300 ? -5.197 2.469 20.748 1.00 94.81 300 LEU A CA 1
ATOM 2307 C C . LEU A 1 300 ? -6.014 1.361 21.431 1.00 94.81 300 LEU A C 1
ATOM 2309 O O . LEU A 1 300 ? -6.076 1.297 22.659 1.00 94.81 300 LEU A O 1
ATOM 2313 N N . LEU A 1 301 ? -6.595 0.455 20.637 1.00 96.06 301 LEU A N 1
ATOM 2314 C CA . LEU A 1 301 ? -7.318 -0.720 21.126 1.00 96.06 301 LEU A CA 1
ATOM 2315 C C . LEU A 1 301 ? -6.398 -1.665 21.902 1.00 96.06 301 LEU A C 1
ATOM 2317 O O . LEU A 1 301 ? -6.734 -2.053 23.020 1.00 96.06 301 LEU A O 1
ATOM 2321 N N . GLN A 1 302 ? -5.224 -1.996 21.353 1.00 93.62 302 GLN A N 1
ATOM 2322 C CA . GLN A 1 302 ? -4.259 -2.857 22.038 1.00 93.62 302 GLN A CA 1
ATOM 2323 C C . GLN A 1 302 ? -3.823 -2.252 23.371 1.00 93.62 302 GLN A C 1
ATOM 2325 O O . GLN A 1 302 ? -3.829 -2.950 24.385 1.00 93.62 302 GLN A O 1
ATOM 2330 N N . TYR A 1 303 ? -3.513 -0.952 23.395 1.00 92.00 303 TYR A N 1
ATOM 2331 C CA . TYR A 1 303 ? -3.154 -0.267 24.631 1.00 92.00 303 TYR A CA 1
ATOM 2332 C C . TYR A 1 303 ? -4.276 -0.351 25.675 1.00 92.00 303 TYR A C 1
ATOM 2334 O O . TYR A 1 303 ? -3.995 -0.700 26.823 1.00 92.00 303 TYR A O 1
ATOM 2342 N N . TYR A 1 304 ? -5.533 -0.117 25.276 1.00 93.12 304 TYR A N 1
ATOM 2343 C CA . TYR A 1 304 ? -6.695 -0.257 26.159 1.00 93.12 304 TYR A CA 1
ATOM 2344 C C . TYR A 1 304 ? -6.829 -1.679 26.722 1.00 93.12 304 TYR A C 1
ATOM 2346 O O . TYR A 1 304 ? -6.938 -1.859 27.939 1.00 93.12 304 TYR A O 1
ATOM 2354 N N . PHE A 1 305 ? -6.789 -2.703 25.862 1.00 93.81 305 PHE A N 1
ATOM 2355 C CA . PHE A 1 305 ? -6.923 -4.094 26.300 1.00 93.81 305 PHE A CA 1
ATOM 2356 C C . PHE A 1 305 ? -5.830 -4.478 27.290 1.00 93.81 305 PHE A C 1
ATOM 2358 O O . PHE A 1 305 ? -6.106 -5.158 28.280 1.00 93.81 305 PHE A O 1
ATOM 2365 N N . ASP A 1 306 ? -4.605 -4.022 27.040 1.00 89.56 306 ASP A N 1
ATOM 2366 C CA . ASP A 1 306 ? -3.451 -4.382 27.845 1.00 89.56 306 ASP A CA 1
ATOM 2367 C C . ASP A 1 306 ? -3.352 -3.588 29.154 1.00 89.56 306 ASP A C 1
ATOM 2369 O O . ASP A 1 306 ? -2.849 -4.142 30.128 1.00 89.56 306 ASP A O 1
ATOM 2373 N N . ASN A 1 307 ? -3.885 -2.361 29.241 1.00 86.25 307 ASN A N 1
ATOM 2374 C CA . ASN A 1 307 ? -3.631 -1.477 30.390 1.00 86.25 307 ASN A CA 1
ATOM 2375 C C . ASN A 1 307 ? -4.869 -1.019 31.174 1.00 86.25 307 ASN A C 1
ATOM 2377 O O . ASN A 1 307 ? -4.752 -0.710 32.359 1.00 86.25 307 ASN A O 1
ATOM 2381 N N . HIS A 1 308 ? -6.056 -0.993 30.568 1.00 78.69 308 HIS A N 1
ATOM 2382 C CA . HIS A 1 308 ? -7.268 -0.466 31.217 1.00 78.69 308 HIS A CA 1
ATOM 2383 C C . HIS A 1 308 ? -8.276 -1.525 31.608 1.00 78.69 308 HIS A C 1
ATOM 2385 O O . HIS A 1 308 ? -9.143 -1.275 32.444 1.00 78.69 308 HIS A O 1
ATOM 2391 N N . SER A 1 309 ? -8.168 -2.700 31.004 1.00 71.81 309 SER A N 1
ATOM 2392 C CA . SER A 1 309 ? -9.099 -3.773 31.275 1.00 71.81 309 SER A CA 1
ATOM 2393 C C . SER A 1 309 ? -8.779 -4.551 32.554 1.00 71.81 309 SER A C 1
ATOM 2395 O O . SER A 1 309 ? -7.723 -4.350 33.157 1.00 71.81 309 SER A O 1
ATOM 2397 N N . ASP A 1 310 ? -9.697 -5.424 32.995 1.00 72.38 310 ASP A N 1
ATOM 2398 C CA . ASP A 1 310 ? -9.440 -6.311 34.135 1.00 72.38 310 ASP A CA 1
ATOM 2399 C C . ASP A 1 310 ? -8.151 -7.112 33.902 1.00 72.38 310 ASP A C 1
ATOM 2401 O O . ASP A 1 310 ? -8.062 -7.974 33.024 1.00 72.38 310 ASP A O 1
ATOM 2405 N N . GLN A 1 311 ? -7.149 -6.802 34.722 1.00 68.69 311 GLN A N 1
ATOM 2406 C CA . GLN A 1 311 ? -5.812 -7.372 34.633 1.00 68.69 311 GLN A CA 1
ATOM 2407 C C . GLN A 1 311 ? -5.732 -8.793 35.200 1.00 68.69 311 GLN A C 1
ATOM 2409 O O . GLN A 1 311 ? -4.671 -9.417 35.111 1.00 68.69 311 GLN A O 1
ATOM 2414 N N . SER A 1 312 ? -6.827 -9.326 35.758 1.00 68.62 312 SER A N 1
ATOM 2415 C CA . SER A 1 312 ? -6.907 -10.725 36.175 1.00 68.62 312 SER A CA 1
ATOM 2416 C C . SER A 1 312 ? -6.619 -11.676 35.003 1.00 68.62 312 SER A C 1
ATOM 2418 O O . SER A 1 312 ? -6.897 -11.372 33.843 1.00 68.62 312 SER A O 1
ATOM 2420 N N . SER A 1 313 ? -6.055 -12.857 35.279 1.00 66.62 313 SER A N 1
ATOM 2421 C CA . SER A 1 313 ? -5.744 -13.857 34.238 1.00 66.62 313 SER A CA 1
ATOM 2422 C C . SER A 1 313 ? -6.984 -14.402 33.514 1.00 66.62 313 SER A C 1
ATOM 2424 O O . SER A 1 313 ? -6.858 -14.974 32.431 1.00 66.62 313 SER A O 1
ATOM 2426 N N . GLU A 1 314 ? -8.165 -14.207 34.106 1.00 79.12 314 GLU A N 1
ATOM 2427 C CA . GLU A 1 314 ? -9.475 -14.571 33.556 1.00 79.12 314 GLU A CA 1
ATOM 2428 C C . GLU A 1 314 ? -10.249 -13.356 33.019 1.00 79.12 314 GLU A C 1
ATOM 2430 O O . GLU A 1 314 ? -11.422 -13.471 32.666 1.00 79.12 314 GLU A O 1
ATOM 2435 N N . GLY A 1 315 ? -9.601 -12.188 32.945 1.00 85.62 315 GLY A N 1
ATOM 2436 C CA . GLY A 1 315 ? -10.196 -10.968 32.421 1.00 85.62 315 GLY A CA 1
ATOM 2437 C C . GLY A 1 315 ? -10.694 -11.153 30.987 1.00 85.62 315 GLY A C 1
ATOM 2438 O O . GLY A 1 315 ? -10.088 -11.856 30.176 1.00 85.62 315 GLY A O 1
ATOM 2439 N N . PHE A 1 316 ? -11.802 -10.493 30.648 1.00 92.12 316 PHE A N 1
ATOM 2440 C CA . PHE A 1 316 ? -12.469 -10.656 29.351 1.00 92.12 316 PHE A CA 1
ATOM 2441 C C . PHE A 1 316 ? -11.507 -10.465 28.162 1.00 92.12 316 PHE A C 1
ATOM 2443 O O . PHE A 1 316 ? -11.471 -11.288 27.255 1.00 92.12 316 PHE A O 1
ATOM 2450 N N . TRP A 1 317 ? -10.634 -9.458 28.195 1.00 94.56 317 TRP A N 1
ATOM 2451 C CA . TRP A 1 317 ? -9.718 -9.139 27.088 1.00 94.56 317 TRP A CA 1
ATOM 2452 C C . TRP A 1 317 ? -8.426 -9.969 27.064 1.00 94.56 317 TRP A C 1
ATOM 2454 O O . TRP A 1 317 ? -7.490 -9.648 26.325 1.00 94.56 317 TRP A O 1
ATOM 2464 N N . LYS A 1 318 ? -8.350 -11.042 27.863 1.00 93.50 318 LYS A N 1
ATOM 2465 C CA . LYS A 1 318 ? -7.211 -11.972 27.879 1.00 93.50 318 LYS A CA 1
ATOM 2466 C C . LYS A 1 318 ? -7.225 -12.979 26.726 1.00 93.50 318 LYS A C 1
ATOM 2468 O O . LYS A 1 318 ? -6.243 -13.699 26.573 1.00 93.50 318 LYS A O 1
ATOM 2473 N N . THR A 1 319 ? -8.294 -13.036 25.930 1.00 94.62 319 THR A N 1
ATOM 2474 C CA . THR A 1 319 ? -8.375 -13.866 24.715 1.00 94.62 319 THR A CA 1
ATOM 2475 C C . THR A 1 319 ? -8.440 -12.994 23.467 1.00 94.62 319 THR A C 1
ATOM 2477 O O . THR A 1 319 ? -9.045 -11.918 23.472 1.00 94.62 319 THR A O 1
ATOM 2480 N N . TRP A 1 320 ? -7.830 -13.470 22.390 1.00 96.62 320 TRP A N 1
ATOM 2481 C CA . TRP A 1 320 ? -7.827 -12.820 21.086 1.00 96.62 320 TRP A CA 1
ATOM 2482 C C . TRP A 1 320 ? -9.198 -12.879 20.435 1.00 96.62 320 TRP A C 1
ATOM 2484 O O . TRP A 1 320 ? -9.596 -11.906 19.801 1.00 96.62 320 TRP A O 1
ATOM 2494 N N . TYR A 1 321 ? -9.968 -13.944 20.685 1.00 95.81 321 TYR A N 1
ATOM 2495 C CA . TYR A 1 321 ? -11.373 -14.003 20.287 1.00 95.81 321 TYR A CA 1
ATOM 2496 C C . TYR A 1 321 ? -12.159 -12.775 20.776 1.00 95.81 321 TYR A C 1
ATOM 2498 O O . TYR A 1 321 ? -12.817 -12.112 19.976 1.00 95.81 321 TYR A O 1
ATOM 2506 N N . HIS A 1 322 ? -12.054 -12.421 22.064 1.00 96.38 322 HIS A N 1
ATOM 2507 C CA . HIS A 1 322 ? -12.769 -11.263 22.605 1.00 96.38 322 HIS A CA 1
ATOM 2508 C C . HIS A 1 322 ? -12.250 -9.933 22.056 1.00 96.38 322 HIS A C 1
ATOM 2510 O O . HIS A 1 322 ? -13.057 -9.062 21.741 1.00 96.38 322 HIS A O 1
ATOM 2516 N N . ARG A 1 323 ? -10.930 -9.773 21.892 1.00 97.31 323 ARG A N 1
ATOM 2517 C CA . ARG A 1 323 ? -10.357 -8.568 21.265 1.00 97.31 323 ARG A CA 1
ATOM 2518 C C . ARG A 1 323 ? -10.853 -8.393 19.823 1.00 97.31 323 ARG A C 1
ATOM 2520 O O . ARG A 1 323 ? -11.280 -7.301 19.446 1.00 97.31 323 ARG A O 1
ATOM 2527 N N . GLY A 1 324 ? -10.929 -9.490 19.067 1.00 96.88 324 GLY A N 1
ATOM 2528 C CA . GLY A 1 324 ? -11.454 -9.542 17.700 1.00 96.88 324 GLY A CA 1
ATOM 2529 C C . GLY A 1 324 ? -12.898 -9.047 17.553 1.00 96.88 324 GLY A C 1
ATOM 2530 O O . GLY A 1 324 ? -13.247 -8.494 16.513 1.00 96.88 324 GLY A O 1
ATOM 2531 N N . LEU A 1 325 ? -13.730 -9.153 18.599 1.00 96.75 325 LEU A N 1
ATOM 2532 C CA . LEU A 1 325 ? -15.102 -8.618 18.586 1.00 96.75 325 LEU A CA 1
ATOM 2533 C C . LEU A 1 325 ? -15.146 -7.092 18.406 1.00 96.75 325 LEU A C 1
ATOM 2535 O O . LEU A 1 325 ? -16.118 -6.562 17.869 1.00 96.75 325 LEU A O 1
ATOM 2539 N N . VAL A 1 326 ? -14.114 -6.386 18.876 1.00 97.69 326 VAL A N 1
ATOM 2540 C CA . VAL A 1 326 ? -14.000 -4.921 18.794 1.00 97.69 326 VAL A CA 1
ATOM 2541 C C . VAL A 1 326 ? -13.063 -4.504 17.668 1.00 97.69 326 VAL A C 1
ATOM 2543 O O . VAL A 1 326 ? -13.338 -3.527 16.978 1.00 97.69 326 VAL A O 1
ATOM 2546 N N . GLU A 1 327 ? -11.971 -5.240 17.467 1.00 97.19 327 GLU A N 1
ATOM 2547 C CA . GLU A 1 327 ? -11.041 -4.987 16.367 1.00 97.19 327 GLU A CA 1
ATOM 2548 C C . GLU A 1 327 ? -11.678 -5.243 15.000 1.00 97.19 327 GLU A C 1
ATOM 2550 O O . GLU A 1 327 ? -11.251 -4.649 14.020 1.00 97.19 327 GLU A O 1
ATOM 2555 N N . GLY A 1 328 ? -12.669 -6.135 14.894 1.00 95.12 328 GLY A N 1
ATOM 2556 C CA . GLY A 1 328 ? -13.339 -6.501 13.640 1.00 95.12 328 GLY A CA 1
ATOM 2557 C C . GLY A 1 328 ? -12.472 -7.299 12.659 1.00 95.12 328 GLY A C 1
ATOM 2558 O O . GLY A 1 328 ? -12.991 -8.152 11.936 1.00 95.12 328 GLY A O 1
ATOM 2559 N N . PHE A 1 329 ? -11.165 -7.052 12.652 1.00 95.56 329 PHE A N 1
ATOM 2560 C CA . PHE A 1 329 ? -10.165 -7.865 11.985 1.00 95.56 329 PHE A CA 1
ATOM 2561 C C . PHE A 1 329 ? -10.096 -9.287 12.560 1.00 95.56 329 PHE A C 1
ATOM 2563 O O . PHE A 1 329 ? -10.591 -9.567 13.655 1.00 95.56 329 PHE A O 1
ATOM 2570 N N . ASN A 1 330 ? -9.455 -10.202 11.823 1.00 96.69 330 ASN A N 1
ATOM 2571 C CA . ASN A 1 330 ? -9.238 -11.553 12.322 1.00 96.69 330 ASN A CA 1
ATOM 2572 C C . ASN A 1 330 ? -8.308 -11.567 13.548 1.00 96.69 330 ASN A C 1
ATOM 2574 O O . ASN A 1 330 ? -7.317 -10.834 13.613 1.00 96.69 330 ASN A O 1
ATOM 2578 N N . ALA A 1 331 ? -8.633 -12.439 14.498 1.00 97.44 331 ALA A N 1
ATOM 2579 C CA . ALA A 1 331 ? -7.895 -12.669 15.728 1.00 97.44 331 ALA A CA 1
ATOM 2580 C C . ALA A 1 331 ? -7.959 -14.162 16.078 1.00 97.44 331 ALA A C 1
ATOM 2582 O O . ALA A 1 331 ? -9.026 -14.777 16.005 1.00 97.44 331 ALA A O 1
ATOM 2583 N N . ILE A 1 332 ? -6.814 -14.753 16.422 1.00 97.69 332 ILE A N 1
ATOM 2584 C CA . ILE A 1 332 ? -6.649 -16.199 16.597 1.00 97.69 332 ILE A CA 1
ATOM 2585 C C . ILE A 1 332 ? -5.952 -16.471 17.935 1.00 97.69 332 ILE A C 1
ATOM 2587 O O . ILE A 1 332 ? -4.788 -16.120 18.143 1.00 97.69 332 ILE A O 1
ATOM 2591 N N . ASP A 1 333 ? -6.661 -17.154 18.833 1.00 97.44 333 ASP A N 1
ATOM 2592 C CA . ASP A 1 333 ? -6.077 -17.701 20.058 1.00 97.44 333 ASP A CA 1
ATOM 2593 C C . ASP A 1 333 ? -5.058 -18.803 19.722 1.00 97.44 333 ASP A C 1
ATOM 2595 O O . ASP A 1 333 ? -5.292 -19.651 18.863 1.00 97.44 333 ASP A O 1
ATOM 2599 N N . GLY A 1 334 ? -3.915 -18.806 20.408 1.00 96.19 334 GLY A N 1
ATOM 2600 C CA . GLY A 1 334 ? -2.834 -19.775 20.206 1.00 96.19 334 GLY A CA 1
ATOM 2601 C C . GLY A 1 334 ? -1.967 -19.547 18.962 1.00 96.19 334 GLY A C 1
ATOM 2602 O O . GLY A 1 334 ? -1.033 -20.315 18.740 1.00 96.19 334 GLY A O 1
ATOM 2603 N N . TYR A 1 335 ? -2.234 -18.507 18.165 1.00 95.56 335 TYR A N 1
ATOM 2604 C CA . TYR A 1 335 ? -1.387 -18.115 17.038 1.00 95.56 335 TYR A CA 1
ATOM 2605 C C . TYR A 1 335 ? 0.069 -17.827 17.464 1.00 95.56 335 TYR A C 1
ATOM 2607 O O . TYR A 1 335 ? 0.288 -17.073 18.418 1.00 95.56 335 TYR A O 1
ATOM 2615 N N . PRO A 1 336 ? 1.079 -18.373 16.760 1.00 89.38 336 PRO A N 1
ATOM 2616 C CA . PRO A 1 336 ? 2.486 -18.128 17.060 1.00 89.38 336 PRO A CA 1
ATOM 2617 C C . PRO A 1 336 ? 2.922 -16.748 16.540 1.00 89.38 336 PRO A C 1
ATOM 2619 O O . PRO A 1 336 ? 3.498 -16.635 15.461 1.00 89.38 336 PRO A O 1
ATOM 2622 N N . SER A 1 337 ? 2.636 -15.691 17.306 1.00 85.69 337 SER A N 1
ATOM 2623 C CA . SER A 1 337 ? 2.947 -14.308 16.910 1.00 85.69 337 SER A CA 1
ATOM 2624 C C . SER A 1 337 ? 4.427 -14.102 16.570 1.00 85.69 337 SER A C 1
ATOM 2626 O O . SER A 1 337 ? 5.303 -14.437 17.375 1.00 85.69 337 SER A O 1
ATOM 2628 N N . LYS A 1 338 ? 4.715 -13.429 15.444 1.00 81.06 338 LYS A N 1
ATOM 2629 C CA . LYS A 1 338 ? 6.085 -13.024 15.061 1.00 81.06 338 LYS A CA 1
ATOM 2630 C C . LYS A 1 338 ? 6.683 -11.976 16.005 1.00 81.06 338 LYS A C 1
ATOM 2632 O O . LYS A 1 338 ? 7.890 -11.754 16.007 1.00 81.06 338 LYS A O 1
ATOM 2637 N N . TYR A 1 339 ? 5.841 -11.342 16.821 1.00 77.50 339 TYR A N 1
ATOM 2638 C CA . TYR A 1 339 ? 6.243 -10.387 17.851 1.00 77.50 339 TYR A CA 1
ATOM 2639 C C . TYR A 1 339 ? 6.456 -11.043 19.225 1.00 77.50 339 TYR A C 1
ATOM 2641 O O . TYR A 1 339 ? 6.691 -10.331 20.205 1.00 77.50 339 TYR A O 1
ATOM 2649 N N . SER A 1 340 ? 6.391 -12.377 19.323 1.00 77.75 340 SER A N 1
ATOM 2650 C CA . SER A 1 340 ? 6.801 -13.121 20.516 1.00 77.75 340 SER A CA 1
ATOM 2651 C C . SER A 1 340 ? 8.314 -13.350 20.506 1.00 77.75 340 SER A C 1
ATOM 2653 O O . SER A 1 340 ? 8.837 -14.151 19.737 1.00 77.75 340 SER A O 1
ATOM 2655 N N . ILE A 1 341 ? 9.035 -12.630 21.367 1.00 68.06 341 ILE A N 1
ATOM 2656 C CA . ILE A 1 341 ? 10.509 -12.662 21.419 1.00 68.06 341 ILE A CA 1
ATOM 2657 C C . ILE A 1 341 ? 11.075 -13.759 22.333 1.00 68.06 341 ILE A C 1
ATOM 2659 O O . ILE A 1 341 ? 12.251 -14.097 22.239 1.00 68.06 341 ILE A O 1
ATOM 2663 N N . ASP A 1 342 ? 10.256 -14.307 23.230 1.00 68.38 342 ASP A N 1
ATOM 2664 C CA . ASP A 1 342 ? 10.644 -15.320 24.220 1.00 68.38 342 ASP A CA 1
ATOM 2665 C C . ASP A 1 342 ? 10.143 -16.732 23.869 1.00 68.38 342 ASP A C 1
ATOM 2667 O O . ASP A 1 342 ? 10.376 -17.677 24.621 1.00 68.38 342 ASP A O 1
ATOM 2671 N N . GLY A 1 343 ? 9.464 -16.881 22.726 1.00 71.88 343 GLY A N 1
ATOM 2672 C CA . GLY A 1 343 ? 8.882 -18.144 22.274 1.00 71.88 343 GLY A CA 1
ATOM 2673 C C . GLY A 1 343 ? 7.599 -18.548 23.007 1.00 71.88 343 GLY A C 1
ATOM 2674 O O . GLY A 1 343 ? 7.116 -19.659 22.797 1.00 71.88 343 GLY A O 1
ATOM 2675 N N . SER A 1 344 ? 7.026 -17.678 23.847 1.00 76.50 344 SER A N 1
ATOM 2676 C CA . SER A 1 344 ? 5.767 -17.946 24.562 1.00 76.50 344 SER A CA 1
ATOM 2677 C C . SER A 1 344 ? 4.531 -17.961 23.655 1.00 76.50 344 SER A C 1
ATOM 2679 O O . SER A 1 344 ? 3.468 -18.422 24.072 1.00 76.50 344 SER A O 1
ATOM 2681 N N . GLY A 1 345 ? 4.640 -17.418 22.440 1.00 80.81 345 GLY A N 1
ATOM 2682 C CA . GLY A 1 345 ? 3.500 -17.133 21.568 1.00 80.81 345 GLY A CA 1
ATOM 2683 C C . GLY A 1 345 ? 2.685 -15.914 22.013 1.00 80.81 345 GLY A C 1
ATOM 2684 O O . GLY A 1 345 ? 1.673 -15.602 21.393 1.00 80.81 345 GLY A O 1
ATOM 2685 N N . VAL A 1 346 ? 3.106 -15.213 23.072 1.00 86.44 346 VAL A N 1
ATOM 2686 C CA . VAL A 1 346 ? 2.521 -13.938 23.498 1.00 86.44 346 VAL A CA 1
ATOM 2687 C C . VAL A 1 346 ? 3.281 -12.801 22.807 1.00 86.44 346 VAL A C 1
ATOM 2689 O O . VAL A 1 346 ? 4.512 -12.746 22.925 1.00 86.44 346 VAL A O 1
ATOM 2692 N N . PRO A 1 347 ? 2.599 -11.892 22.085 1.00 84.25 347 PRO A N 1
ATOM 2693 C CA . PRO A 1 347 ? 3.237 -10.713 21.520 1.00 84.25 347 PRO A CA 1
ATOM 2694 C C . PRO A 1 347 ? 3.882 -9.872 22.620 1.00 84.25 347 PRO A C 1
ATOM 2696 O O . PRO A 1 347 ? 3.330 -9.739 23.715 1.00 84.25 347 PRO A O 1
ATOM 2699 N N . MET A 1 348 ? 5.027 -9.260 22.319 1.00 76.62 348 MET A N 1
ATOM 2700 C CA . MET A 1 348 ? 5.726 -8.358 23.235 1.00 76.62 348 MET A CA 1
ATOM 2701 C C . MET A 1 348 ? 4.746 -7.382 23.913 1.00 76.62 348 MET A C 1
ATOM 2703 O O . MET A 1 348 ? 3.834 -6.873 23.273 1.00 76.62 348 MET A O 1
ATOM 2707 N N . MET A 1 349 ? 4.918 -7.160 25.220 1.00 78.81 349 MET A N 1
ATOM 2708 C CA . MET A 1 349 ? 4.091 -6.292 26.080 1.00 78.81 349 MET A CA 1
ATOM 2709 C C . MET A 1 349 ? 2.580 -6.600 26.154 1.00 78.81 349 MET A C 1
ATOM 2711 O O . MET A 1 349 ? 1.899 -5.967 26.959 1.00 78.81 349 MET A O 1
ATOM 2715 N N . SER A 1 350 ? 2.056 -7.574 25.407 1.00 86.44 350 SER A N 1
ATOM 2716 C CA . SER A 1 350 ? 0.660 -7.986 25.538 1.00 86.44 350 SER A CA 1
ATOM 2717 C C . SER A 1 350 ? 0.421 -8.670 26.881 1.00 86.44 350 SER A C 1
ATOM 2719 O O . SER A 1 350 ? 1.276 -9.394 27.397 1.00 86.44 350 SER A O 1
ATOM 2721 N N . THR A 1 351 ? -0.761 -8.453 27.451 1.00 88.44 351 THR A N 1
ATOM 2722 C CA . THR A 1 351 ? -1.206 -9.135 28.668 1.00 88.44 351 THR A CA 1
ATOM 2723 C C . THR A 1 351 ? -2.179 -10.283 28.383 1.00 88.44 351 THR A C 1
ATOM 2725 O O . THR A 1 351 ? -2.677 -10.890 29.335 1.00 88.44 351 THR A O 1
ATOM 2728 N N . ALA A 1 352 ? -2.467 -10.571 27.106 1.00 91.62 352 ALA A N 1
ATOM 2729 C CA . ALA A 1 352 ? -3.307 -11.685 26.669 1.00 91.62 352 ALA A CA 1
ATOM 2730 C C . ALA A 1 352 ? -2.618 -13.052 26.817 1.00 91.62 352 ALA A C 1
ATOM 2732 O O . ALA A 1 352 ? -1.403 -13.157 26.991 1.00 91.62 352 ALA A O 1
ATOM 2733 N N . LYS A 1 353 ? -3.419 -14.118 26.715 1.00 93.38 353 LYS A N 1
ATOM 2734 C CA . LYS A 1 353 ? -2.942 -15.492 26.505 1.00 93.38 353 LYS A CA 1
ATOM 2735 C C . LYS A 1 353 ? -2.269 -15.602 25.115 1.00 93.38 353 LYS A C 1
ATOM 2737 O O . LYS A 1 353 ? -2.480 -14.719 24.280 1.00 93.38 353 LYS A O 1
ATOM 2742 N N . PRO A 1 354 ? -1.459 -16.649 24.849 1.00 95.12 354 PRO A N 1
ATOM 2743 C CA . PRO A 1 354 ? -0.811 -16.829 23.548 1.00 95.12 354 PRO A CA 1
ATOM 2744 C C . PRO A 1 354 ? -1.800 -16.721 22.385 1.00 95.12 354 PRO A C 1
ATOM 2746 O O . PRO A 1 354 ? -2.921 -17.224 22.479 1.00 95.12 354 PRO A O 1
ATOM 2749 N N . GLY A 1 355 ? -1.385 -16.060 21.309 1.00 96.44 355 GLY A N 1
ATOM 2750 C CA . GLY A 1 355 ? -2.220 -15.734 20.156 1.00 96.44 355 GLY A CA 1
ATOM 2751 C C . GLY A 1 355 ? -1.924 -14.349 19.596 1.00 96.44 355 GLY A C 1
ATOM 2752 O O . GLY A 1 355 ? -0.992 -13.682 20.047 1.00 96.44 355 GLY A O 1
ATOM 2753 N N . SER A 1 356 ? -2.702 -13.927 18.600 1.00 97.06 356 SER A N 1
ATOM 2754 C CA . SER A 1 356 ? -2.565 -12.595 18.006 1.00 97.06 356 SER A CA 1
ATOM 2755 C C . SER A 1 356 ? -3.777 -12.185 17.164 1.00 97.06 356 SER A C 1
ATOM 2757 O O . SER A 1 356 ? -4.747 -12.933 17.030 1.00 97.06 356 SER A O 1
ATOM 2759 N N . SER A 1 357 ? -3.712 -10.998 16.565 1.00 97.50 357 SER A N 1
ATOM 2760 C CA . SER A 1 357 ? -4.662 -10.494 15.572 1.00 97.50 357 SER A CA 1
ATOM 2761 C C . SER A 1 357 ? -3.964 -9.762 14.431 1.00 97.50 357 SER A C 1
ATOM 2763 O O . SER A 1 357 ? -2.783 -9.434 14.529 1.00 97.50 357 SER A O 1
ATOM 2765 N N . VAL A 1 358 ? -4.694 -9.452 13.358 1.00 96.19 358 VAL A N 1
ATOM 2766 C CA . VAL A 1 358 ? -4.182 -8.629 12.243 1.00 96.19 358 VAL A CA 1
ATOM 2767 C C . VAL A 1 358 ? -3.776 -7.227 12.720 1.00 96.19 358 VAL A C 1
ATOM 2769 O O . VAL A 1 358 ? -2.835 -6.648 12.183 1.00 96.19 358 VAL A O 1
ATOM 2772 N N . CYS A 1 359 ? -4.406 -6.681 13.770 1.00 95.88 359 CYS A N 1
ATOM 2773 C CA . CYS A 1 359 ? -3.945 -5.431 14.385 1.00 95.88 359 CYS A CA 1
ATOM 2774 C C . CYS A 1 359 ? -2.509 -5.537 14.924 1.00 95.88 359 CYS A C 1
ATOM 2776 O O . CYS A 1 359 ? -1.788 -4.542 14.935 1.00 95.88 359 CYS A O 1
ATOM 2778 N N . VAL A 1 360 ? -2.102 -6.725 15.379 1.00 92.94 360 VAL A N 1
ATOM 2779 C CA . VAL A 1 360 ? -0.790 -6.976 15.977 1.00 92.94 360 VAL A CA 1
ATOM 2780 C C . VAL A 1 360 ? 0.182 -7.582 14.973 1.00 92.94 360 VAL A C 1
ATOM 2782 O O . VAL A 1 360 ? 1.187 -6.956 14.668 1.00 92.94 360 VAL A O 1
ATOM 2785 N N . ASP A 1 361 ? -0.084 -8.777 14.451 1.00 90.38 361 ASP A N 1
ATOM 2786 C CA . ASP A 1 361 ? 0.823 -9.466 13.526 1.00 90.38 361 ASP A CA 1
ATOM 2787 C C . ASP A 1 361 ? 0.825 -8.850 12.123 1.00 90.38 361 ASP A C 1
ATOM 2789 O O . ASP A 1 361 ? 1.853 -8.888 11.448 1.00 90.38 361 ASP A O 1
ATOM 2793 N N . GLY A 1 362 ? -0.273 -8.224 11.706 1.00 89.00 362 GLY A N 1
ATOM 2794 C CA . GLY A 1 362 ? -0.347 -7.508 10.438 1.00 89.00 362 GLY A CA 1
ATOM 2795 C C . GLY A 1 362 ? 0.224 -6.096 10.558 1.00 89.00 362 GLY A C 1
ATOM 2796 O O . GLY A 1 362 ? 1.289 -5.795 10.025 1.00 89.00 362 GLY A O 1
ATOM 2797 N N . TRP A 1 363 ? -0.506 -5.215 11.241 1.00 90.38 363 TRP A N 1
ATOM 2798 C CA . TRP A 1 363 ? -0.354 -3.762 11.098 1.00 90.38 363 TRP A CA 1
ATOM 2799 C C . TRP A 1 363 ? 0.570 -3.066 12.105 1.00 90.38 363 TRP A C 1
ATOM 2801 O O . TRP A 1 363 ? 0.842 -1.868 11.952 1.00 90.38 363 TRP A O 1
ATOM 2811 N N . ARG A 1 364 ? 1.055 -3.767 13.135 1.00 86.06 364 ARG A N 1
ATOM 2812 C CA . ARG A 1 364 ? 1.866 -3.147 14.192 1.00 86.06 364 ARG A CA 1
ATOM 2813 C C . ARG A 1 364 ? 3.096 -2.443 13.624 1.00 86.06 364 ARG A C 1
ATOM 2815 O O . ARG A 1 364 ? 3.894 -3.026 12.895 1.00 86.06 364 ARG A O 1
ATOM 2822 N N . GLY A 1 365 ? 3.270 -1.182 14.016 1.00 78.88 365 GLY A N 1
ATOM 2823 C CA . GLY A 1 365 ? 4.364 -0.313 13.562 1.00 78.88 365 GLY A CA 1
ATOM 2824 C C . GLY A 1 365 ? 4.043 0.589 12.373 1.00 78.88 365 GLY A C 1
ATOM 2825 O O . GLY A 1 365 ? 4.696 1.621 12.227 1.00 78.88 365 GLY A O 1
ATOM 2826 N N . ILE A 1 366 ? 2.990 0.307 11.602 1.00 82.75 366 ILE A N 1
ATOM 2827 C CA . ILE A 1 366 ? 2.579 1.192 10.501 1.00 82.75 366 ILE A CA 1
ATOM 2828 C C . ILE A 1 366 ? 1.962 2.493 11.026 1.00 82.75 366 ILE A C 1
ATOM 2830 O O . ILE A 1 366 ? 2.219 3.566 10.485 1.00 82.75 366 ILE A O 1
ATOM 2834 N N . THR A 1 367 ? 1.191 2.437 12.115 1.00 88.00 367 THR A N 1
ATOM 2835 C CA . THR A 1 367 ? 0.584 3.640 12.700 1.00 88.00 367 THR A CA 1
ATOM 2836 C C . THR A 1 367 ? 1.621 4.692 13.096 1.00 88.00 367 THR A C 1
ATOM 2838 O O . THR A 1 367 ? 1.510 5.815 12.607 1.00 88.00 367 THR A O 1
ATOM 2841 N N . PRO A 1 368 ? 2.661 4.397 13.902 1.00 84.12 368 PRO A N 1
ATOM 2842 C CA . PRO A 1 368 ? 3.672 5.404 14.194 1.00 84.12 368 PRO A CA 1
ATOM 2843 C C . PRO A 1 368 ? 4.461 5.820 12.944 1.00 84.12 368 PRO A C 1
ATOM 2845 O O . PRO A 1 368 ? 4.773 7.003 12.844 1.00 84.12 368 PRO A O 1
ATOM 2848 N N . LEU A 1 369 ? 4.722 4.924 11.976 1.00 82.38 369 LEU A N 1
ATOM 2849 C CA . LEU A 1 369 ? 5.365 5.282 10.696 1.00 82.38 369 LEU A CA 1
ATOM 2850 C C . LEU A 1 369 ? 4.577 6.379 9.973 1.00 82.38 369 LEU A C 1
ATOM 2852 O O . LEU A 1 369 ? 5.140 7.364 9.519 1.00 82.38 369 LEU A O 1
ATOM 2856 N N . MET A 1 370 ? 3.257 6.242 9.910 1.00 87.81 370 MET A N 1
ATOM 2857 C CA . MET A 1 370 ? 2.418 7.188 9.185 1.00 87.81 370 MET A CA 1
ATOM 2858 C C . MET A 1 370 ? 2.022 8.424 9.994 1.00 87.81 370 MET A C 1
ATOM 2860 O O . MET A 1 370 ? 1.737 9.460 9.397 1.00 87.81 370 MET A O 1
ATOM 2864 N N . PHE A 1 371 ? 1.941 8.324 11.324 1.00 92.06 371 PHE A N 1
ATOM 2865 C CA . PHE A 1 371 ? 1.334 9.357 12.169 1.00 92.06 371 PHE A CA 1
ATOM 2866 C C . PHE A 1 371 ? 2.352 10.235 12.872 1.00 92.06 371 PHE A C 1
ATOM 2868 O O . PHE A 1 371 ? 2.037 11.393 13.148 1.00 92.06 371 PHE A O 1
ATOM 2875 N N . ASN A 1 372 ? 3.529 9.700 13.191 1.00 90.62 372 ASN A N 1
ATOM 2876 C CA . ASN A 1 372 ? 4.502 10.394 14.012 1.00 90.62 372 ASN A CA 1
ATOM 2877 C C . ASN A 1 372 ? 5.496 11.165 13.130 1.00 90.62 372 ASN A C 1
ATOM 2879 O O . ASN A 1 372 ? 6.437 10.557 12.627 1.00 90.62 372 ASN A O 1
ATOM 2883 N N . PRO A 1 373 ? 5.409 12.508 13.037 1.00 91.44 373 PRO A N 1
ATOM 2884 C CA . PRO A 1 373 ? 6.318 13.302 12.205 1.00 91.44 373 PRO A CA 1
ATOM 2885 C C . PRO A 1 373 ? 7.776 13.233 12.659 1.00 91.44 373 PRO A C 1
ATOM 2887 O O . PRO A 1 373 ? 8.659 13.764 11.991 1.00 91.44 373 PRO A O 1
ATOM 2890 N N . LYS A 1 374 ? 8.049 12.647 13.826 1.00 84.81 374 LYS A N 1
ATOM 2891 C CA . LYS A 1 374 ? 9.398 12.471 14.351 1.00 84.81 374 LYS A CA 1
ATOM 2892 C C . LYS A 1 374 ? 9.930 11.058 14.127 1.00 84.81 374 LYS A C 1
ATOM 2894 O O . LYS A 1 374 ? 11.114 10.860 14.378 1.00 84.81 374 LYS A O 1
ATOM 2899 N N . LEU A 1 375 ? 9.123 10.089 13.684 1.00 78.00 375 LEU A N 1
ATOM 2900 C CA . LEU A 1 375 ? 9.608 8.732 13.444 1.00 78.00 375 LEU A CA 1
ATOM 2901 C C . LEU A 1 375 ? 10.295 8.639 12.082 1.00 78.00 375 LEU A C 1
ATOM 2903 O O . LEU A 1 375 ? 9.674 8.807 11.048 1.00 78.00 375 LEU A O 1
ATOM 2907 N N . PHE A 1 376 ? 11.575 8.298 12.094 1.00 70.00 376 PHE A N 1
ATOM 2908 C CA . PHE A 1 376 ? 12.360 8.071 10.888 1.00 70.00 376 PHE A CA 1
ATOM 2909 C C . PHE A 1 376 ? 13.195 6.807 11.074 1.00 70.00 376 PHE A C 1
ATOM 2911 O O . PHE A 1 376 ? 13.875 6.689 12.095 1.00 70.00 376 PHE A O 1
ATOM 2918 N N . LEU A 1 377 ? 13.160 5.873 10.118 1.00 64.00 377 LEU A N 1
ATOM 2919 C CA . LEU A 1 377 ? 13.840 4.577 10.201 1.00 64.00 377 LEU A CA 1
ATOM 2920 C C . LEU A 1 377 ? 14.985 4.496 9.174 1.00 64.00 377 LEU A C 1
ATOM 2922 O O . LEU A 1 377 ? 14.841 3.896 8.110 1.00 64.00 377 LEU A O 1
ATOM 2926 N N . PRO A 1 378 ? 16.186 5.024 9.492 1.00 53.34 378 PRO A N 1
ATOM 2927 C CA . PRO A 1 378 ? 17.244 5.197 8.497 1.00 53.34 378 PRO A CA 1
ATOM 2928 C C . PRO A 1 378 ? 17.671 3.903 7.810 1.00 53.34 378 PRO A C 1
ATOM 2930 O O . PRO A 1 378 ? 18.150 3.960 6.681 1.00 53.34 378 PRO A O 1
ATOM 2933 N N . PHE A 1 379 ? 17.559 2.770 8.519 1.00 51.69 379 PHE A N 1
ATOM 2934 C CA . PHE A 1 379 ? 18.000 1.449 8.069 1.00 51.69 379 PHE A CA 1
ATOM 2935 C C . PHE A 1 379 ? 16.963 0.602 7.370 1.00 51.69 379 PHE A C 1
ATOM 2937 O O . PHE A 1 379 ? 17.347 -0.379 6.742 1.00 51.69 379 PHE A O 1
ATOM 2944 N N . TYR A 1 380 ? 15.706 1.008 7.432 1.00 53.06 380 TYR A N 1
ATOM 2945 C CA . TYR A 1 380 ? 14.633 0.324 6.736 1.00 53.06 380 TYR A CA 1
ATOM 2946 C C . TYR A 1 380 ? 14.326 1.018 5.401 1.00 53.06 380 TYR A C 1
ATOM 2948 O O . TYR A 1 380 ? 14.173 0.358 4.380 1.00 53.06 380 TYR A O 1
ATOM 2956 N N . ASP A 1 381 ? 14.426 2.350 5.376 1.00 56.56 381 ASP A N 1
ATOM 2957 C CA . ASP A 1 381 ? 13.939 3.179 4.265 1.00 56.56 381 ASP A CA 1
ATOM 2958 C C . ASP A 1 381 ? 15.077 3.738 3.378 1.00 56.56 381 ASP A C 1
ATOM 2960 O O . ASP A 1 381 ? 14.972 4.795 2.765 1.00 56.56 381 ASP A O 1
ATOM 2964 N N . MET A 1 382 ? 16.241 3.075 3.348 1.00 63.84 382 MET A N 1
ATOM 2965 C CA . MET A 1 382 ? 17.398 3.446 2.502 1.00 63.84 382 MET A CA 1
ATOM 2966 C C . MET A 1 382 ? 17.925 4.895 2.660 1.00 63.84 382 MET A C 1
ATOM 2968 O O . MET A 1 382 ? 18.727 5.388 1.858 1.00 63.84 382 MET A O 1
ATOM 2972 N N . HIS A 1 383 ? 17.581 5.581 3.751 1.00 62.28 383 HIS A N 1
ATOM 2973 C CA . HIS A 1 383 ? 18.095 6.917 4.070 1.00 62.28 383 HIS A CA 1
ATOM 2974 C C . HIS A 1 383 ? 19.511 6.915 4.675 1.00 62.28 383 HIS A C 1
ATOM 2976 O O . HIS A 1 383 ? 20.044 7.959 5.067 1.00 62.28 383 HIS A O 1
ATOM 2982 N N . HIS A 1 384 ? 20.173 5.752 4.730 1.00 55.50 384 HIS A N 1
ATOM 2983 C CA . HIS A 1 384 ? 21.587 5.591 5.112 1.00 55.50 384 HIS A CA 1
ATOM 2984 C C . HIS A 1 384 ? 22.533 6.561 4.440 1.00 55.50 384 HIS A C 1
ATOM 2986 O O . HIS A 1 384 ? 23.550 6.947 5.021 1.00 55.50 384 HIS A O 1
ATOM 2992 N N . ALA A 1 385 ? 22.220 6.922 3.203 1.00 52.75 385 ALA A N 1
ATOM 2993 C CA . ALA A 1 385 ? 23.043 7.812 2.422 1.00 52.75 385 ALA A CA 1
ATOM 2994 C C . ALA A 1 385 ? 23.154 9.205 3.093 1.00 52.75 385 ALA A C 1
ATOM 2996 O O . ALA A 1 385 ? 24.220 9.815 3.010 1.00 52.75 385 ALA A O 1
ATOM 2997 N N . TRP A 1 386 ? 22.147 9.660 3.861 1.00 59.38 386 TRP A N 1
ATOM 2998 C CA . TRP A 1 386 ? 22.222 10.906 4.654 1.00 59.38 386 TRP A CA 1
ATOM 2999 C C . TRP A 1 386 ? 22.984 10.770 5.960 1.00 59.38 386 TRP A C 1
ATOM 3001 O O . TRP A 1 386 ? 23.667 11.714 6.352 1.00 59.38 386 TRP A O 1
ATOM 3011 N N . LEU A 1 387 ? 22.944 9.606 6.620 1.00 52.69 387 LEU A N 1
ATOM 3012 C CA . LEU A 1 387 ? 23.727 9.384 7.845 1.00 52.69 387 LEU A CA 1
ATOM 3013 C C . LEU A 1 387 ? 25.237 9.564 7.607 1.00 52.69 387 LEU A C 1
ATOM 3015 O O . LEU A 1 387 ? 25.984 9.837 8.546 1.00 52.69 387 LEU A O 1
ATOM 3019 N N . LYS A 1 388 ? 25.685 9.437 6.352 1.00 51.84 388 LYS A N 1
ATOM 3020 C CA . LYS A 1 388 ? 27.070 9.679 5.926 1.00 51.84 388 LYS A CA 1
ATOM 3021 C C . LYS A 1 388 ? 27.389 11.167 5.691 1.00 51.84 388 LYS A C 1
ATOM 3023 O O . LYS A 1 388 ? 28.568 11.509 5.627 1.00 51.84 388 LYS A O 1
ATOM 3028 N N . GLY A 1 389 ? 26.375 12.026 5.549 1.00 53.19 389 GLY A N 1
ATOM 3029 C CA . GLY A 1 389 ? 26.489 13.455 5.235 1.00 53.19 389 GLY A CA 1
ATOM 3030 C C . GLY A 1 389 ? 26.211 14.366 6.434 1.00 53.19 389 GLY A C 1
ATOM 3031 O O . GLY A 1 389 ? 27.149 14.943 6.982 1.00 53.19 389 GLY A O 1
ATOM 3032 N N . ASP A 1 390 ? 24.939 14.487 6.832 1.00 59.84 390 ASP A N 1
ATOM 3033 C CA . ASP A 1 390 ? 24.480 15.289 7.975 1.00 59.84 390 ASP A CA 1
ATOM 3034 C C . ASP A 1 390 ? 23.150 14.744 8.536 1.00 59.84 390 ASP A C 1
ATOM 3036 O O . ASP A 1 390 ? 22.114 14.748 7.876 1.00 59.84 390 ASP A O 1
ATOM 3040 N N . ALA A 1 391 ? 23.163 14.273 9.786 1.00 62.97 391 ALA A N 1
ATOM 3041 C CA . ALA A 1 391 ? 21.976 13.733 10.450 1.00 62.97 391 ALA A CA 1
ATOM 3042 C C . ALA A 1 391 ? 21.057 14.811 11.062 1.00 62.97 391 ALA A C 1
ATOM 3044 O O . ALA A 1 391 ? 20.034 14.470 11.658 1.00 62.97 391 ALA A O 1
ATOM 3045 N N . SER A 1 392 ? 21.427 16.093 10.999 1.00 64.06 392 SER A N 1
ATOM 3046 C CA . SER A 1 392 ? 20.613 17.188 11.535 1.00 64.06 392 SER A CA 1
ATOM 3047 C C . SER A 1 392 ? 19.395 17.493 10.657 1.00 64.06 392 SER A C 1
ATOM 3049 O O . SER A 1 392 ? 18.308 17.683 11.199 1.00 64.06 392 SER A O 1
ATOM 3051 N N . GLU A 1 393 ? 19.534 17.409 9.331 1.00 67.00 393 GLU A N 1
ATOM 3052 C CA . GLU A 1 393 ? 18.440 17.652 8.379 1.00 67.00 393 GLU A CA 1
ATOM 3053 C C . GLU A 1 393 ? 17.346 16.567 8.438 1.00 67.00 393 GLU A C 1
ATOM 3055 O O . GLU A 1 393 ? 16.152 16.845 8.293 1.00 67.00 393 GLU A O 1
ATOM 3060 N N . LEU A 1 394 ? 17.734 15.325 8.760 1.00 68.81 394 LEU A N 1
ATOM 3061 C CA . LEU A 1 394 ? 16.798 14.230 9.050 1.00 68.81 394 LEU A CA 1
ATOM 3062 C C . LEU A 1 394 ? 15.854 14.579 10.201 1.00 68.81 394 LEU A C 1
ATOM 3064 O O . LEU A 1 394 ? 14.667 14.275 10.154 1.00 68.81 394 LEU A O 1
ATOM 3068 N N . LYS A 1 395 ? 16.379 15.235 11.241 1.00 70.25 395 LYS A N 1
ATOM 3069 C CA . LYS A 1 395 ? 15.609 15.589 12.440 1.00 70.25 395 LYS A CA 1
ATOM 3070 C C . LYS A 1 395 ? 14.676 16.776 12.222 1.00 70.25 395 LYS A C 1
ATOM 3072 O O . LYS A 1 395 ? 13.732 16.935 12.993 1.00 70.25 395 LYS A O 1
ATOM 3077 N N . SER A 1 396 ? 14.965 17.626 11.238 1.00 75.69 396 SER A N 1
ATOM 3078 C CA . SER A 1 396 ? 14.099 18.748 10.860 1.00 75.69 396 SER A CA 1
ATOM 3079 C C . SER A 1 396 ? 13.023 18.364 9.847 1.00 75.69 396 SER A C 1
ATOM 3081 O O . SER A 1 396 ? 12.079 19.127 9.674 1.00 75.69 396 SER A O 1
ATOM 3083 N N . THR A 1 397 ? 13.161 17.212 9.189 1.00 83.31 397 THR A N 1
ATOM 3084 C CA . THR A 1 397 ? 12.144 16.677 8.277 1.00 83.31 397 THR A CA 1
ATOM 3085 C C . THR A 1 397 ? 10.996 16.083 9.095 1.00 83.31 397 THR A C 1
ATOM 3087 O O . THR A 1 397 ? 11.235 15.437 10.118 1.00 83.31 397 THR A O 1
ATOM 3090 N N . ASN A 1 398 ? 9.757 16.337 8.674 1.00 90.31 398 ASN A N 1
ATOM 3091 C CA . ASN A 1 398 ? 8.580 15.713 9.267 1.00 90.31 398 ASN A CA 1
ATOM 3092 C C . ASN A 1 398 ? 8.237 14.452 8.473 1.00 90.31 398 ASN A C 1
ATOM 3094 O O . ASN A 1 398 ? 8.004 14.516 7.271 1.00 90.31 398 ASN A O 1
ATOM 3098 N N . TRP A 1 399 ? 8.220 13.317 9.158 1.00 86.88 399 TRP A N 1
ATOM 3099 C CA . TRP A 1 399 ? 8.105 11.997 8.553 1.00 86.88 399 TRP A CA 1
ATOM 3100 C C . TRP A 1 399 ? 6.695 11.445 8.733 1.00 86.88 399 TRP A C 1
ATOM 3102 O O . TRP A 1 399 ? 6.450 10.592 9.577 1.00 86.88 399 TRP A O 1
ATOM 3112 N N . THR A 1 400 ? 5.742 11.972 7.969 1.00 91.81 400 THR A N 1
ATOM 3113 C CA . THR A 1 400 ? 4.397 11.392 7.888 1.00 91.81 400 THR A CA 1
ATOM 3114 C C . THR A 1 400 ? 3.960 11.261 6.443 1.00 91.81 400 THR A C 1
ATOM 3116 O O . THR A 1 400 ? 4.407 12.015 5.580 1.00 91.81 400 THR A O 1
ATOM 3119 N N . HIS A 1 401 ? 3.001 10.370 6.197 1.00 92.19 401 HIS A N 1
ATOM 3120 C CA . HIS A 1 401 ? 2.291 10.303 4.914 1.00 92.19 401 HIS A CA 1
ATOM 3121 C C . HIS A 1 401 ? 1.759 11.675 4.470 1.00 92.19 401 HIS A C 1
ATOM 3123 O O . HIS A 1 401 ? 1.849 12.057 3.304 1.00 92.19 401 HIS A O 1
ATOM 3129 N N . TRP A 1 402 ? 1.208 12.443 5.412 1.00 95.31 402 TRP A N 1
ATOM 3130 C CA . TRP A 1 402 ? 0.650 13.754 5.099 1.00 95.31 402 TRP A CA 1
ATOM 3131 C C . TRP A 1 402 ? 1.736 14.787 4.769 1.00 95.31 402 TRP A C 1
ATOM 3133 O O . TRP A 1 402 ? 1.492 15.655 3.935 1.00 95.31 402 TRP A O 1
ATOM 3143 N N . ASP A 1 403 ? 2.921 14.696 5.380 1.00 94.62 403 ASP A N 1
ATOM 3144 C CA . ASP A 1 403 ? 4.059 15.573 5.078 1.00 94.62 403 ASP A CA 1
ATOM 3145 C C . ASP A 1 403 ? 4.711 15.219 3.721 1.00 94.62 403 ASP A C 1
ATOM 3147 O O . ASP A 1 403 ? 5.036 16.127 2.956 1.00 94.62 403 ASP A O 1
ATOM 3151 N N . ASP A 1 404 ? 4.796 13.931 3.355 1.00 93.38 404 ASP A N 1
ATOM 3152 C CA . ASP A 1 404 ? 5.287 13.460 2.039 1.00 93.38 404 ASP A CA 1
ATOM 3153 C C . ASP A 1 404 ? 4.487 14.071 0.869 1.00 93.38 404 ASP A C 1
ATOM 3155 O O . ASP A 1 404 ? 5.033 14.489 -0.161 1.00 93.38 404 ASP A O 1
ATOM 3159 N N . ALA A 1 405 ? 3.172 14.206 1.065 1.00 95.06 405 ALA A N 1
ATOM 3160 C CA . ALA A 1 405 ? 2.237 14.813 0.123 1.00 95.06 405 ALA A CA 1
ATOM 3161 C C . ALA A 1 405 ? 1.643 16.140 0.642 1.00 95.06 405 ALA A C 1
ATOM 3163 O O . ALA A 1 405 ? 0.480 16.462 0.379 1.00 95.06 405 ALA A O 1
ATOM 3164 N N . VAL A 1 406 ? 2.438 16.957 1.347 1.00 95.06 406 VAL A N 1
ATOM 3165 C CA . VAL A 1 406 ? 1.968 18.206 1.986 1.00 95.06 406 VAL A CA 1
ATOM 3166 C C . VAL A 1 406 ? 1.314 19.194 1.014 1.00 95.06 406 VAL A C 1
ATOM 3168 O O . VAL A 1 406 ? 0.423 19.946 1.404 1.00 95.06 406 VAL A O 1
ATOM 3171 N N . ALA A 1 407 ? 1.688 19.171 -0.268 1.00 93.75 407 ALA A N 1
ATOM 3172 C CA . ALA A 1 407 ? 1.053 19.991 -1.302 1.00 93.75 407 ALA A CA 1
ATOM 3173 C C . ALA A 1 407 ? -0.449 19.678 -1.472 1.00 93.75 407 ALA A C 1
ATOM 3175 O O . ALA A 1 407 ? -1.233 20.572 -1.794 1.00 93.75 407 ALA A O 1
ATOM 3176 N N . ILE A 1 408 ? -0.859 18.432 -1.210 1.00 95.88 408 ILE A N 1
ATOM 3177 C CA . ILE A 1 408 ? -2.261 18.002 -1.221 1.00 95.88 408 ILE A CA 1
ATOM 3178 C C . ILE A 1 408 ? -2.949 18.451 0.065 1.00 95.88 408 ILE A C 1
ATOM 3180 O O . ILE A 1 408 ? -3.998 19.090 0.023 1.00 95.88 408 ILE A O 1
ATOM 3184 N N . TYR A 1 409 ? -2.370 18.131 1.221 1.00 96.88 409 TYR A N 1
ATOM 3185 C CA . TYR A 1 409 ? -3.066 18.283 2.498 1.00 96.88 409 TYR A CA 1
ATOM 3186 C C . TYR A 1 409 ? -3.009 19.710 3.056 1.00 96.88 409 TYR A C 1
ATOM 3188 O O . TYR A 1 409 ? -3.968 20.169 3.675 1.00 96.88 409 TYR A O 1
ATOM 3196 N N . GLY A 1 410 ? -1.951 20.465 2.755 1.00 95.94 410 GLY A N 1
ATOM 3197 C CA . GLY A 1 410 ? -1.632 21.747 3.385 1.00 95.94 410 GLY A CA 1
ATOM 3198 C C . GLY A 1 410 ? -1.088 21.584 4.802 1.00 95.94 410 GLY A C 1
ATOM 3199 O O . GLY A 1 410 ? -1.036 20.477 5.330 1.00 95.94 410 GLY A O 1
ATOM 3200 N N . THR A 1 411 ? -0.710 22.699 5.428 1.00 96.69 411 THR A N 1
ATOM 3201 C CA . THR A 1 411 ? -0.134 22.721 6.779 1.00 96.69 411 THR A CA 1
ATOM 3202 C C . THR A 1 411 ? -1.014 23.455 7.784 1.00 96.69 411 THR A C 1
ATOM 3204 O O . THR A 1 411 ? -1.821 24.316 7.424 1.00 96.69 411 THR A O 1
ATOM 3207 N N . ASP A 1 412 ? -0.824 23.145 9.062 1.00 94.56 412 ASP A N 1
ATOM 3208 C CA . ASP A 1 412 ? -1.307 23.955 10.175 1.00 94.56 412 ASP A CA 1
ATOM 3209 C C . ASP A 1 412 ? -0.394 25.172 10.450 1.00 94.56 412 ASP A C 1
ATOM 3211 O O . ASP A 1 412 ? 0.583 25.431 9.741 1.00 94.56 412 ASP A O 1
ATOM 3215 N N . GLN A 1 413 ? -0.716 25.942 11.496 1.00 92.62 413 GLN A N 1
ATOM 3216 C CA . GLN A 1 413 ? 0.061 27.120 11.916 1.00 92.62 413 GLN A CA 1
ATOM 3217 C C . GLN A 1 413 ? 1.451 26.772 12.477 1.00 92.62 413 GLN A C 1
ATOM 3219 O O . GLN A 1 413 ? 2.308 27.648 12.567 1.00 92.62 413 GLN A O 1
ATOM 3224 N N . SER A 1 414 ? 1.668 25.515 12.868 1.00 91.62 414 SER A N 1
ATOM 3225 C CA . SER A 1 414 ? 2.941 25.005 13.384 1.00 91.62 414 SER A CA 1
ATOM 3226 C C . SER A 1 414 ? 3.823 24.410 12.277 1.00 91.62 414 SER A C 1
ATOM 3228 O O . SER A 1 414 ? 4.941 23.985 12.561 1.00 91.62 414 SER A O 1
ATOM 3230 N N . GLY A 1 415 ? 3.344 24.391 11.027 1.00 92.31 415 GLY A N 1
ATOM 3231 C CA . GLY A 1 415 ? 4.073 23.888 9.864 1.00 92.31 415 GLY A CA 1
ATOM 3232 C C . GLY A 1 415 ? 3.984 22.373 9.657 1.00 92.31 415 GLY A C 1
ATOM 3233 O O . GLY A 1 415 ? 4.729 21.853 8.834 1.00 92.31 415 GLY A O 1
ATOM 3234 N N . TYR A 1 416 ? 3.100 21.666 10.370 1.00 95.62 416 TYR A N 1
ATOM 3235 C CA . TYR A 1 416 ? 2.855 20.234 10.149 1.00 95.62 416 TYR A CA 1
ATOM 3236 C C . TYR A 1 416 ? 1.728 20.027 9.144 1.00 95.62 416 TYR A C 1
ATOM 3238 O O . TYR A 1 416 ? 0.771 20.805 9.125 1.00 95.62 416 TYR A O 1
ATOM 3246 N N . ALA A 1 417 ? 1.801 18.965 8.342 1.00 96.44 417 ALA A N 1
ATOM 3247 C CA . ALA A 1 417 ? 0.720 18.630 7.428 1.00 96.44 417 ALA A CA 1
ATOM 3248 C C . ALA A 1 417 ? -0.612 18.339 8.151 1.00 96.44 417 ALA A C 1
ATOM 3250 O O . ALA A 1 417 ? -0.661 17.729 9.225 1.00 96.44 417 ALA A O 1
ATOM 3251 N N . LEU A 1 418 ? -1.720 18.774 7.545 1.00 97.31 418 LEU A N 1
ATOM 3252 C CA . LEU A 1 418 ? -3.064 18.510 8.052 1.00 97.31 418 LEU A CA 1
ATOM 3253 C C . LEU A 1 418 ? -3.415 17.023 7.888 1.00 97.31 418 LEU A C 1
ATOM 3255 O O . LEU A 1 418 ? -3.289 16.462 6.802 1.00 97.31 418 LEU A O 1
ATOM 3259 N N . ARG A 1 419 ? -3.918 16.393 8.956 1.00 95.75 419 ARG A N 1
ATOM 3260 C CA . ARG A 1 419 ? -4.229 14.955 8.976 1.00 95.75 419 ARG A CA 1
ATOM 3261 C C . ARG A 1 419 ? -5.698 14.658 8.692 1.00 95.75 419 ARG A C 1
ATOM 3263 O O . ARG A 1 419 ? -6.588 15.443 9.030 1.00 95.75 419 ARG A O 1
ATOM 3270 N N . THR A 1 420 ? -5.939 13.477 8.134 1.00 96.81 420 THR A N 1
ATOM 3271 C CA . THR A 1 420 ? -7.276 12.966 7.791 1.00 96.81 420 THR A CA 1
ATOM 3272 C C . THR A 1 420 ? -7.809 11.903 8.754 1.00 96.81 420 THR A C 1
ATOM 3274 O O . THR A 1 420 ? -8.925 11.442 8.554 1.00 96.81 420 THR A O 1
ATOM 3277 N N . TYR A 1 421 ? -7.042 11.510 9.775 1.00 97.31 421 TYR A N 1
ATOM 3278 C CA . TYR A 1 421 ? -7.494 10.549 10.784 1.00 97.31 421 TYR A CA 1
ATOM 3279 C C . TYR A 1 421 ? -8.477 11.187 11.775 1.00 97.31 421 TYR A C 1
ATOM 3281 O O . TYR A 1 421 ? -8.162 12.211 12.388 1.00 97.31 421 TYR A O 1
ATOM 3289 N N . ASP A 1 422 ? -9.632 10.549 11.956 1.00 97.38 422 ASP A N 1
ATOM 3290 C CA . ASP A 1 422 ? -10.687 10.948 12.884 1.00 97.38 422 ASP A CA 1
ATOM 3291 C C . ASP A 1 422 ? -11.171 9.748 13.695 1.00 97.38 422 ASP A C 1
ATOM 3293 O O . ASP A 1 422 ? -11.379 8.670 13.142 1.00 97.38 422 ASP A O 1
ATOM 3297 N N . ASN A 1 423 ? -11.435 9.943 14.984 1.00 97.75 423 ASN A N 1
ATOM 3298 C CA . ASN A 1 423 ? -12.227 8.984 15.748 1.00 97.75 423 ASN A CA 1
ATOM 3299 C C . ASN A 1 423 ? -13.262 9.627 16.680 1.00 97.75 423 ASN A C 1
ATOM 3301 O O . ASN A 1 423 ? -13.747 8.977 17.616 1.00 97.75 423 ASN A O 1
ATOM 3305 N N . VAL A 1 424 ? -13.634 10.884 16.418 1.00 98.06 424 VAL A N 1
ATOM 3306 C CA . VAL A 1 424 ? -14.718 11.565 17.135 1.00 98.06 424 VAL A CA 1
ATOM 3307 C C . VAL A 1 424 ? -16.038 10.867 16.813 1.00 98.06 424 VAL A C 1
ATOM 3309 O O . VAL A 1 424 ? -16.354 10.600 15.660 1.00 98.06 424 VAL A O 1
ATOM 3312 N N . GLY A 1 425 ? -16.813 10.550 17.850 1.00 97.94 425 GLY A N 1
ATOM 3313 C CA . GLY A 1 425 ? -18.113 9.892 17.708 1.00 97.94 425 GLY A CA 1
ATOM 3314 C C . GLY A 1 425 ? -18.073 8.401 17.368 1.00 97.94 425 GLY A C 1
ATOM 3315 O O . GLY A 1 425 ? -19.129 7.768 17.359 1.00 97.94 425 GLY A O 1
ATOM 3316 N N . VAL A 1 426 ? -16.897 7.814 17.127 1.00 98.38 426 VAL A N 1
ATOM 3317 C CA . VAL A 1 426 ? -16.771 6.387 16.792 1.00 98.38 426 VAL A CA 1
ATOM 3318 C C . VAL A 1 426 ? -17.021 5.524 18.023 1.00 98.38 426 VAL A C 1
ATOM 3320 O O . VAL A 1 426 ? -16.400 5.708 19.071 1.00 98.38 426 VAL A O 1
ATOM 3323 N N . GLN A 1 427 ? -17.929 4.564 17.871 1.00 97.88 427 GLN A N 1
ATOM 3324 C CA . GLN A 1 427 ? -18.459 3.730 18.945 1.00 97.88 427 GLN A CA 1
ATOM 3325 C C . GLN A 1 427 ? -17.820 2.338 18.908 1.00 97.88 427 GLN A C 1
ATOM 3327 O O . GLN A 1 427 ? -18.422 1.383 18.421 1.00 97.88 427 GLN A O 1
ATOM 3332 N N . TYR A 1 428 ? -16.585 2.209 19.393 1.00 98.19 428 TYR A N 1
ATOM 3333 C CA . TYR A 1 428 ? -15.849 0.943 19.329 1.00 98.19 428 TYR A CA 1
ATOM 3334 C C . TYR A 1 428 ? -16.606 -0.176 20.053 1.00 98.19 428 TYR A C 1
ATOM 3336 O O . TYR A 1 428 ? -17.056 0.008 21.186 1.00 98.19 428 TYR A O 1
ATOM 3344 N N . GLY A 1 429 ? -16.765 -1.322 19.384 1.00 96.88 429 GLY A N 1
ATOM 3345 C CA . GLY A 1 429 ? -17.519 -2.466 19.899 1.00 96.88 429 GLY A CA 1
ATOM 3346 C C . GLY A 1 429 ? -19.043 -2.337 19.799 1.00 96.88 429 GLY A C 1
ATOM 3347 O O . GLY A 1 429 ? -19.744 -3.118 20.437 1.00 96.88 429 GLY A O 1
ATOM 3348 N N . LEU A 1 430 ? -19.584 -1.383 19.027 1.00 97.94 430 LEU A N 1
ATOM 3349 C CA . LEU A 1 430 ? -21.035 -1.208 18.874 1.00 97.94 430 LEU A CA 1
ATOM 3350 C C . LEU A 1 430 ? -21.733 -2.477 18.366 1.00 97.94 430 LEU A C 1
ATOM 3352 O O . LEU A 1 430 ? -22.776 -2.850 18.904 1.00 97.94 430 LEU A O 1
ATOM 3356 N N . GLU A 1 431 ? -21.173 -3.160 17.367 1.00 96.44 431 GLU A N 1
ATOM 3357 C CA . GLU A 1 431 ? -21.773 -4.397 16.853 1.00 96.44 431 GLU A CA 1
ATOM 3358 C C . GLU A 1 431 ? -21.702 -5.532 17.883 1.00 96.44 431 GLU A C 1
ATOM 3360 O O . GLU A 1 431 ? -22.692 -6.233 18.099 1.00 96.44 431 GLU A O 1
ATOM 3365 N N . ALA A 1 432 ? -20.590 -5.646 18.614 1.00 97.06 432 ALA A N 1
ATOM 3366 C CA . ALA A 1 432 ? -20.460 -6.592 19.721 1.00 97.06 432 ALA A CA 1
ATOM 3367 C C . ALA A 1 432 ? -21.476 -6.309 20.844 1.00 97.06 432 ALA A C 1
ATOM 3369 O O . ALA A 1 432 ? -22.061 -7.240 21.399 1.00 97.06 432 ALA A O 1
ATOM 3370 N N . LEU A 1 433 ? -21.737 -5.033 21.151 1.00 98.00 433 LEU A N 1
ATOM 3371 C CA . LEU A 1 433 ? -22.746 -4.625 22.128 1.00 98.00 433 LEU A CA 1
ATOM 3372 C C . LEU A 1 433 ? -24.149 -5.028 21.660 1.00 98.00 433 LEU A C 1
ATOM 3374 O O . LEU A 1 433 ? -24.890 -5.644 22.421 1.00 98.00 433 LEU A O 1
ATOM 3378 N N . LYS A 1 434 ? -24.511 -4.725 20.406 1.00 96.50 434 LYS A N 1
ATOM 3379 C CA . LYS A 1 434 ? -25.817 -5.093 19.826 1.00 96.50 434 LYS A CA 1
ATOM 3380 C C . LYS A 1 434 ? -26.059 -6.603 19.851 1.00 96.50 434 LYS A C 1
ATOM 3382 O O . LYS A 1 434 ? -27.192 -7.033 20.044 1.00 96.50 434 LYS A O 1
ATOM 3387 N N . GLN A 1 435 ? -25.001 -7.390 19.673 1.00 95.81 435 GLN A N 1
ATOM 3388 C CA . GLN A 1 435 ? -25.038 -8.854 19.702 1.00 95.81 435 GLN A CA 1
ATOM 3389 C C . GLN A 1 435 ? -25.018 -9.434 21.128 1.00 95.81 435 GLN A C 1
ATOM 3391 O O . GLN A 1 435 ? -25.136 -10.645 21.294 1.00 95.81 435 GLN A O 1
ATOM 3396 N N . GLY A 1 436 ? -24.875 -8.596 22.162 1.00 96.12 436 GLY A N 1
ATOM 3397 C CA . GLY A 1 436 ? -24.764 -9.033 23.555 1.00 96.12 436 GLY A CA 1
ATOM 3398 C C . GLY A 1 436 ? -23.431 -9.707 23.892 1.00 96.12 436 GLY A C 1
ATOM 3399 O O . GLY A 1 436 ? -23.329 -10.365 24.925 1.00 96.12 436 GLY A O 1
ATOM 3400 N N . ALA A 1 437 ? -22.417 -9.559 23.035 1.00 96.62 437 ALA A N 1
ATOM 3401 C CA . ALA A 1 437 ? -21.093 -10.141 23.226 1.00 96.62 437 ALA A CA 1
ATOM 3402 C C . ALA A 1 437 ? -20.224 -9.329 24.204 1.00 96.62 437 ALA A C 1
ATOM 3404 O O . ALA A 1 437 ? -19.309 -9.883 24.807 1.00 96.62 437 ALA A O 1
ATOM 3405 N N . ILE A 1 438 ? -20.532 -8.040 24.394 1.00 96.06 438 ILE A N 1
ATOM 3406 C CA . ILE A 1 438 ? -19.981 -7.197 25.466 1.00 96.06 438 ILE A CA 1
ATOM 3407 C C . ILE A 1 438 ? -21.109 -6.520 26.249 1.00 96.06 438 ILE A C 1
ATOM 3409 O O . ILE A 1 438 ? -22.188 -6.255 25.713 1.00 96.06 438 ILE A O 1
ATOM 3413 N N . SER A 1 439 ? -20.864 -6.227 27.524 1.00 96.38 439 SER A N 1
ATOM 3414 C CA . SER A 1 439 ? -21.812 -5.512 28.377 1.00 96.38 439 SER A CA 1
ATOM 3415 C C . SER A 1 439 ? -21.831 -4.008 28.085 1.00 96.38 439 SER A C 1
ATOM 3417 O O . SER A 1 439 ? -20.893 -3.446 27.516 1.00 96.38 439 SER A O 1
ATOM 3419 N N . VAL A 1 440 ? -22.889 -3.329 28.539 1.00 97.62 440 VAL A N 1
ATOM 3420 C CA . VAL A 1 440 ? -22.976 -1.859 28.479 1.00 97.62 440 VAL A CA 1
ATOM 3421 C C . VAL A 1 440 ? -21.801 -1.206 29.212 1.00 97.62 440 VAL A C 1
ATOM 3423 O O . VAL A 1 440 ? -21.236 -0.240 28.710 1.00 97.62 440 VAL A O 1
ATOM 3426 N N . ASP A 1 441 ? -21.392 -1.748 30.360 1.00 95.06 441 ASP A N 1
ATOM 3427 C CA . ASP A 1 441 ? -20.292 -1.179 31.143 1.00 95.06 441 ASP A CA 1
ATOM 3428 C C . ASP A 1 441 ? -18.942 -1.361 30.439 1.00 95.06 441 ASP A C 1
ATOM 3430 O O . ASP A 1 441 ? -18.151 -0.423 30.402 1.00 95.06 441 ASP A O 1
ATOM 3434 N N . GLN A 1 442 ? -18.702 -2.515 29.803 1.00 95.31 442 GLN A N 1
ATOM 3435 C CA . GLN A 1 442 ? -17.505 -2.731 28.979 1.00 95.31 442 GLN A CA 1
ATOM 3436 C C . GLN A 1 442 ? -17.467 -1.773 27.784 1.00 95.31 442 GLN A C 1
ATOM 3438 O O . GLN A 1 442 ? -16.423 -1.198 27.489 1.00 95.31 442 GLN A O 1
ATOM 3443 N N . PHE A 1 443 ? -18.605 -1.570 27.114 1.00 97.62 443 PHE A N 1
ATOM 3444 C CA . PHE A 1 443 ? -18.712 -0.642 25.989 1.00 97.62 443 PHE A CA 1
ATOM 3445 C C . PHE A 1 443 ? -18.429 0.811 26.402 1.00 97.62 443 PHE A C 1
ATOM 3447 O O . PHE A 1 443 ? -17.700 1.522 25.704 1.00 97.62 443 PHE A O 1
ATOM 3454 N N . LEU A 1 444 ? -18.991 1.256 27.530 1.00 96.62 444 LEU A N 1
ATOM 3455 C CA . LEU A 1 444 ? -18.771 2.604 28.056 1.00 96.62 444 LEU A CA 1
ATOM 3456 C C . LEU A 1 444 ? -17.323 2.801 28.515 1.00 96.62 444 LEU A C 1
ATOM 3458 O O . LEU A 1 444 ? -16.728 3.825 28.193 1.00 96.62 444 LEU A O 1
ATOM 3462 N N . ASP A 1 445 ? -16.746 1.829 29.223 1.00 94.19 445 ASP A N 1
ATOM 3463 C CA . ASP A 1 445 ? -15.364 1.901 29.705 1.00 94.19 445 ASP A CA 1
ATOM 3464 C C . ASP A 1 445 ? -14.355 1.955 28.546 1.00 94.19 445 ASP A C 1
ATOM 3466 O O . ASP A 1 445 ? -13.504 2.847 28.514 1.00 94.19 445 ASP A O 1
ATOM 3470 N N . LEU A 1 446 ? -14.520 1.090 27.538 1.00 95.38 446 LEU A N 1
ATOM 3471 C CA . LEU A 1 446 ? -13.728 1.114 26.305 1.00 95.38 446 LEU A CA 1
ATOM 3472 C C . LEU A 1 446 ? -13.760 2.493 25.645 1.00 95.38 446 LEU A C 1
ATOM 3474 O O . LEU A 1 446 ? -12.720 3.101 25.387 1.00 95.38 446 LEU A O 1
ATOM 3478 N N . ASN A 1 447 ? -14.958 3.017 25.392 1.00 97.06 447 ASN A N 1
ATOM 3479 C CA . ASN A 1 447 ? -15.107 4.274 24.666 1.00 97.06 447 ASN A CA 1
ATOM 3480 C C . ASN A 1 447 ? -14.704 5.505 25.485 1.00 97.06 447 ASN A C 1
ATOM 3482 O O . ASN A 1 447 ? -14.385 6.535 24.886 1.00 97.06 447 ASN A O 1
ATOM 3486 N N . ALA A 1 448 ? -14.689 5.409 26.815 1.00 95.31 448 ALA A N 1
ATOM 3487 C CA . ALA A 1 448 ? -14.174 6.454 27.687 1.00 95.31 448 ALA A CA 1
ATOM 3488 C C . ALA A 1 448 ? -12.640 6.513 27.708 1.00 95.31 448 ALA A C 1
ATOM 3490 O O . ALA A 1 448 ? -12.090 7.594 27.914 1.00 95.31 448 ALA A O 1
ATOM 3491 N N . ARG A 1 449 ? -11.948 5.381 27.517 1.00 94.12 449 ARG A N 1
ATOM 3492 C CA . ARG A 1 449 ? -10.501 5.265 27.786 1.00 94.12 449 ARG A CA 1
ATOM 3493 C C . ARG A 1 449 ? -9.617 5.126 26.552 1.00 94.12 449 ARG A C 1
ATOM 3495 O O . ARG A 1 449 ? -8.442 5.471 26.632 1.00 94.12 449 ARG A O 1
ATOM 3502 N N . ILE A 1 450 ? -10.161 4.666 25.425 1.00 93.62 450 ILE A N 1
ATOM 3503 C CA . ILE A 1 450 ? -9.384 4.402 24.202 1.00 93.62 450 ILE A CA 1
ATOM 3504 C C . ILE A 1 450 ? -8.627 5.634 23.668 1.00 93.62 450 ILE A C 1
ATOM 3506 O O . ILE A 1 450 ? -7.529 5.502 23.135 1.00 93.62 450 ILE A O 1
ATOM 3510 N N . GLY A 1 451 ? -9.194 6.834 23.825 1.00 95.12 451 GLY A N 1
ATOM 3511 C CA . GLY A 1 451 ? -8.582 8.082 23.370 1.00 95.12 451 GLY A CA 1
ATOM 3512 C C . GLY A 1 451 ? -8.395 8.166 21.852 1.00 95.12 451 GLY A C 1
ATOM 3513 O O . GLY A 1 451 ? -9.191 7.649 21.069 1.00 95.12 451 GLY A O 1
ATOM 3514 N N . GLY A 1 452 ? -7.347 8.866 21.436 1.00 96.44 452 GLY A N 1
ATOM 3515 C CA . GLY A 1 452 ? -6.948 9.143 20.061 1.00 96.44 452 GLY A CA 1
ATOM 3516 C C . GLY A 1 452 ? -5.446 9.427 19.979 1.00 96.44 452 GLY A C 1
ATOM 3517 O O . GLY A 1 452 ? -4.700 9.222 20.930 1.00 96.44 452 GLY A O 1
ATOM 3518 N N . TRP A 1 453 ? -4.987 9.931 18.844 1.00 96.19 453 TRP A N 1
ATOM 3519 C CA . TRP A 1 453 ? -3.631 10.427 18.611 1.00 96.19 453 TRP A CA 1
ATOM 3520 C C . TRP A 1 453 ? -3.511 11.928 18.877 1.00 96.19 453 TRP A C 1
ATOM 3522 O O . TRP A 1 453 ? -4.347 12.724 18.430 1.00 96.19 453 TRP A O 1
ATOM 3532 N N . LYS A 1 454 ? -2.420 12.327 19.537 1.00 95.69 454 LYS A N 1
ATOM 3533 C CA . LYS A 1 454 ? -2.072 13.734 19.784 1.00 95.69 454 LYS A CA 1
ATOM 3534 C C . LYS A 1 454 ? -1.873 14.510 18.480 1.00 95.69 454 LYS A C 1
ATOM 3536 O O . LYS A 1 454 ? -1.542 13.900 17.455 1.00 95.69 454 LYS A O 1
ATOM 3541 N N . PRO A 1 455 ? -2.048 15.843 18.478 1.00 94.81 455 PRO A N 1
ATOM 3542 C CA . PRO A 1 455 ? -1.629 16.697 17.367 1.00 94.81 455 PRO A CA 1
ATOM 3543 C C . PRO A 1 455 ? -0.156 16.471 16.995 1.00 94.81 455 PRO A C 1
ATOM 3545 O O . PRO A 1 455 ? 0.672 16.207 17.866 1.00 94.81 455 PRO A O 1
ATOM 3548 N N . SER A 1 456 ? 0.186 16.607 15.710 1.00 94.69 456 SER A N 1
ATOM 3549 C CA . SER A 1 456 ? 1.549 16.377 15.198 1.00 94.69 456 SER A CA 1
ATOM 3550 C C . SER A 1 456 ? 2.618 17.207 15.925 1.00 94.69 456 SER A C 1
ATOM 3552 O O . SER A 1 456 ? 3.724 16.727 16.157 1.00 94.69 456 SER A O 1
ATOM 3554 N N . SER A 1 457 ? 2.276 18.427 16.348 1.00 93.75 457 SER A N 1
ATOM 3555 C CA . SER A 1 457 ? 3.155 19.326 17.108 1.00 93.75 457 SER A CA 1
ATOM 3556 C C . SER A 1 457 ? 3.490 18.840 18.522 1.00 93.75 457 SER A C 1
ATOM 3558 O O . SER A 1 457 ? 4.505 19.251 19.084 1.00 93.75 457 SER A O 1
ATOM 3560 N N . GLU A 1 458 ? 2.667 17.961 19.092 1.00 93.94 458 GLU A N 1
ATOM 3561 C CA . GLU A 1 458 ? 2.840 17.401 20.435 1.00 93.94 458 GLU A CA 1
ATOM 3562 C C . GLU A 1 458 ? 3.439 15.992 20.422 1.00 93.94 458 GLU A C 1
ATOM 3564 O O . GLU A 1 458 ? 3.876 15.490 21.466 1.00 93.94 458 GLU A O 1
ATOM 3569 N N . MET A 1 459 ? 3.466 15.354 19.249 1.00 91.88 459 MET A N 1
ATOM 3570 C CA . MET A 1 459 ? 4.061 14.039 19.077 1.00 91.88 459 MET A CA 1
ATOM 3571 C C . MET A 1 459 ? 5.568 14.087 19.309 1.00 91.88 459 MET A C 1
ATOM 3573 O O . MET A 1 459 ? 6.288 15.019 18.943 1.00 91.88 459 MET A O 1
ATOM 3577 N N . ARG A 1 460 ? 6.050 13.041 19.963 1.00 86.12 460 ARG A N 1
ATOM 3578 C CA . ARG A 1 460 ? 7.434 12.845 20.359 1.00 86.12 460 ARG A CA 1
ATOM 3579 C C . ARG A 1 460 ? 7.999 11.661 19.603 1.00 86.12 460 ARG A C 1
ATOM 3581 O O . ARG A 1 460 ? 7.289 10.733 19.229 1.00 86.12 460 ARG A O 1
ATOM 3588 N N . PHE A 1 461 ? 9.311 11.685 19.441 1.00 78.56 461 PHE A N 1
ATOM 3589 C CA . PHE A 1 461 ? 10.065 10.575 18.883 1.00 78.56 461 PHE A CA 1
ATOM 3590 C C . PHE A 1 461 ? 9.722 9.250 19.586 1.00 78.56 461 PHE A C 1
ATOM 3592 O O . PHE A 1 461 ? 9.643 9.220 20.820 1.00 78.56 461 PHE A O 1
ATOM 3599 N N . GLU A 1 462 ? 9.518 8.179 18.813 1.00 74.69 462 GLU A N 1
ATOM 3600 C CA . GLU A 1 462 ? 9.254 6.856 19.381 1.00 74.69 462 GLU A CA 1
ATOM 3601 C C . GLU A 1 462 ? 10.437 6.380 20.222 1.00 74.69 462 GLU A C 1
ATOM 3603 O O . GLU A 1 462 ? 11.594 6.441 19.805 1.00 74.69 462 GLU A O 1
ATOM 3608 N N . GLN A 1 463 ? 10.150 5.896 21.424 1.00 67.06 463 GLN A N 1
ATOM 3609 C CA . GLN A 1 463 ? 11.163 5.252 22.249 1.00 67.06 463 GLN A CA 1
ATOM 3610 C C . GLN A 1 463 ? 11.193 3.757 21.944 1.00 67.06 463 GLN A C 1
ATOM 3612 O O . GLN A 1 463 ? 10.410 3.235 21.148 1.00 67.06 463 GLN A O 1
ATOM 3617 N N . ALA A 1 464 ? 12.142 3.053 22.547 1.00 56.16 464 ALA A N 1
ATOM 3618 C CA . ALA A 1 464 ? 12.191 1.615 22.397 1.00 56.16 464 ALA A CA 1
ATOM 3619 C C . ALA A 1 464 ? 10.865 0.966 22.824 1.00 56.16 464 ALA A C 1
ATOM 3621 O O . ALA A 1 464 ? 10.240 1.425 23.784 1.00 56.16 464 ALA A O 1
ATOM 3622 N N . PRO A 1 465 ? 10.451 -0.098 22.127 1.00 57.97 465 PRO A N 1
ATOM 3623 C CA . PRO A 1 465 ? 11.233 -0.856 21.143 1.00 57.97 465 PRO A CA 1
ATOM 3624 C C . PRO A 1 465 ? 11.035 -0.442 19.669 1.00 57.97 465 PRO A C 1
ATOM 3626 O O . PRO A 1 465 ? 11.681 -1.034 18.813 1.00 57.97 465 PRO A O 1
ATOM 3629 N N . PHE A 1 466 ? 10.212 0.567 19.351 1.00 56.44 466 PHE A N 1
ATOM 3630 C CA . PHE A 1 466 ? 10.020 1.035 17.964 1.00 56.44 466 PHE A CA 1
ATOM 3631 C C . PHE A 1 466 ? 11.271 1.633 17.341 1.00 56.44 466 PHE A C 1
ATOM 3633 O O . PHE A 1 466 ? 11.545 1.420 16.163 1.00 56.44 466 PHE A O 1
ATOM 3640 N N . TYR A 1 467 ? 12.019 2.398 18.136 1.00 49.69 467 TYR A N 1
ATOM 3641 C CA . TYR A 1 467 ? 13.295 2.937 17.712 1.00 49.69 467 TYR A CA 1
ATOM 3642 C C . TYR A 1 467 ? 14.434 2.265 18.477 1.00 49.69 467 TYR A C 1
ATOM 3644 O O . TYR A 1 467 ? 14.751 2.614 19.620 1.00 49.69 467 TYR A O 1
ATOM 3652 N N . PRO A 1 468 ? 15.084 1.286 17.861 1.00 46.91 468 PRO A N 1
ATOM 3653 C CA . PRO A 1 468 ? 16.371 0.809 18.296 1.00 46.91 468 PRO A CA 1
ATOM 3654 C C . PRO A 1 468 ? 17.412 1.757 17.679 1.00 46.91 468 PRO A C 1
ATOM 3656 O O . PRO A 1 468 ? 17.241 2.258 16.572 1.00 46.91 468 PRO A O 1
ATOM 3659 N N . PHE A 1 469 ? 18.581 1.935 18.267 1.00 35.12 469 PHE A N 1
ATOM 3660 C CA . PHE A 1 469 ? 19.725 1.974 17.356 1.00 35.12 469 PHE A CA 1
ATOM 3661 C C . PHE A 1 469 ? 19.978 0.501 16.980 1.00 35.12 469 PHE A C 1
ATOM 3663 O O . PHE A 1 469 ? 20.626 -0.207 17.740 1.00 35.12 469 PHE A O 1
ATOM 3670 N N . GLY A 1 470 ? 19.364 0.038 15.875 1.00 39.16 470 GLY A N 1
ATOM 3671 C CA . GLY A 1 470 ? 19.518 -1.307 15.284 1.00 39.16 470 GLY A CA 1
ATOM 3672 C C . GLY A 1 470 ? 18.625 -2.431 15.845 1.00 39.16 470 GLY A C 1
ATOM 3673 O O . GLY A 1 470 ? 19.092 -3.251 16.631 1.00 39.16 470 GLY A O 1
ATOM 3674 N N . ALA A 1 471 ? 17.358 -2.527 15.423 1.00 29.72 471 ALA A N 1
ATOM 3675 C CA . ALA A 1 471 ? 16.540 -3.715 15.681 1.00 29.72 471 ALA A CA 1
ATOM 3676 C C . ALA A 1 471 ? 17.042 -4.759 14.705 1.00 29.72 471 ALA A C 1
ATOM 3678 O O . ALA A 1 471 ? 16.813 -4.659 13.508 1.00 29.72 471 ALA A O 1
ATOM 3679 N N . LEU A 1 472 ? 17.802 -5.705 15.240 1.00 35.59 472 LEU A N 1
ATOM 3680 C CA . LEU A 1 472 ? 17.537 -7.125 15.049 1.00 35.59 472 LEU A CA 1
ATOM 3681 C C . LEU A 1 472 ? 17.024 -7.518 13.651 1.00 35.59 472 LEU A C 1
ATOM 3683 O O . LEU A 1 472 ? 15.937 -8.056 13.500 1.00 35.59 472 LEU A O 1
ATOM 3687 N N . THR A 1 473 ? 17.896 -7.376 12.661 1.00 28.42 473 THR A N 1
ATOM 3688 C CA . THR A 1 473 ? 18.313 -8.539 11.873 1.00 28.42 473 THR A CA 1
ATOM 3689 C C . THR A 1 473 ? 19.794 -8.750 12.159 1.00 28.42 473 THR A C 1
ATOM 3691 O O . THR A 1 473 ? 20.652 -8.073 11.595 1.00 28.42 473 THR A O 1
ATOM 3694 N N . LEU A 1 474 ? 20.102 -9.631 13.111 1.00 34.56 474 LEU A N 1
ATOM 3695 C CA . LEU A 1 474 ? 21.463 -10.108 13.341 1.00 34.56 474 LEU A CA 1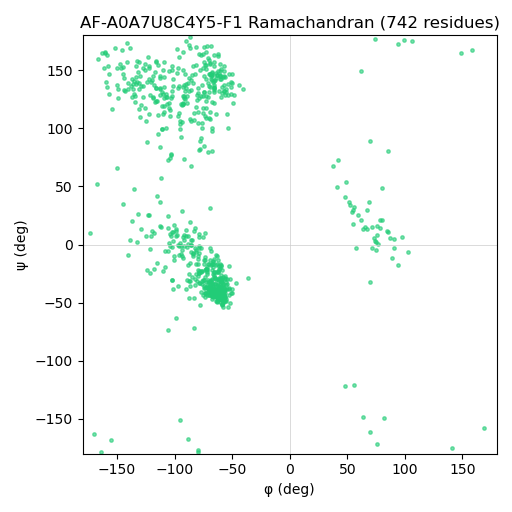
ATOM 3696 C C . LEU A 1 474 ? 21.584 -11.533 12.826 1.00 34.56 474 LEU A C 1
ATOM 3698 O O . LEU A 1 474 ? 21.746 -12.465 13.606 1.00 34.56 474 LEU A O 1
ATOM 3702 N N . ASP A 1 475 ? 21.604 -11.673 11.508 1.00 33.09 475 ASP A N 1
ATOM 3703 C CA . ASP A 1 475 ? 22.421 -12.729 10.937 1.00 33.09 475 ASP A CA 1
ATOM 3704 C C . ASP A 1 475 ? 23.833 -12.161 10.749 1.00 33.09 475 ASP A C 1
ATOM 3706 O O . ASP A 1 475 ? 24.089 -11.347 9.866 1.00 33.09 475 ASP A O 1
ATOM 3710 N N . ARG A 1 476 ? 24.758 -12.628 11.604 1.00 35.06 476 ARG A N 1
ATOM 3711 C CA . ARG A 1 476 ? 26.229 -12.486 11.490 1.00 35.06 476 ARG A CA 1
ATOM 3712 C C . ARG A 1 476 ? 26.881 -11.158 11.921 1.00 35.06 476 ARG A C 1
ATOM 3714 O O . ARG A 1 476 ? 27.775 -10.676 11.234 1.00 35.06 476 ARG A O 1
ATOM 3721 N N . ILE A 1 477 ? 26.560 -10.632 13.106 1.00 38.38 477 ILE A N 1
ATOM 3722 C CA . ILE A 1 477 ? 27.478 -9.714 13.817 1.00 38.38 477 ILE A CA 1
ATOM 3723 C C . ILE A 1 477 ? 27.858 -10.345 15.157 1.00 38.38 477 ILE A C 1
ATOM 3725 O O . ILE A 1 477 ? 27.001 -10.746 15.943 1.00 38.38 477 ILE A O 1
ATOM 3729 N N . SER A 1 478 ? 29.154 -10.459 15.418 1.00 36.78 478 SER A N 1
ATOM 3730 C CA . SER A 1 478 ? 29.693 -10.959 16.684 1.00 36.78 478 SER A CA 1
ATOM 3731 C C . SER A 1 478 ? 29.565 -9.909 17.798 1.00 36.78 478 SER A C 1
ATOM 3733 O O . SER A 1 478 ? 29.622 -8.703 17.551 1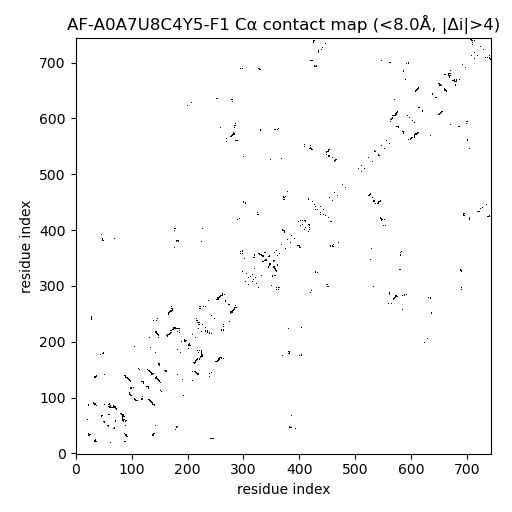.00 36.78 478 SER A O 1
ATOM 3735 N N . LEU A 1 479 ? 29.461 -10.346 19.061 1.00 37.62 479 LEU A N 1
ATOM 3736 C CA . LEU A 1 479 ? 29.412 -9.453 20.234 1.00 37.62 479 LEU A CA 1
ATOM 3737 C C . LEU A 1 479 ? 30.576 -8.437 20.248 1.00 37.62 479 LEU A C 1
ATOM 3739 O O . LEU A 1 479 ? 30.422 -7.313 20.719 1.00 37.62 479 LEU A O 1
ATOM 3743 N N . SER A 1 480 ? 31.729 -8.804 19.683 1.00 35.97 480 SER A N 1
ATOM 3744 C CA . SER A 1 480 ? 32.877 -7.915 19.514 1.00 35.97 480 SER A CA 1
ATOM 3745 C C . SER A 1 480 ? 32.653 -6.808 18.478 1.00 35.97 480 SER A C 1
ATOM 3747 O O . SER A 1 480 ? 33.006 -5.665 18.747 1.00 35.97 480 SER A O 1
ATOM 3749 N N . GLU A 1 481 ? 32.027 -7.077 17.333 1.00 37.31 481 GLU A N 1
ATOM 3750 C CA . GLU A 1 481 ? 31.755 -6.056 16.303 1.00 37.31 481 GLU A CA 1
ATOM 3751 C C . GLU A 1 481 ? 30.739 -5.008 16.786 1.00 37.31 481 GLU A C 1
ATOM 3753 O O . GLU A 1 481 ? 30.893 -3.816 16.509 1.00 37.31 481 GLU A O 1
ATOM 3758 N N . PHE A 1 482 ? 29.775 -5.419 17.617 1.00 39.50 482 PHE A N 1
ATOM 3759 C CA . PHE A 1 482 ? 28.857 -4.512 18.314 1.00 39.50 482 PHE A CA 1
ATOM 3760 C C . PHE A 1 482 ? 29.576 -3.584 19.315 1.00 39.50 482 PHE A C 1
ATOM 3762 O O . PHE A 1 482 ? 29.247 -2.401 19.432 1.00 39.50 482 PHE A O 1
ATOM 3769 N N . ILE A 1 483 ? 30.586 -4.096 20.026 1.00 38.22 483 ILE A N 1
ATOM 3770 C CA . ILE A 1 483 ? 31.384 -3.320 20.988 1.00 38.22 483 ILE A CA 1
ATOM 3771 C C . ILE A 1 483 ? 32.329 -2.347 20.260 1.00 38.22 483 ILE A C 1
ATOM 3773 O O . ILE A 1 483 ? 32.433 -1.184 20.652 1.00 38.22 483 ILE A O 1
ATOM 3777 N N . PHE A 1 484 ? 32.974 -2.776 19.170 1.00 36.84 484 PHE A N 1
ATOM 3778 C CA . PHE A 1 484 ? 33.930 -1.948 18.424 1.00 36.84 484 PHE A CA 1
ATOM 3779 C C . PHE A 1 484 ? 33.264 -0.855 17.565 1.00 36.84 484 PHE A C 1
ATOM 3781 O O . PHE A 1 484 ? 33.824 0.235 17.435 1.00 36.84 484 PHE A O 1
ATOM 3788 N N . GLY A 1 485 ? 32.043 -1.071 17.058 1.00 32.12 485 GLY A N 1
ATOM 3789 C CA . GLY A 1 485 ? 31.248 -0.034 16.378 1.00 32.12 485 GLY A CA 1
ATOM 3790 C C . GLY A 1 485 ? 30.761 1.101 17.298 1.00 32.12 485 GLY A C 1
ATOM 3791 O O . GLY A 1 485 ? 30.425 2.186 16.824 1.00 32.12 485 GLY A O 1
ATOM 3792 N N . ASN A 1 486 ? 30.785 0.889 18.619 1.00 33.72 486 ASN A N 1
ATOM 3793 C CA . ASN A 1 486 ? 30.270 1.816 19.632 1.00 33.72 486 ASN A CA 1
ATOM 3794 C C . ASN A 1 486 ? 31.333 2.698 20.316 1.00 33.72 486 ASN A C 1
ATOM 3796 O O . ASN A 1 486 ? 31.004 3.493 21.199 1.00 33.72 486 ASN A O 1
ATOM 3800 N N . ILE A 1 487 ? 32.591 2.681 19.860 1.00 33.97 487 ILE A N 1
ATOM 3801 C CA . ILE A 1 487 ? 33.668 3.554 20.385 1.00 33.97 487 ILE A CA 1
ATOM 3802 C C . ILE A 1 487 ? 33.503 5.027 19.910 1.00 33.97 487 ILE A C 1
ATOM 3804 O O . ILE A 1 487 ? 34.358 5.882 20.125 1.00 33.97 487 ILE A O 1
ATOM 3808 N N . LYS A 1 488 ? 32.367 5.386 19.293 1.00 36.38 488 LYS A N 1
ATOM 3809 C CA . LYS A 1 488 ? 31.999 6.777 18.952 1.00 36.38 488 LYS A CA 1
ATOM 3810 C C . LYS A 1 488 ? 30.808 7.335 19.744 1.00 36.38 488 LYS A C 1
ATOM 3812 O O . LYS A 1 488 ? 30.292 8.393 19.389 1.00 36.38 488 LYS A O 1
ATOM 3817 N N . LEU A 1 489 ? 30.391 6.704 20.843 1.00 36.50 489 LEU A N 1
ATOM 3818 C CA . LEU A 1 489 ? 29.388 7.281 21.746 1.00 36.50 489 LEU A CA 1
ATOM 3819 C C . LEU A 1 489 ? 30.057 8.216 22.766 1.00 36.50 489 LEU A C 1
ATOM 3821 O O . LEU A 1 489 ? 30.724 7.787 23.702 1.00 36.50 489 LEU A O 1
ATOM 3825 N N . ARG A 1 490 ? 29.882 9.529 22.576 1.00 40.78 490 ARG A N 1
ATOM 3826 C CA . ARG A 1 490 ? 30.571 10.591 23.338 1.00 40.78 490 ARG A CA 1
ATOM 3827 C C . ARG A 1 490 ? 30.062 10.816 24.775 1.00 40.78 490 ARG A C 1
ATOM 3829 O O . ARG A 1 490 ? 30.507 11.765 25.415 1.00 40.78 490 ARG A O 1
ATOM 3836 N N . SER A 1 491 ? 29.147 10.001 25.312 1.00 45.09 491 SER A N 1
ATOM 3837 C CA . SER A 1 491 ? 28.748 10.118 26.725 1.00 45.09 491 SER A CA 1
ATOM 3838 C C . SER A 1 491 ? 28.162 8.841 27.329 1.00 45.09 491 SER A C 1
ATOM 3840 O O . SER A 1 491 ? 27.416 8.097 26.688 1.00 45.09 491 SER A O 1
ATOM 3842 N N . VAL A 1 492 ? 28.432 8.657 28.625 1.00 35.84 492 VAL A N 1
ATOM 3843 C CA . VAL A 1 492 ? 27.907 7.580 29.480 1.00 35.84 492 VAL A CA 1
ATOM 3844 C C . VAL A 1 492 ? 26.370 7.510 29.420 1.00 35.84 492 VAL A C 1
ATOM 3846 O O . VAL A 1 492 ? 25.811 6.427 29.307 1.00 35.84 492 VAL A O 1
ATOM 3849 N N . GLY A 1 493 ? 25.665 8.646 29.368 1.00 37.78 493 GLY A N 1
ATOM 3850 C CA . GLY A 1 493 ? 24.194 8.691 29.277 1.00 37.78 493 GLY A CA 1
ATOM 3851 C C . GLY A 1 493 ? 23.588 8.214 27.944 1.00 37.78 493 GLY A C 1
ATOM 3852 O O . GLY A 1 493 ? 22.378 8.004 27.859 1.00 37.78 493 GLY A O 1
ATOM 3853 N N . SER A 1 494 ? 24.402 8.052 26.899 1.00 38.31 494 SER A N 1
ATOM 3854 C CA . SER A 1 494 ? 23.977 7.484 25.608 1.00 38.31 494 SER A CA 1
ATOM 3855 C C . SER A 1 494 ? 24.088 5.956 25.624 1.00 38.31 494 SER A C 1
ATOM 3857 O O . SER A 1 494 ? 23.215 5.264 25.113 1.00 38.31 494 SER A O 1
ATOM 3859 N N . PHE A 1 495 ? 25.110 5.439 26.312 1.00 40.31 495 PHE A N 1
ATOM 3860 C CA . PHE A 1 495 ? 25.283 4.015 26.590 1.00 40.31 495 PHE A CA 1
ATOM 3861 C C . PHE A 1 495 ? 24.163 3.470 27.496 1.00 40.31 495 PHE A C 1
ATOM 3863 O O . PHE A 1 495 ? 23.572 2.447 27.172 1.00 40.31 495 PHE A O 1
ATOM 3870 N N . TRP A 1 496 ? 23.783 4.196 28.559 1.00 42.31 496 TRP A N 1
ATOM 3871 C CA . TRP A 1 496 ? 22.699 3.784 29.473 1.00 42.31 496 TRP A CA 1
ATOM 3872 C C . TRP A 1 496 ? 21.305 3.713 28.830 1.00 42.31 496 TRP A C 1
ATOM 3874 O O . TRP A 1 496 ? 20.489 2.896 29.241 1.00 42.31 496 TRP A O 1
ATOM 3884 N N . ARG A 1 497 ? 21.022 4.541 27.817 1.00 41.91 497 ARG A N 1
ATOM 3885 C CA . ARG A 1 497 ? 19.761 4.470 27.053 1.00 41.91 497 ARG A CA 1
ATOM 3886 C C . ARG A 1 497 ? 19.765 3.338 26.026 1.00 41.91 497 ARG A C 1
ATOM 3888 O O . ARG A 1 497 ? 18.733 2.725 25.800 1.00 41.91 497 ARG A O 1
ATOM 3895 N N . GLY A 1 498 ? 20.925 3.021 25.449 1.00 40.59 498 GLY A N 1
ATOM 3896 C CA . GLY A 1 498 ? 21.077 1.867 24.557 1.00 40.59 498 GLY A CA 1
ATOM 3897 C C . GLY A 1 498 ? 20.954 0.521 25.281 1.00 40.59 498 GLY A C 1
ATOM 3898 O O . GLY A 1 498 ? 20.404 -0.423 24.724 1.00 40.59 498 GLY A O 1
ATOM 3899 N N . THR A 1 499 ? 21.414 0.429 26.533 1.00 44.56 499 THR A N 1
ATOM 3900 C CA . THR A 1 499 ? 21.342 -0.809 27.332 1.00 44.56 499 THR A CA 1
ATOM 3901 C C . THR A 1 499 ? 19.968 -1.074 27.947 1.00 44.56 499 THR A C 1
ATOM 3903 O O . THR A 1 499 ? 19.639 -2.239 28.166 1.00 44.56 499 THR A O 1
ATOM 3906 N N . GLN A 1 500 ? 19.143 -0.041 28.166 1.00 43.66 500 GLN A N 1
ATOM 3907 C CA . GLN A 1 500 ? 17.740 -0.205 28.569 1.00 43.66 500 GLN A CA 1
ATOM 3908 C C . GLN A 1 500 ? 16.982 -1.098 27.579 1.00 43.66 500 GLN A C 1
ATOM 3910 O O . GLN A 1 500 ? 16.378 -2.078 27.994 1.00 43.66 500 GLN A O 1
ATOM 3915 N N . ASN A 1 501 ? 17.130 -0.850 26.278 1.00 46.34 501 ASN A N 1
ATOM 3916 C CA . ASN A 1 501 ? 16.433 -1.587 25.218 1.00 46.34 501 ASN A CA 1
ATOM 3917 C C . ASN A 1 501 ? 16.810 -3.075 25.169 1.00 46.34 501 ASN A C 1
ATOM 3919 O O . ASN A 1 501 ? 15.973 -3.919 24.880 1.00 46.34 501 ASN A O 1
ATOM 3923 N N . VAL A 1 502 ? 18.071 -3.403 25.463 1.00 47.88 502 VAL A N 1
ATOM 3924 C CA . VAL A 1 502 ? 18.578 -4.784 25.435 1.00 47.88 502 VAL A CA 1
ATOM 3925 C C . VAL A 1 502 ? 18.073 -5.586 26.637 1.00 47.88 502 VAL A C 1
ATOM 3927 O O . VAL A 1 502 ? 17.788 -6.770 26.501 1.00 47.88 502 VAL A O 1
ATOM 3930 N N . LEU A 1 503 ? 17.931 -4.951 27.804 1.00 46.81 503 LEU A N 1
ATOM 3931 C CA . LEU A 1 503 ? 17.460 -5.604 29.030 1.00 46.81 503 LEU A CA 1
ATOM 3932 C C . LEU A 1 503 ? 15.943 -5.846 29.032 1.00 46.81 503 LEU A C 1
ATOM 3934 O O . LEU A 1 503 ? 15.507 -6.840 29.606 1.00 46.81 503 LEU A O 1
ATOM 3938 N N . THR A 1 504 ? 15.146 -4.985 28.385 1.00 45.41 504 THR A N 1
ATOM 3939 C CA . THR A 1 504 ? 13.683 -5.158 28.262 1.00 45.41 504 THR A CA 1
ATOM 3940 C C . THR A 1 504 ? 13.293 -6.261 27.270 1.00 45.41 504 THR A C 1
ATOM 3942 O O . THR A 1 504 ? 12.198 -6.806 27.362 1.00 45.41 504 THR A O 1
ATOM 3945 N N . LEU A 1 505 ? 14.191 -6.610 26.341 1.00 45.91 505 LEU A N 1
ATOM 3946 C CA . LEU A 1 505 ? 14.012 -7.689 25.360 1.00 45.91 505 LEU A CA 1
ATOM 3947 C C . LEU A 1 505 ? 14.502 -9.060 25.870 1.00 45.91 505 LEU A C 1
ATOM 3949 O O . LEU A 1 505 ? 14.404 -10.055 25.156 1.00 45.91 505 LEU A O 1
ATOM 3953 N N . MET A 1 506 ? 15.058 -9.128 27.084 1.00 44.56 506 MET A N 1
ATOM 3954 C CA . MET A 1 506 ? 15.507 -10.384 27.688 1.00 44.56 506 MET A CA 1
ATOM 3955 C C . MET A 1 506 ? 14.367 -11.073 28.457 1.00 44.56 506 MET A C 1
ATOM 3957 O O . MET A 1 506 ? 13.604 -10.389 29.140 1.00 44.56 506 MET A O 1
ATOM 3961 N N . PRO A 1 507 ? 14.287 -12.419 28.422 1.00 45.88 507 PRO A N 1
ATOM 3962 C CA . PRO A 1 507 ? 13.363 -13.191 29.247 1.00 45.88 507 PRO A CA 1
ATOM 3963 C C . PRO A 1 507 ? 13.438 -12.808 30.730 1.00 45.88 507 PRO A C 1
ATOM 3965 O O . PRO A 1 507 ? 14.519 -12.572 31.283 1.00 45.88 507 PRO A O 1
ATOM 3968 N N . ASP A 1 508 ? 12.274 -12.747 31.377 1.00 44.31 508 ASP A N 1
ATOM 3969 C CA . ASP A 1 508 ? 12.108 -12.208 32.729 1.00 44.31 508 ASP A CA 1
ATOM 3970 C C . ASP A 1 508 ? 12.939 -12.950 33.795 1.00 44.31 508 ASP A C 1
ATOM 3972 O O . ASP A 1 508 ? 13.336 -12.363 34.803 1.00 44.31 508 ASP A O 1
ATOM 3976 N N . ASP A 1 509 ? 13.224 -14.229 33.594 1.00 50.38 509 ASP A N 1
ATOM 3977 C CA . ASP A 1 509 ? 14.036 -15.072 34.473 1.00 50.38 509 ASP A CA 1
ATOM 3978 C C . ASP A 1 509 ? 15.547 -14.774 34.385 1.00 50.38 509 ASP A C 1
ATOM 3980 O O . ASP A 1 509 ? 16.298 -15.113 35.302 1.00 50.38 509 ASP A O 1
ATOM 3984 N N . LYS A 1 510 ? 15.999 -14.082 33.329 1.00 44.03 510 LYS A N 1
ATOM 3985 C CA . LYS A 1 510 ? 17.411 -13.720 33.105 1.00 44.03 510 LYS A CA 1
ATOM 3986 C C . LYS A 1 510 ? 17.800 -12.334 33.621 1.00 44.03 510 LYS A C 1
ATOM 3988 O O . LYS A 1 510 ? 18.981 -11.985 33.596 1.00 44.03 510 LYS A O 1
ATOM 3993 N N . VAL A 1 511 ? 16.850 -11.547 34.134 1.00 52.31 511 VAL A N 1
ATOM 3994 C CA . VAL A 1 511 ? 17.096 -10.188 34.648 1.00 52.31 511 VAL A CA 1
ATOM 3995 C C . VAL A 1 511 ? 16.922 -10.155 36.166 1.00 52.31 511 VAL A C 1
ATOM 3997 O O . VAL A 1 511 ? 15.843 -10.420 36.693 1.00 52.31 511 VAL A O 1
ATOM 4000 N N . SER A 1 512 ? 17.981 -9.800 36.905 1.00 52.72 512 SER A N 1
ATOM 4001 C CA . SER A 1 512 ? 17.917 -9.821 38.375 1.00 52.72 512 SER A CA 1
ATOM 4002 C C . SER A 1 512 ? 16.835 -8.868 38.927 1.00 52.72 512 SER A C 1
ATOM 4004 O O . SER A 1 512 ? 16.671 -7.761 38.403 1.00 52.72 512 SER A O 1
ATOM 4006 N N . PRO A 1 513 ? 16.149 -9.205 40.038 1.00 49.38 513 PRO A N 1
ATOM 4007 C CA . PRO A 1 513 ? 15.113 -8.349 40.631 1.00 49.38 513 PRO A CA 1
ATOM 4008 C C . PRO A 1 513 ? 15.587 -6.931 40.992 1.00 49.38 513 PRO A C 1
ATOM 4010 O O . PRO A 1 513 ? 14.805 -5.983 40.957 1.00 49.38 513 PRO A O 1
ATOM 4013 N N . ARG A 1 514 ? 16.880 -6.755 41.309 1.00 47.59 514 ARG A N 1
ATOM 4014 C CA . ARG A 1 514 ? 17.486 -5.433 41.550 1.00 47.59 514 ARG A CA 1
ATOM 4015 C C . ARG A 1 514 ? 17.627 -4.614 40.266 1.00 47.59 514 ARG A C 1
ATOM 4017 O O . ARG A 1 514 ? 17.370 -3.418 40.302 1.00 47.59 514 ARG A O 1
ATOM 4024 N N . VAL A 1 515 ? 17.980 -5.257 39.153 1.00 49.72 515 VAL A N 1
ATOM 4025 C CA . VAL A 1 515 ? 18.059 -4.635 37.819 1.00 49.72 515 VAL A CA 1
ATOM 4026 C C . VAL A 1 515 ? 16.652 -4.270 37.333 1.00 49.72 515 VAL A C 1
ATOM 4028 O O . VAL A 1 515 ? 16.432 -3.129 36.942 1.00 49.72 515 VAL A O 1
ATOM 4031 N N . LYS A 1 516 ? 15.658 -5.154 37.502 1.00 51.09 516 LYS A N 1
ATOM 4032 C CA . LYS A 1 516 ? 14.243 -4.846 37.206 1.00 51.09 516 LYS A CA 1
ATOM 4033 C C . LYS A 1 516 ? 13.729 -3.617 37.961 1.00 51.09 516 LYS A C 1
ATOM 4035 O O . LYS A 1 516 ? 13.048 -2.778 37.385 1.00 51.09 516 LYS A O 1
ATOM 4040 N N . ARG A 1 517 ? 14.092 -3.482 39.242 1.00 47.03 517 ARG A N 1
ATOM 4041 C CA . ARG A 1 517 ? 13.686 -2.355 40.101 1.00 47.03 517 ARG A CA 1
ATOM 4042 C C . ARG A 1 517 ? 14.374 -1.031 39.750 1.00 47.03 517 ARG A C 1
ATOM 4044 O O . ARG A 1 517 ? 13.838 0.022 40.070 1.00 47.03 517 ARG A O 1
ATOM 4051 N N . TRP A 1 518 ? 15.556 -1.084 39.138 1.00 41.78 518 TRP A N 1
ATOM 4052 C CA . TRP A 1 518 ? 16.307 0.098 38.707 1.00 41.78 518 TRP A CA 1
ATOM 4053 C C . TRP A 1 518 ? 15.902 0.588 37.316 1.00 41.78 518 TRP A C 1
ATOM 4055 O O . TRP A 1 518 ? 15.962 1.788 37.066 1.00 41.78 518 TRP A O 1
ATOM 4065 N N . PHE A 1 519 ? 15.493 -0.325 36.431 1.00 45.38 519 PHE A N 1
ATOM 4066 C CA . PHE A 1 519 ? 15.186 -0.001 35.038 1.00 45.38 519 PHE A CA 1
ATOM 4067 C C . PHE A 1 519 ? 13.693 0.110 34.721 1.00 45.38 519 PHE A C 1
ATOM 4069 O O . PHE A 1 519 ? 13.368 0.941 33.885 1.00 45.38 519 PHE A O 1
ATOM 4076 N N . GLY A 1 520 ? 12.816 -0.632 35.412 1.00 42.69 520 GLY A N 1
ATOM 4077 C CA . GLY A 1 520 ? 11.355 -0.564 35.272 1.00 42.69 520 GLY A CA 1
ATOM 4078 C C . GLY A 1 520 ? 10.811 -0.925 33.878 1.00 42.69 520 GLY A C 1
ATOM 4079 O O . GLY A 1 520 ? 11.435 -0.663 32.858 1.00 42.69 520 GLY A O 1
ATOM 4080 N N . ARG A 1 521 ? 9.599 -1.489 33.805 1.00 48.50 521 ARG A N 1
ATOM 4081 C CA . ARG A 1 521 ? 8.738 -1.237 32.638 1.00 48.50 521 ARG A CA 1
ATOM 4082 C C . ARG A 1 521 ? 8.157 0.160 32.867 1.00 48.50 521 ARG A C 1
ATOM 4084 O O . ARG A 1 521 ? 7.193 0.300 33.608 1.00 48.50 521 ARG A O 1
ATOM 4091 N N . ASP A 1 522 ? 8.857 1.189 32.401 1.00 51.19 522 ASP A N 1
ATOM 4092 C CA . ASP A 1 522 ? 8.335 2.562 32.376 1.00 51.19 522 ASP A CA 1
ATOM 4093 C C . ASP A 1 522 ? 7.409 2.675 31.157 1.00 51.19 522 ASP A C 1
ATOM 4095 O O . ASP A 1 522 ? 7.806 2.261 30.068 1.00 51.19 522 ASP A O 1
ATOM 4099 N N . ASP A 1 523 ? 6.224 3.268 31.314 1.00 53.22 523 ASP A N 1
ATOM 4100 C CA . ASP A 1 523 ? 5.312 3.628 30.215 1.00 53.22 523 ASP A CA 1
ATOM 4101 C C . ASP A 1 523 ? 6.012 4.466 29.130 1.00 53.22 523 ASP A C 1
ATOM 4103 O O . ASP A 1 523 ? 5.598 4.525 27.978 1.00 53.22 523 ASP A O 1
ATOM 4107 N N . LYS A 1 524 ? 7.157 5.082 29.435 1.00 51.41 524 LYS A N 1
ATOM 4108 C CA . LYS A 1 524 ? 7.989 5.723 28.406 1.00 51.41 524 LYS A CA 1
ATOM 4109 C C . LYS A 1 524 ? 8.502 4.770 27.317 1.00 51.41 524 LYS A C 1
ATOM 4111 O O . LYS A 1 524 ? 8.933 5.270 26.282 1.00 51.41 524 LYS A O 1
ATOM 4116 N N . GLN A 1 525 ? 8.481 3.452 27.524 1.00 58.34 525 GLN A N 1
ATOM 4117 C CA . GLN A 1 525 ? 8.853 2.434 26.538 1.00 58.34 525 GLN A CA 1
ATOM 4118 C C . GLN A 1 525 ? 7.593 1.705 26.077 1.00 58.34 525 GLN A C 1
ATOM 4120 O O . GLN A 1 525 ? 6.948 1.024 26.871 1.00 58.34 525 GLN A O 1
ATOM 4125 N N . SER A 1 526 ? 7.214 1.846 24.807 1.00 67.56 526 SER A N 1
ATOM 4126 C CA . SER A 1 526 ? 5.957 1.278 24.331 1.00 67.56 526 SER A CA 1
ATOM 4127 C C . SER A 1 526 ? 5.971 0.883 22.874 1.00 67.56 526 SER A C 1
ATOM 4129 O O . SER A 1 526 ? 6.409 1.648 22.027 1.00 67.56 526 SER A O 1
ATOM 4131 N N . ILE A 1 527 ? 5.391 -0.284 22.608 1.00 74.75 527 ILE A N 1
ATOM 4132 C CA . ILE A 1 527 ? 5.077 -0.811 21.276 1.00 74.75 527 ILE A CA 1
ATOM 4133 C C . ILE A 1 527 ? 3.729 -0.339 20.727 1.00 74.75 527 ILE A C 1
ATOM 4135 O O . ILE A 1 527 ? 3.340 -0.776 19.655 1.00 74.75 527 ILE A O 1
ATOM 4139 N N . TRP A 1 528 ? 2.987 0.475 21.478 1.00 83.38 528 TRP A N 1
ATOM 4140 C CA . TRP A 1 528 ? 1.680 0.998 21.068 1.00 83.38 528 TRP A CA 1
ATOM 4141 C C . TRP A 1 528 ? 1.751 2.475 20.682 1.00 83.38 528 TRP A C 1
ATOM 4143 O O . TRP A 1 528 ? 0.756 3.062 20.282 1.00 83.38 528 TRP A O 1
ATOM 4153 N N . SER A 1 529 ? 2.912 3.116 20.862 1.00 85.69 529 SER A N 1
ATOM 4154 C CA . SER A 1 529 ? 3.101 4.558 20.667 1.00 85.69 529 SER A CA 1
ATOM 4155 C C . SER A 1 529 ? 2.175 5.378 21.586 1.00 85.69 529 SER A C 1
ATOM 4157 O O . SER A 1 529 ? 1.836 6.529 21.318 1.00 85.69 529 SER A O 1
ATOM 4159 N N . HIS A 1 530 ? 1.755 4.815 22.727 1.00 86.50 530 HIS A N 1
ATOM 4160 C CA . HIS A 1 530 ? 0.742 5.443 23.580 1.00 86.50 530 HIS A CA 1
ATOM 4161 C C . HIS A 1 530 ? 1.185 6.805 24.142 1.00 86.50 530 HIS A C 1
ATOM 4163 O O . HIS A 1 530 ? 0.341 7.656 24.411 1.00 86.50 530 HIS A O 1
ATOM 4169 N N . GLN A 1 531 ? 2.489 7.086 24.237 1.00 85.88 531 GLN A N 1
ATOM 4170 C CA . GLN A 1 531 ? 2.995 8.416 24.587 1.00 85.88 531 GLN A CA 1
ATOM 4171 C C . GLN A 1 531 ? 2.607 9.503 23.566 1.00 85.88 531 GLN A C 1
ATOM 4173 O O . GLN A 1 531 ? 2.554 10.686 23.919 1.00 85.88 531 GLN A O 1
ATOM 4178 N N . ASN A 1 532 ? 2.319 9.108 22.325 1.00 92.19 532 ASN A N 1
ATOM 4179 C CA . ASN A 1 532 ? 1.788 9.937 21.242 1.00 92.19 532 ASN A CA 1
ATOM 4180 C C . ASN A 1 532 ? 0.264 9.821 21.100 1.00 92.19 532 ASN A C 1
ATOM 4182 O O . ASN A 1 532 ? -0.329 10.512 20.271 1.00 92.19 532 ASN A O 1
ATOM 4186 N N . SER A 1 533 ? -0.371 9.005 21.938 1.00 93.06 533 SER A N 1
ATOM 4187 C CA . SER A 1 533 ? -1.817 8.952 22.109 1.00 93.06 533 SER A CA 1
ATOM 4188 C C . SER A 1 533 ? -2.281 9.863 23.253 1.00 93.06 533 SER A C 1
ATOM 4190 O O . SER A 1 533 ? -1.483 10.346 24.063 1.00 93.06 533 SER A O 1
ATOM 4192 N N . THR A 1 534 ? -3.581 10.117 23.308 1.00 93.94 534 THR A N 1
ATOM 4193 C CA . THR A 1 534 ? -4.297 10.797 24.397 1.00 93.94 534 THR A CA 1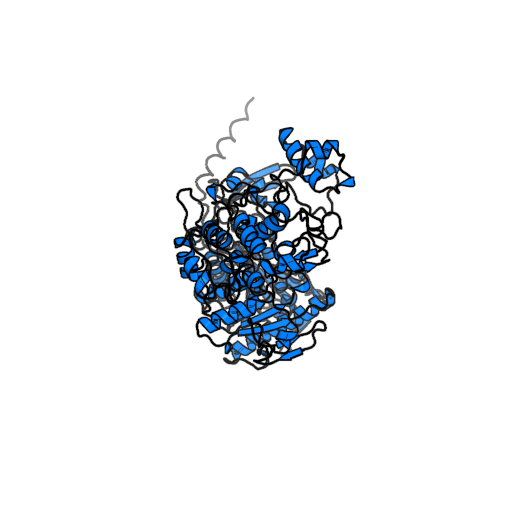
ATOM 4194 C C . THR A 1 534 ? -4.918 9.805 25.385 1.00 93.94 534 THR A C 1
ATOM 4196 O O . THR A 1 534 ? -5.535 10.237 26.361 1.00 93.94 534 THR A O 1
ATOM 4199 N N . ALA A 1 535 ? -4.770 8.493 25.153 1.00 86.44 535 ALA A N 1
ATOM 4200 C CA . ALA A 1 535 ? -5.165 7.480 26.120 1.00 86.44 535 ALA A CA 1
ATOM 4201 C C . ALA A 1 535 ? -4.376 7.704 27.421 1.00 86.44 535 ALA A C 1
ATOM 4203 O O . ALA A 1 535 ? -3.150 7.824 27.403 1.00 86.44 535 ALA A O 1
ATOM 4204 N N . SER A 1 536 ? -5.079 7.797 28.550 1.00 67.62 536 SER A N 1
ATOM 4205 C CA . SER A 1 536 ? -4.479 7.985 29.876 1.00 67.62 536 SER A CA 1
ATOM 4206 C C . SER A 1 536 ? -4.890 6.844 30.791 1.00 67.62 536 SER A C 1
ATOM 4208 O O . SER A 1 536 ? -6.035 6.407 30.742 1.00 67.62 536 SER A O 1
ATOM 4210 N N . LEU A 1 537 ? -3.981 6.387 31.657 1.00 71.00 537 LEU A N 1
ATOM 4211 C CA . LEU A 1 537 ? -4.274 5.436 32.741 1.00 71.00 537 LEU A CA 1
ATOM 4212 C C . LEU A 1 537 ? -5.212 6.016 33.814 1.00 71.00 537 LEU A C 1
ATOM 4214 O O . LEU A 1 537 ? -5.749 5.272 34.637 1.00 71.00 537 LEU A O 1
ATOM 4218 N N . ASP A 1 538 ? -5.430 7.331 33.799 1.00 72.25 538 ASP A N 1
ATOM 4219 C CA . ASP A 1 538 ? -6.357 8.001 34.700 1.00 72.25 538 ASP A CA 1
ATOM 4220 C C . ASP A 1 538 ? -7.827 7.639 34.408 1.00 72.25 538 ASP A C 1
ATOM 4222 O O . ASP A 1 538 ? -8.184 7.001 33.419 1.00 72.25 538 ASP A O 1
ATOM 4226 N N . THR A 1 539 ? -8.724 8.066 35.299 1.00 69.81 539 THR A N 1
ATOM 4227 C CA . THR A 1 539 ? -10.179 7.856 35.162 1.00 69.81 539 THR A CA 1
ATOM 4228 C C . THR A 1 539 ? -10.878 8.928 34.320 1.00 69.81 539 THR A C 1
ATOM 4230 O O . THR A 1 539 ? -12.096 8.874 34.137 1.00 69.81 539 THR A O 1
ATOM 4233 N N . ALA A 1 540 ? -10.133 9.919 33.821 1.00 85.56 540 ALA A N 1
ATOM 4234 C CA . ALA A 1 540 ? -10.669 10.950 32.943 1.00 85.56 540 ALA A CA 1
ATOM 4235 C C . ALA A 1 540 ? -11.023 10.366 31.566 1.00 85.56 540 ALA A C 1
ATOM 4237 O O . ALA A 1 540 ? -10.352 9.462 31.074 1.00 85.56 540 ALA A O 1
ATOM 4238 N N . ILE A 1 541 ? -12.068 10.911 30.937 1.00 92.31 541 ILE A N 1
ATOM 4239 C CA . ILE A 1 541 ? -12.429 10.551 29.562 1.00 92.31 541 ILE A CA 1
ATOM 4240 C C . ILE A 1 541 ? -11.308 11.032 28.639 1.00 92.31 541 ILE A C 1
ATOM 4242 O O . ILE A 1 541 ? -10.996 12.224 28.613 1.00 92.31 541 ILE A O 1
ATOM 4246 N N . ALA A 1 542 ? -10.711 10.100 27.903 1.00 94.50 542 ALA A N 1
ATOM 4247 C CA . ALA A 1 542 ? -9.604 10.370 27.004 1.00 94.50 542 ALA A CA 1
ATOM 4248 C C . ALA A 1 542 ? -10.073 11.170 25.778 1.00 94.50 542 ALA A C 1
ATOM 4250 O O . ALA A 1 542 ? -11.117 10.889 25.185 1.00 94.50 542 ALA A O 1
ATOM 4251 N N . GLU A 1 543 ? -9.292 12.179 25.387 1.00 95.19 543 GLU A N 1
ATOM 4252 C CA . GLU A 1 543 ? -9.613 13.029 24.237 1.00 95.19 543 GLU A CA 1
ATOM 4253 C C . GLU A 1 543 ? -9.518 12.250 22.921 1.00 95.19 543 GLU A C 1
ATOM 4255 O O . GLU A 1 543 ? -8.684 11.361 22.780 1.00 95.19 543 GLU A O 1
ATOM 4260 N N . ARG A 1 544 ? -10.350 12.584 21.934 1.00 96.31 544 ARG A N 1
ATOM 4261 C CA . ARG A 1 544 ? -10.381 11.915 20.624 1.00 96.31 544 ARG A CA 1
ATOM 4262 C C . ARG A 1 544 ? -9.688 12.756 19.556 1.00 96.31 544 ARG A C 1
ATOM 4264 O O . ARG A 1 544 ? -9.639 13.981 19.654 1.00 96.31 544 ARG A O 1
ATOM 4271 N N . SER A 1 545 ? -9.168 12.108 18.519 1.00 97.00 545 SER A N 1
ATOM 4272 C CA . SER A 1 545 ? -8.583 12.797 17.368 1.00 97.00 545 SER A CA 1
ATOM 4273 C C . SER A 1 545 ? -9.670 13.303 16.441 1.00 97.00 545 SER A C 1
ATOM 4275 O O . SER A 1 545 ? -10.485 12.520 15.956 1.00 97.00 545 SER A O 1
ATOM 4277 N N . SER A 1 546 ? -9.624 14.597 16.136 1.00 96.38 546 SER A N 1
ATOM 4278 C CA . SER A 1 546 ? -10.460 15.200 15.103 1.00 96.38 546 SER A CA 1
ATOM 4279 C C . SER A 1 546 ? -9.644 15.444 13.834 1.00 96.38 546 SER A C 1
ATOM 4281 O O . SER A 1 546 ? -8.603 16.105 13.884 1.00 96.38 546 SER A O 1
ATOM 4283 N N . ALA A 1 547 ? -10.120 14.941 12.698 1.00 96.31 547 ALA A N 1
ATOM 4284 C CA . ALA A 1 547 ? -9.520 15.193 11.394 1.00 96.31 547 ALA A CA 1
ATOM 4285 C C . ALA A 1 547 ? -9.770 16.626 10.910 1.00 96.31 547 ALA A C 1
ATOM 4287 O O . ALA A 1 547 ? -10.784 17.260 11.220 1.00 96.31 547 ALA A O 1
ATOM 4288 N N . SER A 1 548 ? -8.874 17.112 10.051 1.00 97.06 548 SER A N 1
ATOM 4289 C CA . SER A 1 548 ? -9.072 18.369 9.333 1.00 97.06 548 SER A CA 1
ATOM 4290 C C . SER A 1 548 ? -10.080 18.190 8.195 1.00 97.06 548 SER A C 1
ATOM 4292 O O . SER A 1 548 ? -9.822 17.465 7.233 1.00 97.06 548 SER A O 1
ATOM 4294 N N . ALA A 1 549 ? -11.208 18.904 8.263 1.00 96.25 549 ALA A N 1
ATOM 4295 C CA . ALA A 1 549 ? -12.201 18.926 7.185 1.00 96.25 549 ALA A CA 1
ATOM 4296 C C . ALA A 1 549 ? -11.586 19.397 5.856 1.00 96.25 549 ALA A C 1
ATOM 4298 O O . ALA A 1 549 ? -11.834 18.794 4.814 1.00 96.25 549 ALA A O 1
ATOM 4299 N N . THR A 1 550 ? -10.706 20.403 5.909 1.00 96.88 550 THR A N 1
ATOM 4300 C CA . THR A 1 550 ? -9.962 20.902 4.745 1.00 96.88 550 THR A CA 1
ATOM 4301 C C . THR A 1 550 ? -9.075 19.819 4.133 1.00 96.88 550 THR A C 1
ATOM 4303 O O . THR A 1 550 ? -9.038 19.680 2.913 1.00 96.88 550 THR A O 1
ATOM 4306 N N . ALA A 1 551 ? -8.372 19.031 4.954 1.00 97.38 551 ALA A N 1
ATOM 4307 C CA . ALA A 1 551 ? -7.532 17.944 4.450 1.00 97.38 551 ALA A CA 1
ATOM 4308 C C . ALA A 1 551 ? -8.370 16.838 3.802 1.00 97.38 551 ALA A C 1
ATOM 4310 O O . ALA A 1 551 ? -8.000 16.349 2.741 1.00 97.38 551 ALA A O 1
ATOM 4311 N N . ILE A 1 552 ? -9.511 16.479 4.403 1.00 97.75 552 ILE A N 1
ATOM 4312 C CA . ILE A 1 552 ? -10.441 15.487 3.846 1.00 97.75 552 ILE A CA 1
ATOM 4313 C C . ILE A 1 552 ? -11.001 15.961 2.501 1.00 97.75 552 ILE A C 1
ATOM 4315 O O . ILE A 1 552 ? -11.020 15.188 1.545 1.00 97.75 552 ILE A O 1
ATOM 4319 N N . GLU A 1 553 ? -11.439 17.218 2.404 1.00 97.00 553 GLU A N 1
ATOM 4320 C CA . GLU A 1 553 ? -11.952 17.786 1.153 1.00 97.00 553 GLU A CA 1
ATOM 4321 C C . GLU A 1 553 ? -10.885 17.752 0.055 1.00 97.00 553 GLU A C 1
ATOM 4323 O O . GLU A 1 553 ? -11.146 17.280 -1.052 1.00 97.00 553 GLU A O 1
ATOM 4328 N N . ARG A 1 554 ? -9.658 18.183 0.371 1.00 97.19 554 ARG A N 1
ATOM 4329 C CA . ARG A 1 554 ? -8.538 18.154 -0.576 1.00 97.19 554 ARG A CA 1
ATOM 4330 C C . ARG A 1 554 ? -8.166 16.732 -0.981 1.00 97.19 554 ARG A C 1
ATOM 4332 O O . ARG A 1 554 ? -7.973 16.491 -2.165 1.00 97.19 554 ARG A O 1
ATOM 4339 N N . ALA A 1 555 ? -8.128 15.795 -0.036 1.00 96.44 555 ALA A N 1
ATOM 4340 C CA . ALA A 1 555 ? -7.860 14.387 -0.309 1.00 96.44 555 ALA A CA 1
ATOM 4341 C C . ALA A 1 555 ? -8.883 13.801 -1.290 1.00 96.44 555 ALA A C 1
ATOM 4343 O O . ALA A 1 555 ? -8.497 13.196 -2.284 1.00 96.44 555 ALA A O 1
ATOM 4344 N N . LYS A 1 556 ? -10.181 14.037 -1.052 1.00 95.19 556 LYS A N 1
ATOM 4345 C CA . LYS A 1 556 ? -11.258 13.595 -1.950 1.00 95.19 556 LYS A CA 1
ATOM 4346 C C . LYS A 1 556 ? -11.163 14.255 -3.323 1.00 95.19 556 LYS A C 1
ATOM 4348 O O . LYS A 1 556 ? -11.272 13.575 -4.333 1.00 95.19 556 LYS A O 1
ATOM 4353 N N . LYS A 1 557 ? -10.918 15.568 -3.368 1.00 94.56 557 LYS A N 1
ATOM 4354 C CA . LYS A 1 557 ? -10.774 16.323 -4.622 1.00 94.56 557 LYS A CA 1
ATOM 4355 C C . LYS A 1 557 ? -9.593 15.843 -5.469 1.00 94.56 557 LYS A C 1
ATOM 4357 O O . LYS A 1 557 ? -9.675 15.900 -6.688 1.00 94.56 557 LYS A O 1
ATOM 4362 N N . GLN A 1 558 ? -8.515 15.404 -4.825 1.00 94.25 558 GLN A N 1
ATOM 4363 C CA . GLN A 1 558 ? -7.325 14.852 -5.473 1.00 94.25 558 GLN A CA 1
ATOM 4364 C C . GLN A 1 558 ? -7.417 13.328 -5.674 1.00 94.25 558 GLN A C 1
ATOM 4366 O O . GLN A 1 558 ? -6.395 12.700 -5.894 1.00 94.25 558 GLN A O 1
ATOM 4371 N N . GLY A 1 559 ? -8.590 12.699 -5.507 1.00 93.88 559 GLY A N 1
ATOM 4372 C CA . GLY A 1 559 ? -8.776 11.253 -5.711 1.00 93.88 559 GLY A CA 1
ATOM 4373 C C . GLY A 1 559 ? -7.960 10.343 -4.779 1.00 93.88 559 GLY A C 1
ATOM 4374 O O . GLY A 1 559 ? -7.754 9.171 -5.082 1.00 93.88 559 GLY A O 1
ATOM 4375 N N . MET A 1 560 ? -7.506 10.850 -3.625 1.00 95.50 560 MET A N 1
ATOM 4376 C CA . MET A 1 560 ? -6.766 10.066 -2.617 1.00 95.50 560 MET A CA 1
ATOM 4377 C C . MET A 1 560 ? -7.665 9.091 -1.837 1.00 95.50 560 MET A C 1
ATOM 4379 O O . MET A 1 560 ? -7.166 8.278 -1.063 1.00 95.50 560 MET A O 1
ATOM 4383 N N . VAL A 1 561 ? -8.985 9.209 -1.993 1.00 95.50 561 VAL A N 1
ATOM 4384 C CA . VAL A 1 561 ? -9.990 8.274 -1.476 1.00 95.50 561 VAL A CA 1
ATOM 4385 C C . VAL A 1 561 ? -10.710 7.691 -2.676 1.00 95.50 561 VAL A C 1
ATOM 4387 O O . VAL A 1 561 ? -11.281 8.445 -3.464 1.00 95.50 561 VAL A O 1
ATOM 4390 N N . PHE A 1 562 ? -10.708 6.368 -2.813 1.00 95.31 562 PHE A N 1
ATOM 4391 C CA . PHE A 1 562 ? -11.348 5.728 -3.951 1.00 95.31 562 PHE A CA 1
ATOM 4392 C C . PHE A 1 562 ? -12.868 5.787 -3.795 1.00 95.31 562 PHE A C 1
ATOM 4394 O O . PHE A 1 562 ? -13.434 5.133 -2.916 1.00 95.31 562 PHE A O 1
ATOM 4401 N N . GLY A 1 563 ? -13.514 6.587 -4.647 1.00 91.50 563 GLY A N 1
ATOM 4402 C CA . GLY A 1 563 ? -14.955 6.842 -4.611 1.00 91.50 563 GLY A CA 1
ATOM 4403 C C . GLY A 1 563 ? -15.823 5.807 -5.330 1.00 91.50 563 GLY A C 1
ATOM 4404 O O . GLY A 1 563 ? -17.040 5.886 -5.215 1.00 91.50 563 GLY A O 1
ATOM 4405 N N . GLY A 1 564 ? -15.226 4.846 -6.046 1.00 93.38 564 GLY A N 1
ATOM 4406 C CA . GLY A 1 564 ? -15.958 3.852 -6.840 1.00 93.38 564 GLY A CA 1
ATOM 4407 C C . GLY A 1 564 ? -15.977 4.113 -8.347 1.00 93.38 564 GLY A C 1
ATOM 4408 O O . GLY A 1 564 ? -16.438 3.254 -9.090 1.00 93.38 564 GLY A O 1
ATOM 4409 N N . GLU A 1 565 ? -15.462 5.253 -8.811 1.00 91.88 565 GLU A N 1
ATOM 4410 C CA . GLU A 1 565 ? -15.342 5.550 -10.242 1.00 91.88 565 GLU A CA 1
ATOM 4411 C C . GLU A 1 565 ? -14.304 4.624 -10.890 1.00 91.88 565 GLU A C 1
ATOM 4413 O O . GLU A 1 565 ? -13.102 4.851 -10.764 1.00 91.88 565 GLU A O 1
ATOM 4418 N N . TRP A 1 566 ? -14.774 3.544 -11.522 1.00 93.31 566 TRP A N 1
ATOM 4419 C CA . TRP A 1 566 ? -13.929 2.557 -12.192 1.00 93.31 566 TRP A CA 1
ATOM 4420 C C . TRP A 1 566 ? -14.709 1.788 -13.259 1.00 93.31 566 TRP A C 1
ATOM 4422 O O . TRP A 1 566 ? -15.757 1.204 -12.981 1.00 93.31 566 TRP A O 1
ATOM 4432 N N . ASN A 1 567 ? -14.174 1.710 -14.475 1.00 91.25 567 ASN A N 1
ATOM 4433 C CA . ASN A 1 567 ? -14.814 0.981 -15.577 1.00 91.25 567 ASN A CA 1
ATOM 4434 C C . ASN A 1 567 ? -13.848 0.156 -16.444 1.00 91.25 567 ASN A C 1
ATOM 4436 O O . ASN A 1 567 ? -14.287 -0.459 -17.417 1.00 91.25 567 ASN A O 1
ATOM 4440 N N . LYS A 1 568 ? -12.562 0.096 -16.089 1.00 94.69 568 LYS A N 1
ATOM 4441 C CA . LYS A 1 568 ? -11.557 -0.646 -16.857 1.00 94.69 568 LYS A CA 1
ATOM 4442 C C . LYS A 1 568 ? -11.558 -2.140 -16.521 1.00 94.69 568 LYS A C 1
ATOM 4444 O O . LYS A 1 568 ? -11.799 -2.487 -15.364 1.00 94.69 568 LYS A O 1
ATOM 4449 N N . PRO A 1 569 ? -11.261 -3.020 -17.497 1.00 97.44 569 PRO A N 1
ATOM 4450 C CA . PRO A 1 569 ? -11.025 -4.438 -17.256 1.00 97.44 569 PRO A CA 1
ATOM 4451 C C . PRO A 1 569 ? -10.036 -4.690 -16.113 1.00 97.44 569 PRO A C 1
ATOM 4453 O O . PRO A 1 569 ? -8.884 -4.254 -16.169 1.00 97.44 569 PRO A O 1
ATOM 4456 N N . THR A 1 570 ? -10.489 -5.425 -15.098 1.00 97.56 570 THR A N 1
ATOM 4457 C CA . THR A 1 570 ? -9.705 -5.740 -13.902 1.00 97.56 570 THR A CA 1
ATOM 4458 C C . THR A 1 570 ? -9.841 -7.197 -13.497 1.00 97.56 570 THR A C 1
ATOM 4460 O O . THR A 1 570 ? -10.951 -7.731 -13.373 1.00 97.56 570 THR A O 1
ATOM 4463 N N . ILE A 1 571 ? -8.699 -7.816 -13.197 1.00 97.88 571 ILE A N 1
ATOM 4464 C CA . ILE A 1 571 ? -8.627 -9.087 -12.474 1.00 97.88 571 ILE A CA 1
ATOM 4465 C C . ILE A 1 571 ? -7.945 -8.836 -11.130 1.00 97.88 571 ILE A C 1
ATOM 4467 O O . ILE A 1 571 ? -6.755 -8.535 -11.064 1.00 97.88 571 ILE A O 1
ATOM 4471 N N . ALA A 1 572 ? -8.719 -8.962 -10.056 1.00 97.12 572 ALA A N 1
ATOM 4472 C CA . ALA A 1 572 ? -8.261 -8.865 -8.682 1.00 97.12 572 ALA A CA 1
ATOM 4473 C C . ALA A 1 572 ? -7.961 -10.261 -8.126 1.00 97.12 572 ALA A C 1
ATOM 4475 O O . ALA A 1 572 ? -8.863 -11.038 -7.814 1.00 97.12 572 ALA A O 1
ATOM 4476 N N . MET A 1 573 ? -6.677 -10.573 -7.992 1.00 95.44 573 MET A N 1
ATOM 4477 C CA . MET A 1 573 ? -6.173 -11.780 -7.353 1.00 95.44 573 MET A CA 1
ATOM 4478 C C . MET A 1 573 ? -6.190 -11.612 -5.831 1.00 95.44 573 MET A C 1
ATOM 4480 O O . MET A 1 573 ? -5.356 -10.929 -5.234 1.00 95.44 573 MET A O 1
ATOM 4484 N N . MET A 1 574 ? -7.160 -12.252 -5.195 1.00 94.88 574 MET A N 1
ATOM 4485 C CA . MET A 1 574 ? -7.313 -12.291 -3.750 1.00 94.88 574 MET A CA 1
ATOM 4486 C C . MET A 1 574 ? -6.642 -13.553 -3.212 1.00 94.88 574 MET A C 1
ATOM 4488 O O . MET A 1 574 ? -7.256 -14.618 -3.153 1.00 94.88 574 MET A O 1
ATOM 4492 N N . VAL A 1 575 ? -5.374 -13.439 -2.828 1.00 92.25 575 VAL A N 1
ATOM 4493 C CA . VAL A 1 575 ? -4.688 -14.507 -2.098 1.00 92.25 575 VAL A CA 1
ATOM 4494 C C . VAL A 1 575 ? -5.098 -14.413 -0.630 1.00 92.25 575 VAL A C 1
ATOM 4496 O O . VAL A 1 575 ? -4.990 -13.360 -0.010 1.00 92.25 575 VAL A O 1
ATOM 4499 N N . TYR A 1 576 ? -5.629 -15.503 -0.094 1.00 94.00 576 TYR A N 1
ATOM 4500 C CA . TYR A 1 576 ? -6.203 -15.556 1.239 1.00 94.00 576 TYR A CA 1
ATOM 4501 C C . TYR A 1 576 ? -5.115 -15.763 2.286 1.00 94.00 576 TYR A C 1
ATOM 4503 O O . TYR A 1 576 ? -4.479 -16.817 2.324 1.00 94.00 576 TYR A O 1
ATOM 4511 N N . LEU A 1 577 ? -4.910 -14.738 3.113 1.00 91.81 577 LEU A N 1
ATOM 4512 C CA . LEU A 1 577 ? -3.887 -14.699 4.159 1.00 91.81 577 LEU A CA 1
ATOM 4513 C C . LEU A 1 577 ? -4.468 -14.387 5.550 1.00 91.81 577 LEU A C 1
ATOM 4515 O O . LEU A 1 577 ? -3.715 -14.198 6.506 1.00 91.81 577 LEU A O 1
ATOM 4519 N N . ASP A 1 578 ? -5.799 -14.347 5.690 1.00 92.31 578 ASP A N 1
ATOM 4520 C CA . ASP A 1 578 ? -6.472 -14.052 6.961 1.00 92.31 578 ASP 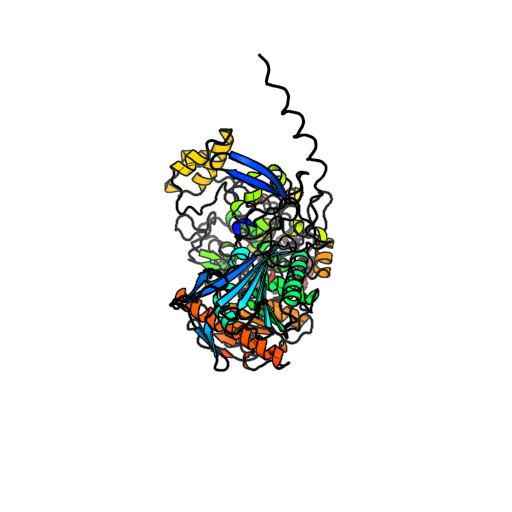A CA 1
ATOM 4521 C C . ASP A 1 578 ? -6.100 -15.057 8.065 1.00 92.31 578 ASP A C 1
ATOM 4523 O O . ASP A 1 578 ? -6.020 -14.682 9.234 1.00 92.31 578 ASP A O 1
ATOM 4527 N N . ASP A 1 579 ? -5.827 -16.321 7.724 1.00 91.38 579 ASP A N 1
ATOM 4528 C CA . ASP A 1 579 ? -5.373 -17.360 8.663 1.00 91.38 579 ASP A CA 1
ATOM 4529 C C . ASP A 1 579 ? -3.912 -17.186 9.118 1.00 91.38 579 ASP A C 1
ATOM 4531 O O . ASP A 1 579 ? -3.496 -17.783 10.112 1.00 91.38 579 ASP A O 1
ATOM 4535 N N . ARG A 1 580 ? -3.155 -16.323 8.430 1.00 91.12 580 ARG A N 1
ATOM 4536 C CA . ARG A 1 580 ? -1.785 -15.906 8.765 1.00 91.12 580 ARG A CA 1
ATOM 4537 C C . ARG A 1 580 ? -1.725 -14.512 9.392 1.00 91.12 580 ARG A C 1
ATOM 4539 O O . ARG A 1 580 ? -0.633 -13.991 9.607 1.00 91.12 580 ARG A O 1
ATOM 4546 N N . LEU A 1 581 ? -2.885 -13.917 9.688 1.00 94.00 581 LEU A N 1
ATOM 4547 C CA . LEU A 1 581 ? -3.018 -12.582 10.279 1.00 94.00 581 LEU A CA 1
ATOM 4548 C C . LEU A 1 581 ? -2.238 -11.495 9.513 1.00 94.00 581 LEU A C 1
ATOM 4550 O O . LEU A 1 581 ? -1.713 -10.557 10.115 1.00 94.00 581 LEU A O 1
ATOM 4554 N N . ASP A 1 582 ? -2.152 -11.641 8.190 1.00 91.25 582 ASP A N 1
ATOM 4555 C CA . ASP A 1 582 ? -1.462 -10.697 7.314 1.00 91.25 582 ASP A CA 1
ATOM 4556 C C . ASP A 1 582 ? -2.235 -9.370 7.186 1.00 91.25 582 ASP A C 1
ATOM 4558 O O . ASP A 1 582 ? -3.436 -9.299 7.456 1.00 91.25 582 ASP A O 1
ATOM 4562 N N . ILE A 1 583 ? -1.552 -8.305 6.759 1.00 89.56 583 ILE A N 1
ATOM 4563 C CA . ILE A 1 583 ? -2.185 -7.003 6.506 1.00 89.56 583 ILE A CA 1
ATOM 4564 C C . ILE A 1 583 ? -3.198 -7.048 5.359 1.00 89.56 583 ILE A C 1
ATOM 4566 O O . ILE A 1 583 ? -4.132 -6.246 5.339 1.00 89.56 583 ILE A O 1
ATOM 4570 N N . HIS A 1 584 ? -3.002 -7.949 4.396 1.00 91.50 584 HIS A N 1
ATOM 4571 C CA . HIS A 1 584 ? -3.812 -8.051 3.190 1.00 91.50 584 HIS A CA 1
ATOM 4572 C C . HIS A 1 584 ? -5.055 -8.909 3.439 1.00 91.50 584 HIS A C 1
ATOM 4574 O O . HIS A 1 584 ? -5.196 -10.008 2.901 1.00 91.50 584 HIS A O 1
ATOM 4580 N N . ASP A 1 585 ? -5.955 -8.388 4.272 1.00 90.94 585 ASP A N 1
ATOM 4581 C CA . ASP A 1 585 ? -7.226 -9.036 4.571 1.00 90.94 585 ASP A CA 1
ATOM 4582 C C . ASP A 1 585 ? -8.080 -9.232 3.303 1.00 90.94 585 ASP A C 1
ATOM 4584 O O . ASP A 1 585 ? -8.139 -8.384 2.407 1.00 90.94 585 ASP A O 1
ATOM 4588 N N . ALA A 1 586 ? -8.784 -10.359 3.223 1.00 92.81 586 ALA A N 1
ATOM 4589 C CA . ALA A 1 586 ? -9.534 -10.764 2.037 1.00 92.81 586 ALA A CA 1
ATOM 4590 C C . ALA A 1 586 ? -10.757 -9.876 1.729 1.00 92.81 586 ALA A C 1
ATOM 4592 O O . ALA A 1 586 ? -11.407 -10.035 0.696 1.00 92.81 586 ALA A O 1
ATOM 4593 N N . ARG A 1 587 ? -11.103 -8.917 2.597 1.00 92.94 587 ARG A N 1
ATOM 4594 C CA . ARG A 1 587 ? -12.272 -8.041 2.424 1.00 92.94 587 ARG A CA 1
ATOM 4595 C C . ARG A 1 587 ? -12.105 -7.064 1.257 1.00 92.94 587 ARG A C 1
ATOM 4597 O O . ARG A 1 587 ? -13.092 -6.666 0.638 1.00 92.94 587 ARG A O 1
ATOM 4604 N N . GLN A 1 588 ? -10.878 -6.646 0.967 1.00 94.81 588 GLN A N 1
ATOM 4605 C CA . GLN A 1 588 ? -10.594 -5.435 0.191 1.00 94.81 588 GLN A CA 1
ATOM 4606 C C . GLN A 1 588 ? -11.134 -5.423 -1.257 1.00 94.81 588 GLN A C 1
ATOM 4608 O O . GLN A 1 588 ? -11.704 -4.403 -1.659 1.00 94.81 588 GLN A O 1
ATOM 4613 N N . PRO A 1 589 ? -11.076 -6.517 -2.046 1.00 95.38 589 PRO A N 1
ATOM 4614 C CA . PRO A 1 589 ? -11.689 -6.543 -3.380 1.00 95.38 589 PRO A CA 1
ATOM 4615 C C . PRO A 1 589 ? -13.213 -6.357 -3.345 1.00 95.38 589 PRO A C 1
ATOM 4617 O O . PRO A 1 589 ? -13.801 -5.774 -4.256 1.00 95.38 589 PRO A O 1
ATOM 4620 N N . PHE A 1 590 ? -13.868 -6.811 -2.273 1.00 94.69 590 PHE A N 1
ATOM 4621 C CA . PHE A 1 590 ? -15.309 -6.642 -2.087 1.00 94.69 590 PHE A CA 1
ATOM 4622 C C . PHE A 1 590 ? -15.666 -5.222 -1.657 1.00 94.69 590 PHE A C 1
ATOM 4624 O O . PHE A 1 590 ? -16.696 -4.706 -2.080 1.00 94.69 590 PHE A O 1
ATOM 4631 N N . VAL A 1 591 ? -14.806 -4.568 -0.870 1.00 94.75 591 VAL A N 1
ATOM 4632 C CA . VAL A 1 591 ? -14.931 -3.134 -0.562 1.00 94.75 591 VAL A CA 1
ATOM 4633 C C . VAL A 1 591 ? -14.873 -2.313 -1.845 1.00 94.75 591 VAL A C 1
ATOM 4635 O O . VAL A 1 591 ? -15.718 -1.449 -2.063 1.00 94.75 591 VAL A O 1
ATOM 4638 N N . PHE A 1 592 ? -13.906 -2.610 -2.714 1.00 95.31 592 PHE A N 1
ATOM 4639 C CA . PHE A 1 592 ? -13.759 -1.941 -4.003 1.00 95.31 592 PHE A CA 1
ATOM 4640 C C . PHE A 1 592 ? -15.015 -2.093 -4.866 1.00 95.31 592 PHE A C 1
ATOM 4642 O O . PHE A 1 592 ? -15.588 -1.096 -5.304 1.00 95.31 592 PHE A O 1
ATOM 4649 N N . ARG A 1 593 ? -15.494 -3.333 -5.032 1.00 93.31 593 ARG A N 1
ATOM 4650 C CA . ARG A 1 593 ? -16.722 -3.634 -5.778 1.00 93.31 593 ARG A CA 1
ATOM 4651 C C . ARG A 1 593 ? -17.954 -2.952 -5.176 1.00 93.31 593 ARG A C 1
ATOM 4653 O O . ARG A 1 593 ? -18.784 -2.429 -5.911 1.00 93.31 593 ARG A O 1
ATOM 4660 N N . GLU A 1 594 ? -18.075 -2.907 -3.851 1.00 92.62 594 GLU A N 1
ATOM 4661 C CA . GLU A 1 594 ? -19.187 -2.222 -3.184 1.00 92.62 594 GLU A CA 1
ATOM 4662 C C . GLU A 1 594 ? -19.176 -0.715 -3.464 1.00 92.62 594 GLU A C 1
ATOM 4664 O O . GLU A 1 594 ? -20.217 -0.126 -3.756 1.00 92.62 594 GLU A O 1
ATOM 4669 N N . ARG A 1 595 ? -17.998 -0.083 -3.446 1.00 94.31 595 ARG A N 1
ATOM 4670 C CA . ARG A 1 595 ? -17.860 1.334 -3.805 1.00 94.31 595 ARG A CA 1
ATOM 4671 C C . ARG A 1 595 ? -18.189 1.580 -5.277 1.00 94.31 595 ARG A C 1
ATOM 4673 O O . ARG A 1 595 ? -18.911 2.528 -5.565 1.00 94.31 595 ARG A O 1
ATOM 4680 N N . MET A 1 596 ? -17.760 0.702 -6.189 1.00 94.50 596 MET A N 1
ATOM 4681 C CA . MET A 1 596 ? -18.160 0.766 -7.604 1.00 94.50 596 MET A CA 1
ATOM 4682 C C . MET A 1 596 ? -19.680 0.737 -7.776 1.00 94.50 596 MET A C 1
ATOM 4684 O O . MET A 1 596 ? -20.247 1.590 -8.457 1.00 94.50 596 MET A O 1
ATOM 4688 N N . ARG A 1 597 ? -20.356 -0.202 -7.105 1.00 91.25 597 ARG A N 1
ATOM 4689 C CA . ARG A 1 597 ? -21.819 -0.319 -7.149 1.00 91.25 597 ARG A CA 1
ATOM 4690 C C . ARG A 1 597 ? -22.509 0.919 -6.584 1.00 91.25 597 ARG A C 1
ATOM 4692 O O . ARG A 1 597 ? -23.462 1.405 -7.188 1.00 91.25 597 ARG A O 1
ATOM 4699 N N . LYS A 1 598 ? -22.015 1.468 -5.467 1.00 91.69 598 LYS A N 1
ATOM 4700 C CA . LYS A 1 598 ? -22.507 2.740 -4.906 1.00 91.69 598 LYS A CA 1
ATOM 4701 C C . LYS A 1 598 ? -22.346 3.913 -5.880 1.00 91.69 598 LYS A C 1
ATOM 4703 O O . LYS A 1 598 ? -23.215 4.778 -5.913 1.00 91.69 598 LYS A O 1
ATOM 4708 N N . ALA A 1 599 ? -21.271 3.929 -6.667 1.00 93.00 599 ALA A N 1
ATOM 4709 C CA . ALA A 1 599 ? -21.025 4.912 -7.723 1.00 93.00 599 ALA A CA 1
ATOM 4710 C C . ALA A 1 599 ? -21.824 4.639 -9.019 1.00 93.00 599 ALA A C 1
ATOM 4712 O O . ALA A 1 599 ? -21.762 5.418 -9.964 1.00 93.00 599 ALA A O 1
ATOM 4713 N N . GLY A 1 600 ? -22.620 3.565 -9.070 1.00 92.69 600 GLY A N 1
ATOM 4714 C CA . GLY A 1 600 ? -23.465 3.227 -10.219 1.00 92.69 600 GLY A CA 1
ATOM 4715 C C . GLY A 1 600 ? -22.760 2.435 -11.324 1.00 92.69 600 GLY A C 1
ATOM 4716 O O . GLY A 1 600 ? -23.334 2.262 -12.400 1.00 92.69 600 GLY A O 1
ATOM 4717 N N . HIS A 1 601 ? -21.550 1.927 -11.074 1.00 91.44 601 HIS A N 1
ATOM 4718 C CA . HIS A 1 601 ? -20.816 1.079 -12.016 1.00 91.44 601 HIS A CA 1
ATOM 4719 C C . HIS A 1 601 ? -21.227 -0.391 -11.891 1.00 91.44 601 HIS A C 1
ATOM 4721 O O . HIS A 1 601 ? -21.543 -0.886 -10.808 1.00 91.44 601 HIS A O 1
ATOM 4727 N N . SER A 1 602 ? -21.218 -1.107 -13.019 1.00 85.50 602 SER A N 1
ATOM 4728 C CA . SER A 1 602 ? -21.490 -2.549 -13.050 1.00 85.50 602 SER A CA 1
ATOM 4729 C C . SER A 1 602 ? -20.253 -3.367 -12.674 1.00 85.50 602 SER A C 1
ATOM 4731 O O . SER A 1 602 ? -19.131 -2.973 -12.987 1.00 85.50 602 SER A O 1
ATOM 4733 N N . ASP A 1 603 ? -20.457 -4.579 -12.158 1.00 83.94 603 ASP A N 1
ATOM 4734 C CA . ASP A 1 603 ? -19.369 -5.541 -11.915 1.00 83.94 603 ASP A CA 1
ATOM 4735 C C . ASP A 1 603 ? -18.750 -6.102 -13.216 1.00 83.94 603 ASP A C 1
ATOM 4737 O O . ASP A 1 603 ? -17.796 -6.883 -13.184 1.00 83.94 603 ASP A O 1
ATOM 4741 N N . GLY A 1 604 ? -19.284 -5.726 -14.386 1.00 90.25 604 GLY A N 1
ATOM 4742 C CA . GLY A 1 604 ? -18.833 -6.216 -15.687 1.00 90.25 604 GLY A CA 1
ATOM 4743 C C . GLY A 1 604 ? -17.342 -5.985 -15.924 1.00 90.25 604 GLY A C 1
ATOM 4744 O O . GLY A 1 604 ? -16.681 -6.857 -16.472 1.00 90.25 604 GLY A O 1
ATOM 4745 N N . SER A 1 605 ? -16.783 -4.883 -15.426 1.00 92.88 605 SER A N 1
ATOM 4746 C CA . SER A 1 605 ? -15.368 -4.524 -15.572 1.00 92.88 605 SER A CA 1
ATOM 4747 C C . SER A 1 605 ? -14.443 -5.132 -14.509 1.00 92.88 605 SER A C 1
ATOM 4749 O O . SER A 1 605 ? -13.231 -5.039 -14.657 1.00 92.88 605 SER A O 1
ATOM 4751 N N . PHE A 1 606 ? -14.957 -5.809 -13.474 1.00 95.38 606 PHE A N 1
ATOM 4752 C CA . PHE A 1 606 ? -14.147 -6.209 -12.317 1.00 95.38 606 PHE A CA 1
ATOM 4753 C C . PHE A 1 606 ? -14.376 -7.658 -11.881 1.00 95.38 606 PHE A C 1
ATOM 4755 O O . PHE A 1 606 ? -15.503 -8.079 -11.613 1.00 95.38 606 PHE A O 1
ATOM 4762 N N . SER A 1 607 ? -13.296 -8.427 -11.749 1.00 96.88 607 SER A N 1
ATOM 4763 C CA . SER A 1 607 ? -13.371 -9.857 -11.425 1.00 96.88 607 SER A CA 1
ATOM 4764 C C . SER A 1 607 ? -12.503 -10.216 -10.230 1.00 96.88 607 SER A C 1
ATOM 4766 O O . SER A 1 607 ? -11.359 -9.786 -10.165 1.00 96.88 607 SER A O 1
ATOM 4768 N N . ILE A 1 608 ? -13.023 -11.026 -9.310 1.00 97.19 608 ILE A N 1
ATOM 4769 C CA . ILE A 1 608 ? -12.318 -11.478 -8.105 1.00 97.19 608 ILE A CA 1
ATOM 4770 C C . ILE A 1 608 ? -11.938 -12.947 -8.268 1.00 97.19 608 ILE A C 1
ATOM 4772 O O . ILE A 1 608 ? -12.796 -13.814 -8.472 1.00 97.19 608 ILE A O 1
ATOM 4776 N N . TRP A 1 609 ? -10.635 -13.204 -8.184 1.00 97.50 609 TRP A N 1
ATOM 4777 C CA . TRP A 1 609 ? -9.996 -14.511 -8.281 1.00 97.50 609 TRP A CA 1
ATOM 4778 C C . TRP A 1 609 ? -9.429 -14.887 -6.910 1.00 97.50 609 TRP A C 1
ATOM 4780 O O . TRP A 1 609 ? -8.372 -14.398 -6.522 1.00 97.50 609 TRP A O 1
ATOM 4790 N N . GLY A 1 610 ? -10.157 -15.720 -6.164 1.00 96.12 610 GLY A N 1
ATOM 4791 C CA . GLY A 1 610 ? -9.798 -16.138 -4.804 1.00 96.12 610 GLY A CA 1
ATOM 4792 C C . GLY A 1 610 ? -8.859 -17.341 -4.780 1.00 96.12 610 GLY A C 1
ATOM 4793 O O . GLY A 1 610 ? -9.107 -18.326 -5.471 1.00 96.12 610 GLY A O 1
ATOM 4794 N N . LEU A 1 611 ? -7.794 -17.280 -3.989 1.00 94.12 611 LEU A N 1
ATOM 4795 C CA . LEU A 1 611 ? -6.738 -18.292 -3.954 1.00 94.12 611 LEU A CA 1
ATOM 4796 C C . LEU A 1 611 ? -6.349 -18.585 -2.509 1.00 94.12 611 LEU A C 1
ATOM 4798 O O . LEU A 1 611 ? -5.979 -17.662 -1.792 1.00 94.12 611 LEU A O 1
ATOM 4802 N N . THR A 1 612 ? -6.363 -19.847 -2.093 1.00 91.75 612 THR A N 1
ATOM 4803 C CA . THR A 1 612 ? -5.849 -20.249 -0.774 1.00 91.75 612 THR A CA 1
ATOM 4804 C C . THR A 1 612 ? -4.487 -20.920 -0.948 1.00 91.75 612 THR A C 1
ATOM 4806 O O . THR A 1 612 ? -4.426 -21.974 -1.579 1.00 91.75 612 THR A O 1
ATOM 4809 N N . PRO A 1 613 ? -3.382 -20.359 -0.424 1.00 89.94 613 PRO A N 1
ATOM 4810 C CA . PRO A 1 613 ? -2.085 -21.033 -0.458 1.00 89.94 613 PRO A CA 1
ATOM 4811 C C . PRO A 1 613 ? -2.114 -22.370 0.297 1.00 89.94 613 PRO A C 1
ATOM 4813 O O . PRO A 1 613 ? -2.760 -22.494 1.339 1.00 89.94 613 PRO A O 1
ATOM 4816 N N . SER A 1 614 ? -1.377 -23.371 -0.187 1.00 89.38 614 SER A N 1
ATOM 4817 C CA . SER A 1 614 ? -1.326 -24.704 0.430 1.00 89.38 614 SER A CA 1
ATOM 4818 C C . SER A 1 614 ? -0.545 -24.735 1.747 1.00 89.38 614 SER A C 1
ATOM 4820 O O . SER A 1 614 ? -0.717 -25.657 2.547 1.00 89.38 614 SER A O 1
ATOM 4822 N N . GLY A 1 615 ? 0.330 -23.745 1.968 1.00 86.56 615 GLY A N 1
ATOM 4823 C CA . GLY A 1 615 ? 1.284 -23.723 3.079 1.00 86.56 615 GLY A CA 1
ATOM 4824 C C . GLY A 1 615 ? 2.630 -24.364 2.739 1.00 86.56 615 GLY A C 1
ATOM 4825 O O . GLY A 1 615 ? 3.536 -24.334 3.569 1.00 86.56 615 GLY A O 1
ATOM 4826 N N . ASN A 1 616 ? 2.789 -24.920 1.532 1.00 88.94 616 ASN A N 1
ATOM 4827 C CA . ASN A 1 616 ? 4.066 -25.392 1.009 1.00 88.94 616 ASN A CA 1
ATOM 4828 C C . ASN A 1 616 ? 4.692 -24.308 0.107 1.00 88.94 616 ASN A C 1
ATOM 4830 O O . ASN A 1 616 ? 4.183 -24.102 -0.994 1.00 88.94 616 ASN A O 1
ATOM 4834 N N . PRO A 1 617 ? 5.799 -23.655 0.516 1.00 84.31 617 PRO A N 1
ATOM 4835 C CA . PRO A 1 617 ? 6.355 -22.516 -0.218 1.00 84.31 617 PRO A CA 1
ATOM 4836 C C . PRO A 1 617 ? 6.704 -22.806 -1.683 1.00 84.31 617 PRO A C 1
ATOM 4838 O O . PRO A 1 617 ? 6.365 -22.014 -2.556 1.00 84.31 617 PRO A O 1
ATOM 4841 N N . GLU A 1 618 ? 7.326 -23.952 -1.972 1.00 82.62 618 GLU A N 1
ATOM 4842 C CA . GLU A 1 618 ? 7.742 -24.315 -3.336 1.00 82.62 618 GLU A CA 1
ATOM 4843 C C . GLU A 1 618 ? 6.538 -24.575 -4.251 1.00 82.62 618 GLU A C 1
ATOM 4845 O O . GLU A 1 618 ? 6.476 -24.085 -5.382 1.00 82.62 618 GLU A O 1
ATOM 4850 N N . SER A 1 619 ? 5.546 -25.319 -3.751 1.00 85.88 619 SER A N 1
ATOM 4851 C CA . SER A 1 619 ? 4.307 -25.571 -4.491 1.00 85.88 619 SER A CA 1
ATOM 4852 C C . SER A 1 619 ? 3.512 -24.283 -4.699 1.00 85.88 619 SER A C 1
ATOM 4854 O O . SER A 1 619 ? 3.024 -24.039 -5.804 1.00 85.88 619 SER A O 1
ATOM 4856 N N . ASP A 1 620 ? 3.397 -23.458 -3.657 1.00 88.00 620 ASP A N 1
ATOM 4857 C CA . ASP A 1 620 ? 2.643 -22.207 -3.697 1.00 88.00 620 ASP A CA 1
ATOM 4858 C C . ASP A 1 620 ? 3.270 -21.233 -4.698 1.00 88.00 620 ASP A C 1
ATOM 4860 O O . ASP A 1 620 ? 2.567 -20.682 -5.544 1.00 88.00 620 ASP A O 1
ATOM 4864 N N . LYS A 1 621 ? 4.603 -21.096 -4.680 1.00 84.31 621 LYS A N 1
ATOM 4865 C CA . LYS A 1 621 ? 5.363 -20.259 -5.619 1.00 84.31 621 LYS A CA 1
ATOM 4866 C C . LYS A 1 621 ? 5.071 -20.631 -7.072 1.00 84.31 621 LYS A C 1
ATOM 4868 O O . LYS A 1 621 ? 4.758 -19.756 -7.878 1.00 84.31 621 LYS A O 1
ATOM 4873 N N . LYS A 1 622 ? 5.117 -21.926 -7.408 1.00 85.56 622 LYS A N 1
ATOM 4874 C CA . LYS A 1 622 ? 4.824 -22.401 -8.769 1.00 85.56 622 LYS A CA 1
ATOM 4875 C C . LYS A 1 622 ? 3.378 -22.108 -9.182 1.00 85.56 622 LYS A C 1
ATOM 4877 O O . LYS A 1 622 ? 3.143 -21.591 -10.268 1.00 85.56 622 LYS A O 1
ATOM 4882 N N . GLN A 1 623 ? 2.409 -22.448 -8.340 1.00 90.12 623 GLN A N 1
ATOM 4883 C CA . GLN A 1 623 ? 0.992 -22.332 -8.695 1.00 90.12 623 GLN A CA 1
ATOM 4884 C C . GLN A 1 623 ? 0.529 -20.871 -8.771 1.00 90.12 623 GLN A C 1
ATOM 4886 O O . GLN A 1 623 ? -0.233 -20.506 -9.664 1.00 90.12 623 GLN A O 1
ATOM 4891 N N . LEU A 1 624 ? 1.027 -20.010 -7.879 1.00 87.50 624 LEU A N 1
ATOM 4892 C CA . LEU A 1 624 ? 0.761 -18.572 -7.931 1.00 87.50 624 LEU A CA 1
ATOM 4893 C C . LEU A 1 624 ? 1.348 -17.943 -9.199 1.00 87.50 624 LEU A C 1
ATOM 4895 O O . LEU A 1 624 ? 0.667 -17.141 -9.833 1.00 87.50 624 LEU A O 1
ATOM 4899 N N . ARG A 1 625 ? 2.555 -18.354 -9.615 1.00 87.06 625 ARG A N 1
ATOM 4900 C CA . ARG A 1 625 ? 3.159 -17.962 -10.900 1.00 87.06 625 ARG A CA 1
ATOM 4901 C C . ARG A 1 625 ? 2.283 -18.367 -12.093 1.00 87.06 625 ARG A C 1
ATOM 4903 O O . ARG A 1 625 ? 2.033 -17.538 -12.971 1.00 87.06 625 ARG A O 1
ATOM 4910 N N . ASP A 1 626 ? 1.786 -19.605 -12.105 1.00 89.44 626 ASP A N 1
ATOM 4911 C CA . ASP A 1 626 ? 0.925 -20.122 -13.178 1.00 89.44 626 ASP A CA 1
ATOM 4912 C C . ASP A 1 626 ? -0.387 -19.302 -13.279 1.00 89.44 626 ASP A C 1
ATOM 4914 O O . ASP A 1 626 ? -0.764 -18.843 -14.360 1.00 89.44 626 ASP A O 1
ATOM 4918 N N . ILE A 1 627 ? -1.046 -19.025 -12.147 1.00 91.38 627 ILE A N 1
ATOM 4919 C CA . ILE A 1 627 ? -2.316 -18.273 -12.103 1.00 91.38 627 ILE A CA 1
ATOM 4920 C C . ILE A 1 627 ? -2.120 -16.775 -12.382 1.00 91.38 627 ILE A C 1
ATOM 4922 O O . ILE A 1 627 ? -2.955 -16.161 -13.048 1.00 91.38 627 ILE A O 1
ATOM 4926 N N . ALA A 1 628 ? -1.024 -16.172 -11.918 1.00 89.75 628 ALA A N 1
ATOM 4927 C CA . ALA A 1 628 ? -0.699 -14.779 -12.224 1.00 89.75 628 ALA A CA 1
ATOM 4928 C C . ALA A 1 628 ? -0.396 -14.577 -13.716 1.00 89.75 628 ALA A C 1
ATOM 4930 O O . ALA A 1 628 ? -0.825 -13.598 -14.320 1.00 89.75 628 ALA A O 1
ATOM 4931 N N . THR A 1 629 ? 0.270 -15.541 -14.353 1.00 91.50 629 THR A N 1
ATOM 4932 C CA . THR A 1 629 ? 0.453 -15.517 -15.811 1.00 91.50 629 THR A CA 1
ATOM 4933 C C . THR A 1 629 ? -0.897 -15.626 -16.525 1.00 91.50 629 THR A C 1
ATOM 4935 O O . THR A 1 629 ? -1.181 -14.853 -17.442 1.00 91.50 629 THR A O 1
ATOM 4938 N N . GLN A 1 630 ? -1.770 -16.529 -16.058 1.00 93.94 630 GLN A N 1
ATOM 4939 C CA . GLN A 1 630 ? -3.119 -16.699 -16.600 1.00 93.94 630 GLN A CA 1
ATOM 4940 C C . GLN A 1 630 ? -3.972 -15.426 -16.472 1.00 93.94 630 GLN A C 1
ATOM 4942 O O . GLN A 1 630 ? -4.772 -15.139 -17.367 1.00 93.94 630 GLN A O 1
ATOM 4947 N N . SER A 1 631 ? -3.839 -14.659 -15.386 1.00 95.50 631 SER A N 1
ATOM 4948 C CA . SER A 1 631 ? -4.599 -13.418 -15.210 1.00 95.50 631 SER A CA 1
ATOM 4949 C C . SER A 1 631 ? -4.172 -12.355 -16.225 1.00 95.50 631 SER A C 1
ATOM 4951 O O . SER A 1 631 ? -5.035 -11.758 -16.865 1.00 95.50 631 SER A O 1
ATOM 4953 N N . VAL A 1 632 ? -2.870 -12.187 -16.481 1.00 95.94 632 VAL A N 1
ATOM 4954 C CA . VAL A 1 632 ? -2.373 -11.259 -17.513 1.00 95.94 632 VAL A CA 1
ATOM 4955 C C . VAL A 1 632 ? -2.843 -11.669 -18.911 1.00 95.94 632 VAL A C 1
ATOM 4957 O O . VAL A 1 632 ? -3.345 -10.832 -19.658 1.00 95.94 632 VAL A O 1
ATOM 4960 N N . GLU A 1 633 ? -2.751 -12.954 -19.264 1.00 95.38 633 GLU A N 1
ATOM 4961 C CA . GLU A 1 633 ? -3.255 -13.463 -20.549 1.00 95.38 633 GLU A CA 1
ATOM 4962 C C . GLU A 1 633 ? -4.769 -13.266 -20.696 1.00 95.38 633 GLU A C 1
ATOM 4964 O O . GLU A 1 633 ? -5.257 -12.885 -21.760 1.00 95.38 633 GLU A O 1
ATOM 4969 N N . THR A 1 634 ? -5.520 -13.496 -19.620 1.00 97.56 634 THR A N 1
ATOM 4970 C CA . THR A 1 634 ? -6.973 -13.309 -19.606 1.00 97.56 634 THR A CA 1
ATOM 4971 C C . THR A 1 634 ? -7.345 -11.841 -19.778 1.00 97.56 634 THR A C 1
ATOM 4973 O O . THR A 1 634 ? -8.255 -11.529 -20.545 1.00 97.56 634 THR A O 1
ATOM 4976 N N . LEU A 1 635 ? -6.642 -10.937 -19.095 1.00 98.00 635 LEU A N 1
ATOM 4977 C CA . LEU A 1 635 ? -6.838 -9.499 -19.233 1.00 98.00 635 LEU A CA 1
ATOM 4978 C C . LEU A 1 635 ? -6.484 -9.022 -20.647 1.00 98.00 635 LEU A C 1
ATOM 4980 O O . LEU A 1 635 ? -7.238 -8.264 -21.247 1.00 98.00 635 LEU A O 1
ATOM 4984 N N . SER A 1 636 ? -5.375 -9.511 -21.200 1.00 97.25 636 SER A N 1
ATOM 4985 C CA . SER A 1 636 ? -4.967 -9.246 -22.580 1.00 97.25 636 SER A CA 1
ATOM 4986 C C . SER A 1 636 ? -6.048 -9.667 -23.581 1.00 97.25 636 SER A C 1
ATOM 4988 O O . SER A 1 636 ? -6.456 -8.878 -24.434 1.00 97.25 636 SER A O 1
ATOM 4990 N N . ALA A 1 637 ? -6.582 -10.883 -23.430 1.00 97.19 637 ALA A N 1
ATOM 4991 C CA . ALA A 1 637 ? -7.665 -11.386 -24.267 1.00 97.19 637 ALA A CA 1
ATOM 4992 C C . ALA A 1 637 ? -8.944 -10.547 -24.127 1.00 97.19 637 ALA A C 1
ATOM 4994 O O . ALA A 1 637 ? -9.610 -10.284 -25.126 1.00 97.19 637 ALA A O 1
ATOM 4995 N N . TRP A 1 638 ? -9.270 -10.096 -22.913 1.00 97.88 638 TRP A N 1
ATOM 4996 C CA . TRP A 1 638 ? -10.401 -9.202 -22.668 1.00 97.88 638 TRP A CA 1
ATOM 4997 C C . TRP A 1 638 ? -10.239 -7.882 -23.431 1.00 97.88 638 TRP A C 1
ATOM 4999 O O . TRP A 1 638 ? -11.138 -7.484 -24.170 1.00 97.88 638 TRP A O 1
ATOM 5009 N N . LEU A 1 639 ? -9.076 -7.238 -23.328 1.00 97.75 639 LEU A N 1
ATOM 5010 C CA . LEU A 1 639 ? -8.794 -5.986 -24.033 1.00 97.75 639 LEU A CA 1
ATOM 5011 C C . LEU A 1 639 ? -8.884 -6.146 -25.558 1.00 97.75 639 LEU A C 1
ATOM 5013 O O . LEU A 1 639 ? -9.499 -5.322 -26.228 1.00 97.75 639 LEU A O 1
ATOM 5017 N N . GLN A 1 640 ? -8.347 -7.241 -26.101 1.00 96.62 640 GLN A N 1
ATOM 5018 C CA . GLN A 1 640 ? -8.394 -7.533 -27.538 1.00 96.62 640 GLN A CA 1
ATOM 5019 C C . GLN A 1 640 ? -9.809 -7.816 -28.057 1.00 96.62 640 GLN A C 1
ATOM 5021 O O . GLN A 1 640 ? -10.137 -7.438 -29.181 1.00 96.62 640 GLN A O 1
ATOM 5026 N N . GLN A 1 641 ? -10.638 -8.504 -27.268 1.00 96.25 641 GLN A N 1
ATOM 5027 C CA . GLN A 1 641 ? -12.011 -8.852 -27.649 1.00 96.25 641 GLN A CA 1
ATOM 5028 C C . GLN A 1 641 ? -12.977 -7.673 -27.481 1.00 96.25 641 GLN A C 1
ATOM 5030 O O . GLN A 1 641 ? -14.012 -7.635 -28.142 1.00 96.25 641 GLN A O 1
ATOM 5035 N N . GLY A 1 642 ? -12.658 -6.717 -26.604 1.00 95.31 642 GLY A N 1
ATOM 5036 C CA . GLY A 1 642 ? -13.532 -5.589 -26.271 1.00 95.31 642 GLY A CA 1
ATOM 5037 C C . GLY A 1 642 ? -14.719 -5.958 -25.370 1.00 95.31 642 GLY A C 1
ATOM 5038 O O . GLY A 1 642 ? -15.522 -5.093 -25.030 1.00 95.31 642 GLY A O 1
ATOM 5039 N N . GLU A 1 643 ? -14.825 -7.220 -24.947 1.00 94.31 643 GLU A N 1
ATOM 5040 C CA . GLU A 1 643 ? -15.862 -7.736 -24.051 1.00 94.31 643 GLU A CA 1
ATOM 5041 C C . GLU A 1 643 ? -15.286 -8.752 -23.055 1.00 94.31 643 GLU A C 1
ATOM 5043 O O . GLU A 1 643 ? -14.231 -9.339 -23.296 1.00 94.31 643 GLU A O 1
ATOM 5048 N N . LYS A 1 644 ? -15.959 -8.940 -21.909 1.00 95.44 644 LYS A N 1
ATOM 5049 C CA . LYS A 1 644 ? -15.473 -9.799 -20.816 1.00 95.44 644 LYS A CA 1
ATOM 5050 C C . LYS A 1 644 ? -15.503 -11.276 -21.235 1.00 95.44 644 LYS A C 1
ATOM 5052 O O . LYS A 1 644 ? -16.596 -11.828 -21.369 1.00 95.44 644 LYS A O 1
ATOM 5057 N N . PRO A 1 645 ? -14.349 -11.959 -21.366 1.00 95.88 645 PRO A N 1
ATOM 5058 C CA . PRO A 1 645 ? -14.334 -13.355 -21.773 1.00 95.88 645 PRO A CA 1
ATOM 5059 C C . PRO A 1 645 ? -14.785 -14.269 -20.620 1.00 95.88 645 PRO A C 1
ATOM 5061 O O . PRO A 1 645 ? -14.599 -13.929 -19.447 1.00 95.88 645 PRO A O 1
ATOM 5064 N N . PRO A 1 646 ? -15.276 -15.493 -20.901 1.00 94.50 646 PRO A N 1
ATOM 5065 C CA . PRO A 1 646 ? -15.601 -16.474 -19.858 1.00 94.50 646 PRO A CA 1
ATOM 5066 C C . PRO A 1 646 ? -14.421 -16.799 -18.928 1.00 94.50 646 PRO A C 1
ATOM 5068 O O . PRO A 1 646 ? -14.599 -17.100 -17.746 1.00 94.50 646 PRO A O 1
ATOM 5071 N N . SER A 1 647 ? -13.191 -16.702 -19.443 1.00 94.81 647 SER A N 1
ATOM 5072 C CA . SER A 1 647 ? -11.962 -16.857 -18.664 1.00 94.81 647 SER A CA 1
ATOM 5073 C C . SER A 1 647 ? -11.749 -15.750 -17.633 1.00 94.81 647 SER A C 1
ATOM 5075 O O . SER A 1 647 ? -10.991 -15.996 -16.708 1.00 94.81 647 SER A O 1
ATOM 5077 N N . ALA A 1 648 ? -12.432 -14.604 -17.720 1.00 96.44 648 ALA A N 1
ATOM 5078 C CA . ALA A 1 648 ? -12.329 -13.506 -16.759 1.00 96.44 648 ALA A CA 1
ATOM 5079 C C . ALA A 1 648 ? -13.379 -13.558 -15.640 1.00 96.44 648 ALA A C 1
ATOM 5081 O O . ALA A 1 648 ? -13.255 -12.814 -14.680 1.00 96.44 648 ALA A O 1
ATOM 5082 N N . ILE A 1 649 ? -14.398 -14.420 -15.711 1.00 96.12 649 ILE A N 1
ATOM 5083 C CA . ILE A 1 649 ? -15.475 -14.466 -14.702 1.00 96.12 649 ILE A CA 1
ATOM 5084 C C . ILE A 1 649 ? -14.924 -14.795 -13.304 1.00 96.12 649 ILE A C 1
ATOM 5086 O O . ILE A 1 649 ? -13.982 -15.584 -13.183 1.00 96.12 649 ILE A O 1
ATOM 5090 N N . ASP A 1 650 ? -15.553 -14.218 -12.273 1.00 97.44 650 ASP A N 1
ATOM 5091 C CA . ASP A 1 650 ? -15.329 -14.505 -10.851 1.00 97.44 650 ASP A CA 1
ATOM 5092 C C . ASP A 1 650 ? -15.137 -15.996 -10.570 1.00 97.44 650 ASP A C 1
ATOM 5094 O O . ASP A 1 650 ? -15.887 -16.843 -11.067 1.00 97.44 650 ASP A O 1
ATOM 5098 N N . ARG A 1 651 ? -14.119 -16.310 -9.765 1.00 97.56 651 ARG A N 1
ATOM 5099 C CA . ARG A 1 651 ? -13.714 -17.689 -9.486 1.00 97.56 651 ARG A CA 1
ATOM 5100 C C . ARG A 1 651 ? -12.879 -17.818 -8.228 1.00 97.56 651 ARG A C 1
ATOM 5102 O O . ARG A 1 651 ? -12.329 -16.835 -7.734 1.00 97.56 651 ARG A O 1
ATOM 5109 N N . CYS A 1 652 ? -12.732 -19.047 -7.757 1.00 97.12 652 CYS A N 1
ATOM 5110 C CA . CYS A 1 652 ? -11.784 -19.359 -6.703 1.00 97.12 652 CYS A CA 1
ATOM 5111 C C . CYS A 1 652 ? -11.186 -20.761 -6.830 1.00 97.12 652 CYS A C 1
ATOM 5113 O O . CYS A 1 652 ? -11.806 -21.665 -7.395 1.00 97.12 652 CYS A O 1
ATOM 5115 N N . TRP A 1 653 ? -9.998 -20.929 -6.256 1.00 96.31 653 TRP A N 1
ATOM 5116 C CA . TRP A 1 653 ? -9.309 -22.204 -6.106 1.00 96.31 653 TRP A CA 1
ATOM 5117 C C . TRP A 1 653 ? -9.128 -22.549 -4.629 1.00 96.31 653 TRP A C 1
ATOM 5119 O O . TRP A 1 653 ? -8.970 -21.659 -3.792 1.00 96.31 653 TRP A O 1
ATOM 5129 N N . ASP A 1 654 ? -9.137 -23.844 -4.327 1.00 93.12 654 ASP A N 1
ATOM 5130 C CA . ASP A 1 654 ? -8.844 -24.358 -2.991 1.00 93.12 654 ASP A CA 1
ATOM 5131 C C . ASP A 1 654 ? -7.327 -24.422 -2.705 1.00 93.12 654 ASP A C 1
ATOM 5133 O O . ASP A 1 654 ? -6.490 -24.095 -3.549 1.00 93.12 654 ASP A O 1
ATOM 5137 N N . LYS A 1 655 ? -6.961 -24.907 -1.512 1.00 91.88 655 LYS A N 1
ATOM 5138 C CA . LYS A 1 655 ? -5.561 -25.100 -1.084 1.00 91.88 655 LYS A CA 1
ATOM 5139 C C . LYS A 1 655 ? -4.757 -26.118 -1.906 1.00 91.88 655 LYS A C 1
ATOM 5141 O O . LYS A 1 655 ? -3.557 -26.268 -1.695 1.00 91.88 655 LYS A O 1
ATOM 5146 N N . HIS A 1 656 ? -5.410 -26.874 -2.784 1.00 91.25 656 HIS A N 1
ATOM 5147 C CA . HIS A 1 656 ? -4.784 -27.808 -3.719 1.00 91.25 656 HIS A CA 1
ATOM 5148 C C . HIS A 1 656 ? -4.704 -27.220 -5.134 1.00 91.25 656 HIS A C 1
ATOM 5150 O O . HIS A 1 656 ? -4.386 -27.946 -6.083 1.00 91.25 656 HIS A O 1
ATOM 5156 N N . TYR A 1 657 ? -4.992 -25.920 -5.273 1.00 92.06 657 TYR A N 1
ATOM 5157 C CA . TYR A 1 657 ? -5.069 -25.200 -6.537 1.00 92.06 657 TYR A CA 1
ATOM 5158 C C . TYR A 1 657 ? -6.040 -25.859 -7.527 1.00 92.06 657 TYR A C 1
ATOM 5160 O O . TYR A 1 657 ? -5.872 -25.768 -8.743 1.00 92.06 657 TYR A O 1
ATOM 5168 N N . GLN A 1 658 ? -7.078 -26.525 -7.010 1.00 93.56 658 GLN A N 1
ATOM 5169 C CA . GLN A 1 658 ? -8.184 -27.026 -7.815 1.00 93.56 658 GLN A CA 1
ATOM 5170 C C . GLN A 1 658 ? -9.266 -25.958 -7.897 1.00 93.56 658 GLN A C 1
ATOM 5172 O O . GLN A 1 658 ? -9.619 -25.327 -6.901 1.00 93.56 658 GLN A O 1
ATOM 5177 N N . LEU A 1 659 ? -9.784 -25.741 -9.106 1.00 95.56 659 LEU A N 1
ATOM 5178 C CA . LEU A 1 659 ? -10.841 -24.768 -9.349 1.00 95.56 659 LEU A CA 1
ATOM 5179 C C . LEU A 1 659 ? -12.109 -25.198 -8.601 1.00 95.56 659 LEU A C 1
ATOM 5181 O O . LEU A 1 659 ? -12.724 -26.204 -8.950 1.00 95.56 659 LEU A O 1
ATOM 5185 N N . LEU A 1 660 ? -12.495 -24.429 -7.585 1.00 95.56 660 LEU A N 1
ATOM 5186 C CA . LEU A 1 660 ? -13.618 -24.747 -6.707 1.00 95.56 660 LEU A CA 1
ATOM 5187 C C . LEU A 1 660 ? -14.950 -24.310 -7.325 1.00 95.56 660 LEU A C 1
ATOM 5189 O O . LEU A 1 660 ? -15.924 -25.062 -7.317 1.00 95.56 660 LEU A O 1
ATOM 5193 N N . ALA A 1 661 ? -15.002 -23.086 -7.854 1.00 96.38 661 ALA A N 1
ATOM 5194 C CA . ALA A 1 661 ? -16.191 -22.543 -8.501 1.00 96.38 661 ALA A CA 1
ATOM 5195 C C . ALA A 1 661 ? -15.848 -21.396 -9.463 1.00 96.38 661 ALA A C 1
ATOM 5197 O O . ALA A 1 661 ? -14.859 -20.686 -9.274 1.00 96.38 661 ALA A O 1
ATOM 5198 N N . VAL A 1 662 ? -16.708 -21.200 -10.467 1.00 97.12 662 VAL A N 1
ATOM 5199 C CA . VAL A 1 662 ? -16.702 -20.064 -11.405 1.00 97.12 662 VAL A CA 1
ATOM 5200 C C . VAL A 1 662 ? -18.142 -19.604 -11.615 1.00 97.12 662 VAL A C 1
ATOM 5202 O O . VAL A 1 662 ? -19.027 -20.443 -11.787 1.00 97.12 662 VAL A O 1
ATOM 5205 N N . GLY A 1 663 ? -18.386 -18.295 -11.619 1.00 94.88 663 GLY A N 1
ATOM 5206 C CA . GLY A 1 663 ? -19.703 -17.729 -11.918 1.00 94.88 663 GLY A CA 1
ATOM 5207 C C . GLY A 1 663 ? -19.986 -16.424 -11.180 1.00 94.88 663 GLY A C 1
ATOM 5208 O O . GLY A 1 663 ? -19.334 -16.096 -10.198 1.00 94.88 663 GLY A O 1
ATOM 5209 N N . GLU A 1 664 ? -21.007 -15.692 -11.618 1.00 88.69 664 GLU A N 1
ATOM 5210 C CA . GLU A 1 664 ? -21.370 -14.384 -11.044 1.00 88.69 664 GLU A CA 1
ATOM 5211 C C . GLU A 1 664 ? -21.862 -14.472 -9.590 1.00 88.69 664 GLU A C 1
ATOM 5213 O O . GLU A 1 664 ? -21.721 -13.528 -8.820 1.00 88.69 664 GLU A O 1
ATOM 5218 N N . SER A 1 665 ? -22.409 -15.623 -9.187 1.00 90.75 665 SER A N 1
ATOM 5219 C CA . SER A 1 665 ? -22.974 -15.832 -7.851 1.00 90.75 665 SER A CA 1
ATOM 5220 C C . SER A 1 665 ? -22.000 -16.452 -6.847 1.00 90.75 665 SER A C 1
ATOM 5222 O O . SER A 1 665 ? -22.375 -16.671 -5.693 1.00 90.75 665 SER A O 1
ATOM 5224 N N . VAL A 1 666 ? -20.762 -16.779 -7.242 1.00 94.56 666 VAL A N 1
ATOM 5225 C CA . VAL A 1 666 ? -19.834 -17.531 -6.371 1.00 94.56 666 VAL A CA 1
ATOM 5226 C C . VAL A 1 666 ? -19.404 -16.740 -5.135 1.00 94.56 666 VAL A C 1
ATOM 5228 O O . VAL A 1 666 ? -19.108 -17.339 -4.100 1.00 94.56 666 VAL A O 1
ATOM 5231 N N . TRP A 1 667 ? -19.445 -15.409 -5.222 1.00 93.25 667 TRP A N 1
ATOM 5232 C CA . TRP A 1 667 ? -19.138 -14.474 -4.139 1.00 93.25 667 TRP A CA 1
ATOM 5233 C C . TRP A 1 667 ? -20.379 -13.865 -3.472 1.00 93.25 667 TRP A C 1
ATOM 5235 O O . TRP A 1 667 ? -20.259 -12.926 -2.683 1.00 93.25 667 TRP A O 1
ATOM 5245 N N . ASN A 1 668 ? -21.582 -14.376 -3.759 1.00 90.31 668 ASN A N 1
ATOM 5246 C CA . ASN A 1 668 ? -22.792 -13.896 -3.095 1.00 90.31 668 ASN A CA 1
ATOM 5247 C C . ASN A 1 668 ? -22.665 -14.039 -1.574 1.00 90.31 668 ASN A C 1
ATOM 5249 O O . ASN A 1 668 ? -22.185 -15.055 -1.072 1.00 90.31 668 ASN A O 1
ATOM 5253 N N . GLY A 1 669 ? -23.106 -13.013 -0.849 1.00 83.81 669 GLY A N 1
ATOM 5254 C CA . GLY A 1 669 ? -23.165 -13.009 0.610 1.00 83.81 669 GLY A CA 1
ATOM 5255 C C . GLY A 1 669 ? -21.850 -12.765 1.353 1.00 83.81 669 GLY A C 1
ATOM 5256 O O . GLY A 1 669 ? -21.748 -13.112 2.531 1.00 83.81 669 GLY A O 1
ATOM 5257 N N . VAL A 1 670 ? -20.859 -12.162 0.689 1.00 83.81 670 VAL A N 1
ATOM 5258 C CA . VAL A 1 670 ? -19.657 -11.620 1.348 1.00 83.81 670 VAL A CA 1
ATOM 5259 C C . VAL A 1 670 ? -19.952 -10.333 2.140 1.00 83.81 670 VAL A C 1
ATOM 5261 O O . VAL A 1 670 ? -19.349 -10.111 3.188 1.00 83.81 670 VAL A O 1
ATOM 5264 N N . SER A 1 671 ? -20.907 -9.508 1.698 1.00 70.44 671 SER A N 1
ATOM 5265 C CA . SER A 1 671 ? -21.410 -8.372 2.483 1.00 70.44 671 SER A CA 1
ATOM 5266 C C . SER A 1 671 ? -22.226 -8.844 3.697 1.00 70.44 671 SER A C 1
ATOM 5268 O O . SER A 1 671 ? -22.771 -9.951 3.715 1.00 70.44 671 SER A O 1
ATOM 5270 N N . LEU A 1 672 ? -22.309 -8.002 4.733 1.00 53.94 672 LEU A N 1
ATOM 5271 C CA . LEU A 1 672 ? -23.010 -8.314 5.985 1.00 53.94 672 LEU A CA 1
ATOM 5272 C C . LEU A 1 672 ? -24.468 -8.760 5.727 1.00 53.94 672 LEU A C 1
ATOM 5274 O O . LEU A 1 672 ? -25.184 -8.144 4.944 1.00 53.94 672 LEU A O 1
ATOM 5278 N N . ASN A 1 673 ? -24.915 -9.795 6.449 1.00 51.69 673 ASN A N 1
ATOM 5279 C CA . ASN A 1 673 ? -26.314 -10.251 6.553 1.00 51.69 673 ASN A CA 1
ATOM 5280 C C . ASN A 1 673 ? -26.977 -10.886 5.312 1.00 51.69 673 ASN A C 1
ATOM 5282 O O . ASN A 1 673 ? -28.188 -10.756 5.132 1.00 51.69 673 ASN A O 1
ATOM 5286 N N . HIS A 1 674 ? -26.249 -11.667 4.512 1.00 54.94 674 HIS A N 1
ATOM 5287 C CA . HIS A 1 674 ? -26.878 -12.573 3.540 1.00 54.94 674 HIS A CA 1
ATOM 5288 C C . HIS A 1 674 ? -26.880 -14.023 4.042 1.00 54.94 674 HIS A C 1
ATOM 5290 O O . HIS A 1 674 ? -25.841 -14.566 4.420 1.00 54.94 674 HIS A O 1
ATOM 5296 N N . SER A 1 675 ? -28.054 -14.661 4.038 1.00 58.09 675 SER A N 1
ATOM 5297 C CA . SER A 1 675 ? -28.227 -16.064 4.441 1.00 58.09 675 SER A CA 1
ATOM 5298 C C . SER A 1 675 ? -27.770 -17.065 3.376 1.00 58.09 675 SER A C 1
ATOM 5300 O O . SER A 1 675 ? -27.444 -18.199 3.721 1.00 58.09 675 SER A O 1
ATOM 5302 N N . ASP A 1 676 ? -27.713 -16.658 2.105 1.00 78.12 676 ASP A N 1
ATOM 5303 C CA . ASP A 1 676 ? -27.272 -17.510 1.001 1.00 78.12 676 ASP A CA 1
ATOM 5304 C C . ASP A 1 676 ? -25.889 -17.085 0.500 1.00 78.12 676 ASP A C 1
ATOM 5306 O O . ASP A 1 676 ? -25.732 -16.091 -0.215 1.00 78.12 676 ASP A O 1
ATOM 5310 N N . LYS A 1 677 ? -24.868 -17.827 0.937 1.00 86.38 677 LYS A N 1
ATOM 5311 C CA . LYS A 1 677 ? -23.481 -17.618 0.518 1.00 86.38 677 LYS A CA 1
ATOM 5312 C C . LYS A 1 677 ? -23.158 -18.460 -0.709 1.00 86.38 677 LYS A C 1
ATOM 5314 O O . LYS A 1 677 ? -23.400 -19.672 -0.692 1.00 86.38 677 LYS A O 1
ATOM 5319 N N . GLY A 1 678 ? -22.547 -17.846 -1.720 1.00 91.56 678 GLY A N 1
ATOM 5320 C CA . GLY A 1 678 ? -21.951 -18.551 -2.856 1.00 91.56 678 GLY A CA 1
ATOM 5321 C C . GLY A 1 678 ? -20.811 -19.484 -2.424 1.00 91.56 678 GLY A C 1
ATOM 5322 O O . GLY A 1 678 ? -20.295 -19.367 -1.313 1.00 91.56 678 GLY A O 1
ATOM 5323 N N . LEU A 1 679 ? -20.425 -20.436 -3.283 1.00 92.88 679 LEU A N 1
ATOM 5324 C CA . LEU A 1 679 ? -19.423 -21.457 -2.935 1.00 92.88 679 LEU A CA 1
ATOM 5325 C C . LEU A 1 679 ? -18.080 -20.849 -2.510 1.00 92.88 679 LEU A C 1
ATOM 5327 O O . LEU A 1 679 ? -17.546 -21.249 -1.479 1.00 92.88 679 LEU A O 1
ATOM 5331 N N . CYS A 1 680 ? -17.582 -19.844 -3.235 1.00 94.19 680 CYS A N 1
ATOM 5332 C CA . CYS A 1 680 ? -16.357 -19.154 -2.843 1.00 94.19 680 CYS A CA 1
ATOM 5333 C C . CYS A 1 680 ? -16.564 -18.374 -1.533 1.00 94.19 680 CYS A C 1
ATOM 5335 O O . CYS A 1 680 ? -15.791 -18.522 -0.597 1.00 94.19 680 CYS A O 1
ATOM 5337 N N . ALA A 1 681 ? -17.666 -17.637 -1.373 1.00 92.19 681 ALA A N 1
ATOM 5338 C CA . ALA A 1 681 ? -17.950 -16.898 -0.132 1.00 92.19 681 ALA A CA 1
ATOM 5339 C C . ALA A 1 681 ? -18.048 -17.772 1.145 1.00 92.19 681 ALA A C 1
ATOM 5341 O O . ALA A 1 681 ? -17.996 -17.245 2.259 1.00 92.19 681 ALA A O 1
ATOM 5342 N N . ARG A 1 682 ? -18.242 -19.093 1.010 1.00 89.31 682 ARG A N 1
ATOM 5343 C CA . ARG A 1 682 ? -18.218 -20.047 2.135 1.00 89.31 682 ARG A CA 1
ATOM 5344 C C . ARG A 1 682 ? -16.806 -20.479 2.518 1.00 89.31 682 ARG A C 1
ATOM 5346 O O . ARG A 1 682 ? -16.568 -20.697 3.700 1.00 89.31 682 ARG A O 1
ATOM 5353 N N . GLU A 1 683 ? -15.920 -20.609 1.536 1.00 90.06 683 GLU A N 1
ATOM 5354 C CA . GLU A 1 683 ? -14.531 -21.036 1.735 1.00 90.06 683 GLU A CA 1
ATOM 5355 C C . GLU A 1 683 ? -13.684 -19.911 2.345 1.00 90.06 683 GLU A C 1
ATOM 5357 O O . GLU A 1 683 ? -12.939 -20.124 3.297 1.00 90.06 683 GLU A O 1
ATOM 5362 N N . PHE A 1 684 ? -13.850 -18.685 1.843 1.00 91.38 684 PHE A N 1
ATOM 5363 C CA . PHE A 1 684 ? -13.065 -17.526 2.263 1.00 91.38 684 PHE A CA 1
ATOM 5364 C C . PHE A 1 684 ? -13.819 -16.754 3.352 1.00 91.38 684 PHE A C 1
ATOM 5366 O O . PHE A 1 684 ? -14.791 -16.045 3.073 1.00 91.38 684 PHE A O 1
ATOM 5373 N N . LYS A 1 685 ? -13.398 -16.894 4.616 1.00 89.88 685 LYS A N 1
ATOM 5374 C CA . LYS A 1 685 ? -14.021 -16.171 5.730 1.00 89.88 685 LYS A CA 1
ATOM 5375 C C . LYS A 1 685 ? -13.576 -14.711 5.700 1.00 89.88 685 LYS A C 1
ATOM 5377 O O . LYS A 1 685 ? -12.421 -14.401 5.945 1.00 89.88 685 LYS A O 1
ATOM 5382 N N . ILE A 1 686 ? -14.518 -13.816 5.426 1.00 90.12 686 ILE A N 1
ATOM 5383 C CA . ILE A 1 686 ? -14.245 -12.381 5.337 1.00 90.12 686 ILE A CA 1
ATOM 5384 C C . ILE A 1 686 ? -14.465 -11.715 6.695 1.00 90.12 686 ILE A C 1
ATOM 5386 O O . ILE A 1 686 ? -15.531 -11.850 7.303 1.00 90.12 686 ILE A O 1
ATOM 5390 N N . HIS A 1 687 ? -13.440 -11.005 7.158 1.00 91.69 687 HIS A N 1
ATOM 5391 C CA . HIS A 1 687 ? -13.432 -10.246 8.405 1.00 91.69 687 HIS A CA 1
ATOM 5392 C C . HIS A 1 687 ? -13.716 -8.758 8.161 1.00 91.69 687 HIS A C 1
ATOM 5394 O O . HIS A 1 687 ? -13.765 -8.303 7.021 1.00 91.69 687 HIS A O 1
ATOM 5400 N N . GLY A 1 688 ? -13.982 -8.009 9.233 1.00 92.25 688 GLY A N 1
ATOM 5401 C CA . GLY A 1 688 ? -14.246 -6.573 9.187 1.00 92.25 688 GLY A CA 1
ATOM 5402 C C . GLY A 1 688 ? -12.994 -5.740 9.458 1.00 92.25 688 GLY A C 1
ATOM 5403 O O . GLY A 1 688 ? -11.870 -6.149 9.196 1.00 92.25 688 GLY A O 1
ATOM 5404 N N . SER A 1 689 ? -13.213 -4.557 10.019 1.00 94.12 689 SER A N 1
ATOM 5405 C CA . SER A 1 689 ? -12.183 -3.668 10.560 1.00 94.12 689 SER A CA 1
ATOM 5406 C C . SER A 1 689 ? -12.714 -3.018 11.845 1.00 94.12 689 SER A C 1
ATOM 5408 O O . SER A 1 689 ? -13.919 -3.139 12.115 1.00 94.12 689 SER A O 1
ATOM 5410 N N . PRO A 1 690 ? -11.894 -2.263 12.602 1.00 96.50 690 PRO A N 1
ATOM 5411 C CA . PRO A 1 690 ? -12.354 -1.619 13.832 1.00 96.50 690 PRO A CA 1
ATOM 5412 C C . PRO A 1 690 ? -13.529 -0.670 13.587 1.00 96.50 690 PRO A C 1
ATOM 5414 O O . PRO A 1 690 ? -14.437 -0.549 14.408 1.00 96.50 690 PRO A O 1
ATOM 5417 N N . ARG A 1 691 ? -13.554 -0.041 12.407 1.00 96.12 691 ARG A N 1
ATOM 5418 C CA . ARG A 1 691 ? -14.626 0.858 11.982 1.00 96.12 691 ARG A CA 1
ATOM 5419 C C . ARG A 1 691 ? -15.919 0.121 11.656 1.00 96.12 691 ARG A C 1
ATOM 5421 O O . ARG A 1 691 ? -16.983 0.528 12.114 1.00 96.12 691 ARG A O 1
ATOM 5428 N N . VAL A 1 692 ? -15.834 -1.001 10.940 1.00 94.75 692 VAL A N 1
ATOM 5429 C CA . VAL A 1 692 ? -17.008 -1.841 10.649 1.00 94.75 692 VAL A CA 1
ATOM 5430 C C . VAL A 1 692 ? -17.570 -2.447 11.942 1.00 94.75 692 VAL A C 1
ATOM 5432 O O . VAL A 1 692 ? -18.780 -2.441 12.147 1.00 94.75 692 VAL A O 1
ATOM 5435 N N . ALA A 1 693 ? -16.712 -2.878 12.873 1.00 95.94 693 ALA A N 1
ATOM 5436 C CA . ALA A 1 693 ? -17.129 -3.336 14.205 1.00 95.94 693 ALA A CA 1
ATOM 5437 C C . ALA A 1 693 ? -17.750 -2.214 15.068 1.00 95.94 693 ALA A C 1
ATOM 5439 O O . ALA A 1 693 ? -18.545 -2.481 15.976 1.00 95.94 693 ALA A O 1
ATOM 5440 N N . ALA A 1 694 ? -17.426 -0.953 14.768 1.00 97.12 694 ALA A N 1
ATOM 5441 C CA . ALA A 1 694 ? -18.048 0.237 15.345 1.00 97.12 694 ALA A CA 1
ATOM 5442 C C . ALA A 1 694 ? -19.335 0.688 14.618 1.00 97.12 694 ALA A C 1
ATOM 5444 O O . ALA A 1 694 ? -19.919 1.710 14.988 1.00 97.12 694 ALA A O 1
ATOM 5445 N N . GLY A 1 695 ? -19.799 -0.073 13.620 1.00 94.38 695 GLY A N 1
ATOM 5446 C CA . GLY A 1 695 ? -21.046 0.161 12.891 1.00 94.38 695 GLY A CA 1
ATOM 5447 C C . GLY A 1 695 ? -20.899 0.904 11.560 1.00 94.38 695 GLY A C 1
ATOM 5448 O O . GLY A 1 695 ? -21.919 1.251 10.966 1.00 94.38 695 GLY A O 1
ATOM 5449 N N . GLU A 1 696 ? -19.677 1.167 11.083 1.00 94.31 696 GLU A N 1
ATOM 5450 C CA . GLU A 1 696 ? -19.472 1.732 9.744 1.00 94.31 696 GLU A CA 1
ATOM 5451 C C . GLU A 1 696 ? -19.946 0.748 8.653 1.00 94.31 696 GLU A C 1
ATOM 5453 O O . GLU A 1 696 ? -19.754 -0.465 8.800 1.00 94.31 696 GLU A O 1
ATOM 5458 N N . PRO A 1 697 ? -20.541 1.222 7.536 1.00 91.62 697 PRO A N 1
ATOM 5459 C CA . PRO A 1 697 ? -20.917 0.349 6.429 1.00 91.62 697 PRO A CA 1
ATOM 5460 C C . PRO A 1 697 ? -19.726 -0.441 5.873 1.00 91.62 697 PRO A C 1
ATOM 5462 O O . PRO A 1 697 ? -18.588 0.020 5.898 1.00 91.62 697 PRO A O 1
ATOM 5465 N N . PHE A 1 698 ? -19.995 -1.605 5.275 1.00 90.00 698 PHE A N 1
ATOM 5466 C CA . PHE A 1 698 ? -18.958 -2.513 4.756 1.00 90.00 698 PHE A CA 1
ATOM 5467 C C . PHE A 1 698 ? -17.984 -1.856 3.757 1.00 90.00 698 PHE A C 1
ATOM 5469 O O . PHE A 1 698 ? -16.798 -2.190 3.740 1.00 90.00 698 PHE A O 1
ATOM 5476 N N . ALA A 1 699 ? -18.469 -0.888 2.971 1.00 90.06 699 ALA A N 1
ATOM 5477 C CA . ALA A 1 699 ? -17.664 -0.096 2.039 1.00 90.06 699 ALA A CA 1
ATOM 5478 C C . ALA A 1 699 ? -16.553 0.731 2.718 1.00 90.06 699 ALA A C 1
ATOM 5480 O O . ALA A 1 699 ? -15.604 1.123 2.039 1.00 90.06 699 ALA A O 1
ATOM 5481 N N . ALA A 1 700 ? -16.679 1.001 4.025 1.00 89.31 700 ALA A N 1
ATOM 5482 C CA . ALA A 1 700 ? -15.707 1.698 4.865 1.00 89.31 700 ALA A CA 1
ATOM 5483 C C . ALA A 1 700 ? -15.055 2.906 4.161 1.00 89.31 700 ALA A C 1
ATOM 5485 O O . ALA A 1 700 ? -13.837 2.968 4.022 1.00 89.31 700 ALA A O 1
ATOM 5486 N N . ASP A 1 701 ? -15.871 3.781 3.571 1.00 90.19 701 ASP A N 1
ATOM 5487 C CA . ASP A 1 701 ? -15.474 4.876 2.675 1.00 90.19 701 ASP A CA 1
ATOM 5488 C C . ASP A 1 701 ? -15.404 6.241 3.390 1.00 90.19 701 ASP A C 1
ATOM 5490 O O . ASP A 1 701 ? -15.271 7.292 2.750 1.00 90.19 701 ASP A O 1
ATOM 5494 N N . LEU A 1 702 ? -15.471 6.250 4.728 1.00 92.44 702 LEU A N 1
ATOM 5495 C CA . LEU A 1 702 ? -15.516 7.467 5.530 1.00 92.44 702 LEU A CA 1
ATOM 5496 C C . LEU A 1 702 ? -14.184 7.725 6.247 1.00 92.44 702 LEU A C 1
ATOM 5498 O O . LEU A 1 702 ? -13.673 6.909 7.002 1.00 92.44 702 LEU A O 1
ATOM 5502 N N . LEU A 1 703 ? -13.640 8.932 6.061 1.00 95.69 703 LEU A N 1
ATOM 5503 C CA . LEU A 1 703 ? -12.508 9.431 6.861 1.00 95.69 703 LEU A CA 1
ATOM 5504 C C . LEU A 1 703 ? -12.963 10.127 8.149 1.00 95.69 703 LEU A C 1
ATOM 5506 O O . LEU A 1 703 ? -12.217 10.205 9.115 1.00 95.69 703 LEU A O 1
ATOM 5510 N N . LYS A 1 704 ? -14.189 10.655 8.141 1.00 95.94 704 LYS A N 1
ATOM 5511 C CA . LYS A 1 704 ? -14.859 11.289 9.275 1.00 95.94 704 LYS A CA 1
ATOM 5512 C C . LYS A 1 704 ? -16.355 11.056 9.124 1.00 95.94 704 LYS A C 1
ATOM 5514 O O . LYS A 1 704 ? -16.916 11.359 8.068 1.00 95.94 704 LYS A O 1
ATOM 5519 N N . CYS A 1 705 ? -16.986 10.505 10.152 1.00 95.94 705 CYS A N 1
ATOM 5520 C CA . CYS A 1 705 ? -18.415 10.222 10.125 1.00 95.94 705 CYS A CA 1
ATOM 5521 C C . CYS A 1 705 ? -19.238 11.504 10.369 1.00 95.94 705 CYS A C 1
ATOM 5523 O O . CYS A 1 705 ? -18.787 12.407 11.084 1.00 95.94 705 CYS A O 1
ATOM 5525 N N . PRO A 1 706 ? -20.455 11.612 9.809 1.00 96.38 706 PRO A N 1
ATOM 5526 C CA . PRO A 1 706 ? -21.428 12.583 10.296 1.00 96.38 706 PRO A CA 1
ATOM 5527 C C . PRO A 1 706 ? -21.820 12.240 11.739 1.00 96.38 706 PRO A C 1
ATOM 5529 O O . PRO A 1 706 ? -21.860 11.067 12.112 1.00 96.38 706 PRO A O 1
ATOM 5532 N N . LEU A 1 707 ? -22.120 13.256 12.549 1.00 97.75 707 LEU A N 1
ATOM 5533 C CA . LEU A 1 707 ? -22.464 13.084 13.962 1.00 97.75 707 LEU A CA 1
ATOM 5534 C C . LEU A 1 707 ? -23.946 13.360 14.216 1.00 97.75 707 LEU A C 1
ATOM 5536 O O . LEU A 1 707 ? -24.530 14.276 13.637 1.00 97.75 707 LEU A O 1
ATOM 5540 N N . LYS A 1 708 ? -24.527 12.601 15.144 1.00 97.75 708 LYS A N 1
ATOM 5541 C CA . LYS A 1 708 ? -25.837 12.860 15.754 1.00 97.75 708 LYS A CA 1
ATOM 5542 C C . LYS A 1 708 ? -25.718 12.891 17.272 1.00 97.75 708 LYS A C 1
ATOM 5544 O O . LYS A 1 708 ? -24.811 12.288 17.844 1.00 97.75 708 LYS A O 1
ATOM 5549 N N . SER A 1 709 ? -26.635 13.585 17.944 1.00 98.25 709 SER A N 1
ATOM 5550 C CA . SER A 1 709 ? -26.627 13.640 19.408 1.00 98.25 709 SER A CA 1
ATOM 5551 C C . SER A 1 709 ? -26.838 12.251 20.019 1.00 98.25 709 SER A C 1
ATOM 5553 O O . SER A 1 709 ? -27.575 11.425 19.474 1.00 98.25 709 SER A O 1
ATOM 5555 N N . VAL A 1 710 ? -26.262 12.017 21.201 1.00 97.88 710 VAL A N 1
ATOM 5556 C CA . VAL A 1 710 ? -26.504 10.786 21.977 1.00 97.88 710 VAL A CA 1
ATOM 5557 C C . VAL A 1 710 ? -27.999 10.597 22.254 1.00 97.88 710 VAL A C 1
ATOM 5559 O O . VAL A 1 710 ? -28.521 9.494 22.117 1.00 97.88 710 VAL A O 1
ATOM 5562 N N . SER A 1 711 ? -28.718 11.684 22.547 1.00 96.69 711 SER A N 1
ATOM 5563 C CA . SER A 1 711 ? -30.170 11.659 22.750 1.00 96.69 711 SER A CA 1
ATOM 5564 C C . SER A 1 711 ? -30.947 11.128 21.541 1.00 96.69 711 SER A C 1
ATOM 5566 O O . SER A 1 711 ? -31.927 10.407 21.734 1.00 96.69 711 SER A O 1
ATOM 5568 N N . SER A 1 712 ? -30.504 11.439 20.318 1.00 96.94 712 SER A N 1
ATOM 5569 C CA . SER A 1 712 ? -31.099 10.917 19.081 1.00 96.94 712 SER A CA 1
ATOM 5570 C C . SER A 1 712 ? -30.730 9.447 18.880 1.00 96.94 712 SER A C 1
ATOM 5572 O O . SER A 1 712 ? -31.607 8.619 18.639 1.00 96.94 712 SER A O 1
ATOM 5574 N N . ALA A 1 713 ? -29.456 9.096 19.084 1.00 97.00 713 ALA A N 1
ATOM 5575 C CA . ALA A 1 713 ? -28.963 7.724 18.945 1.00 97.00 713 ALA A CA 1
ATOM 5576 C C . ALA A 1 713 ? -29.653 6.728 19.900 1.00 97.00 713 ALA A C 1
ATOM 5578 O O . ALA A 1 713 ? -29.893 5.572 19.552 1.00 97.00 713 ALA A O 1
ATOM 5579 N N . LEU A 1 714 ? -30.025 7.174 21.104 1.00 96.31 714 LEU A N 1
ATOM 5580 C CA . LEU A 1 714 ? -30.784 6.372 22.070 1.00 96.31 714 LEU A CA 1
ATOM 5581 C C . LEU A 1 714 ? -32.224 6.054 21.615 1.00 96.31 714 LEU A C 1
ATOM 5583 O O . LEU A 1 714 ? -32.860 5.188 22.216 1.00 96.31 714 LEU A O 1
ATOM 5587 N N . GLN A 1 715 ? -32.741 6.736 20.588 1.00 94.75 715 GLN A N 1
ATOM 5588 C CA . GLN A 1 715 ? -34.138 6.652 20.141 1.00 94.75 715 GLN A CA 1
ATOM 5589 C C . GLN A 1 715 ? -34.304 6.126 18.709 1.00 94.75 715 GLN A C 1
ATOM 5591 O O . GLN A 1 715 ? -35.377 5.637 18.369 1.00 94.75 715 GLN A O 1
ATOM 5596 N N . ASP A 1 716 ? -33.266 6.192 17.875 1.00 94.31 716 ASP A N 1
ATOM 5597 C CA . ASP A 1 716 ? -33.349 5.891 16.436 1.00 94.31 716 ASP A CA 1
ATOM 5598 C C . ASP A 1 716 ? -32.908 4.468 16.050 1.00 94.31 716 ASP A C 1
ATOM 5600 O O . ASP A 1 716 ? -32.770 4.144 14.872 1.00 94.31 716 ASP A O 1
ATOM 5604 N N . GLY A 1 717 ? -32.669 3.608 17.043 1.00 93.06 717 GLY A N 1
ATOM 5605 C CA . GLY A 1 717 ? -32.236 2.229 16.825 1.00 93.06 717 GLY A CA 1
ATOM 5606 C C . GLY A 1 717 ? -30.722 2.042 16.692 1.00 93.06 717 GLY A C 1
ATOM 5607 O O . GLY A 1 717 ? -30.291 0.906 16.492 1.00 93.06 717 GLY A O 1
ATOM 5608 N N . THR A 1 718 ? -29.901 3.086 16.883 1.00 95.38 718 THR A N 1
ATOM 5609 C CA . THR A 1 718 ? -28.423 2.968 16.888 1.00 95.38 718 THR A CA 1
ATOM 5610 C C . THR A 1 718 ? -27.926 1.855 17.804 1.00 95.38 718 THR A C 1
ATOM 5612 O O . THR A 1 718 ? -27.004 1.134 17.438 1.00 95.38 718 THR A O 1
ATOM 5615 N N . TYR A 1 719 ? -28.556 1.673 18.966 1.00 96.25 719 TYR A N 1
ATOM 5616 C CA . TYR A 1 719 ? -28.191 0.649 19.950 1.00 96.25 719 TYR A CA 1
ATOM 5617 C C . TYR A 1 719 ? -29.090 -0.598 19.913 1.00 96.25 719 TYR A C 1
ATOM 5619 O O . TYR A 1 719 ? -29.103 -1.372 20.867 1.00 96.25 719 TYR A O 1
ATOM 5627 N N . ALA A 1 720 ? -29.859 -0.805 18.839 1.00 93.56 720 ALA A N 1
ATOM 5628 C CA . ALA A 1 720 ? -30.797 -1.921 18.696 1.00 93.56 720 ALA A CA 1
ATOM 5629 C C . ALA A 1 720 ? -31.702 -2.102 19.940 1.00 93.56 720 ALA A C 1
ATOM 5631 O O . ALA A 1 720 ? -32.438 -1.194 20.332 1.00 93.56 720 ALA A O 1
ATOM 5632 N N . THR A 1 721 ? -31.668 -3.275 20.578 1.00 93.56 721 THR A N 1
ATOM 5633 C CA . THR A 1 721 ? -32.488 -3.609 21.754 1.00 93.56 721 THR A CA 1
ATOM 5634 C C . THR A 1 721 ? -31.844 -3.235 23.091 1.00 93.56 721 THR A C 1
ATOM 5636 O O . THR A 1 721 ? -32.447 -3.477 24.138 1.00 93.56 721 THR A O 1
ATOM 5639 N N . ILE A 1 722 ? -30.646 -2.644 23.091 1.00 96.44 722 ILE A N 1
ATOM 5640 C CA . ILE A 1 722 ? -29.883 -2.342 24.308 1.00 96.44 722 ILE A CA 1
ATOM 5641 C C . ILE A 1 722 ? -30.581 -1.252 25.132 1.00 96.44 722 ILE A C 1
ATOM 5643 O O . ILE A 1 722 ? -31.253 -0.357 24.608 1.00 96.44 722 ILE A O 1
ATOM 5647 N N . ARG A 1 723 ? -30.471 -1.359 26.459 1.00 93.44 723 ARG A N 1
ATOM 5648 C CA . ARG A 1 723 ? -31.081 -0.439 27.424 1.00 93.44 723 ARG A CA 1
ATOM 5649 C C . ARG A 1 723 ? -30.008 0.105 28.357 1.00 93.44 723 ARG A C 1
ATOM 5651 O O . ARG A 1 723 ? -29.409 -0.650 29.113 1.00 93.44 723 ARG A O 1
ATOM 5658 N N . PHE A 1 724 ? -29.806 1.417 28.307 1.00 97.00 724 PHE A N 1
ATOM 5659 C CA . PHE A 1 724 ? -28.928 2.150 29.216 1.00 97.00 724 PHE A CA 1
ATOM 5660 C C . PHE A 1 724 ? -29.750 2.671 30.397 1.00 97.00 724 PHE A C 1
ATOM 5662 O O . PHE A 1 724 ? -30.840 3.219 30.198 1.00 97.00 724 PHE A O 1
ATOM 5669 N N . ASN A 1 725 ? -29.239 2.525 31.618 1.00 97.31 725 ASN A N 1
ATOM 5670 C CA . ASN A 1 725 ? -29.812 3.197 32.785 1.00 97.31 725 ASN A CA 1
ATOM 5671 C C . ASN A 1 725 ? -29.470 4.704 32.783 1.00 97.31 725 ASN A C 1
ATOM 5673 O O . ASN A 1 725 ? -28.646 5.160 31.993 1.00 97.31 725 ASN A O 1
ATOM 5677 N N . GLU A 1 726 ? -30.085 5.492 33.668 1.00 96.94 726 GLU A N 1
ATOM 5678 C CA . GLU A 1 726 ? -29.901 6.955 33.678 1.00 96.94 726 GLU A CA 1
ATOM 5679 C C . GLU A 1 726 ? -28.444 7.392 33.899 1.00 96.94 726 GLU A C 1
ATOM 5681 O O . GLU A 1 726 ? -27.968 8.310 33.235 1.00 96.94 726 GLU A O 1
ATOM 5686 N N . MET A 1 727 ? -27.692 6.702 34.765 1.00 96.88 727 MET A N 1
ATOM 5687 C CA . MET A 1 727 ? -26.272 7.016 34.977 1.00 96.88 727 MET A CA 1
ATOM 5688 C C . MET A 1 727 ? -25.434 6.694 33.736 1.00 96.88 727 MET A C 1
ATOM 5690 O O . MET A 1 727 ? -24.566 7.477 33.355 1.00 96.88 727 MET A O 1
ATOM 5694 N N . GLN A 1 728 ? -25.722 5.569 33.082 1.00 97.81 728 GLN A N 1
ATOM 5695 C CA . GLN A 1 728 ? -25.064 5.150 31.848 1.00 97.81 728 GLN A CA 1
ATOM 5696 C C . GLN A 1 728 ? -25.361 6.113 30.692 1.00 97.81 728 GLN A C 1
ATOM 5698 O O . GLN A 1 728 ? -24.448 6.429 29.939 1.00 97.81 728 GLN A O 1
ATOM 5703 N N . LYS A 1 729 ? -26.589 6.639 30.575 1.00 97.94 729 LYS A N 1
ATOM 5704 C CA . LYS A 1 729 ? -26.937 7.668 29.575 1.00 97.94 729 LYS A CA 1
ATOM 5705 C C . LYS A 1 729 ? -26.136 8.952 29.784 1.00 97.94 729 LYS A C 1
ATOM 5707 O O . LYS A 1 729 ? -25.515 9.438 28.845 1.00 97.94 729 LYS A O 1
ATOM 5712 N N . VAL A 1 730 ? -26.087 9.454 31.020 1.00 97.25 730 VAL A N 1
ATOM 5713 C CA . VAL A 1 730 ? -25.292 10.646 31.365 1.00 97.25 730 VAL A CA 1
ATOM 5714 C C . VAL A 1 730 ? -23.809 10.415 31.078 1.00 97.25 730 VAL A C 1
ATOM 5716 O O . VAL A 1 730 ? -23.112 11.321 30.625 1.00 97.25 730 VAL A O 1
ATOM 5719 N N . TYR A 1 731 ? -23.296 9.213 31.341 1.00 96.94 731 TYR A N 1
ATOM 5720 C CA . TYR A 1 731 ? -21.901 8.901 31.053 1.00 96.94 731 TYR A CA 1
ATOM 5721 C C . TYR A 1 731 ? -21.630 8.791 29.548 1.00 96.94 731 TYR A C 1
ATOM 5723 O O . TYR A 1 731 ? -20.646 9.350 29.073 1.00 96.94 731 TYR A O 1
ATOM 5731 N N . LEU A 1 732 ? -22.537 8.177 28.788 1.00 97.94 732 LEU A N 1
ATOM 5732 C CA . LEU A 1 732 ? -22.478 8.111 27.329 1.00 97.94 732 LEU A CA 1
ATOM 5733 C C . LEU A 1 732 ? -22.455 9.514 26.695 1.00 97.94 732 LEU A C 1
ATOM 5735 O O . LEU A 1 732 ? -21.642 9.768 25.811 1.00 97.94 732 LEU A O 1
ATOM 5739 N N . GLU A 1 733 ? -23.274 10.445 27.195 1.00 97.88 733 GLU A N 1
ATOM 5740 C CA . GLU A 1 733 ? -23.259 11.860 26.786 1.00 97.88 733 GLU A CA 1
ATOM 5741 C C . GLU A 1 733 ? -21.931 12.559 27.094 1.00 97.88 733 GLU A C 1
ATOM 5743 O O . GLU A 1 733 ? -21.472 13.385 26.309 1.00 97.88 733 GLU A O 1
ATOM 5748 N N . LYS A 1 734 ? -21.279 12.217 28.212 1.00 96.56 734 LYS A N 1
ATOM 5749 C CA . LYS A 1 734 ? -19.950 12.754 28.541 1.00 96.56 734 LYS A CA 1
ATOM 5750 C C . LYS A 1 734 ? -18.859 12.198 27.628 1.00 96.56 734 LYS A C 1
ATOM 5752 O O . LYS A 1 734 ? -17.964 12.949 27.253 1.00 96.56 734 LYS A O 1
ATOM 5757 N N . ILE A 1 735 ? -18.921 10.905 27.297 1.00 96.81 735 ILE A N 1
ATOM 5758 C CA . ILE A 1 735 ? -17.960 10.248 26.397 1.00 96.81 735 ILE A CA 1
ATOM 5759 C C . ILE A 1 735 ? -18.062 10.843 24.991 1.00 96.81 735 ILE A C 1
ATOM 5761 O O . ILE A 1 735 ? -17.049 11.147 24.367 1.00 96.81 735 ILE A O 1
ATOM 5765 N N . PHE A 1 736 ? -19.289 11.035 24.510 1.00 97.94 736 PHE A N 1
ATOM 5766 C CA . PHE A 1 736 ? -19.590 11.509 23.163 1.00 97.94 736 PHE A CA 1
ATOM 5767 C C . PHE A 1 736 ? -20.189 12.916 23.191 1.00 97.94 736 PHE A C 1
ATOM 5769 O O . PHE A 1 736 ? -21.292 13.145 22.690 1.00 97.94 736 PHE A O 1
ATOM 5776 N N . LYS A 1 737 ? -19.454 13.868 23.780 1.00 96.62 737 LYS A N 1
ATOM 5777 C CA . LYS A 1 737 ? -19.908 15.261 23.943 1.00 96.62 737 LYS A CA 1
ATOM 5778 C C . LYS A 1 737 ? -20.212 15.952 22.603 1.00 96.62 737 LYS A C 1
ATOM 5780 O O . LYS A 1 737 ? -21.113 16.782 22.538 1.00 96.62 737 LYS A O 1
ATOM 5785 N N . GLU A 1 738 ? -19.499 15.596 21.532 1.00 97.19 738 GLU A N 1
ATOM 5786 C CA . GLU A 1 738 ? -19.745 16.080 20.165 1.00 97.19 738 GLU A CA 1
ATOM 5787 C C . GLU A 1 738 ? -20.834 15.290 19.415 1.00 97.19 738 GLU A C 1
ATOM 5789 O O . GLU A 1 738 ? -21.248 15.693 18.329 1.00 97.19 738 GLU A O 1
ATOM 5794 N N . GLY A 1 739 ? -21.314 14.180 19.982 1.00 98.12 739 GLY A N 1
ATOM 5795 C CA . GLY A 1 739 ? -22.218 13.230 19.339 1.00 98.12 739 GLY A CA 1
ATOM 5796 C C . GLY A 1 739 ? -21.536 11.924 18.926 1.00 98.12 739 GLY A C 1
ATOM 5797 O O . GLY A 1 739 ? -20.326 11.751 19.062 1.00 98.12 739 GLY A O 1
ATOM 5798 N N . VAL A 1 740 ? -22.342 10.989 18.428 1.00 98.50 740 VAL A N 1
ATOM 5799 C CA . VAL A 1 740 ? -21.914 9.678 17.918 1.00 98.50 740 VAL A CA 1
ATOM 5800 C C . VAL A 1 740 ? -22.055 9.611 16.403 1.00 98.50 740 VAL A C 1
ATOM 5802 O O . VAL A 1 740 ? -22.873 10.331 15.827 1.00 98.50 740 VAL A O 1
ATOM 5805 N N . CYS A 1 741 ? -21.299 8.725 15.757 1.00 97.94 741 CYS A N 1
ATOM 5806 C CA . CYS A 1 741 ? -21.402 8.511 14.318 1.00 97.94 741 CYS A CA 1
ATOM 5807 C C . CYS A 1 741 ? -22.823 8.112 13.891 1.00 97.94 741 CYS A C 1
ATOM 5809 O O . CYS A 1 741 ? -23.443 7.208 14.458 1.00 97.94 741 CYS A O 1
ATOM 5811 N N . ALA A 1 742 ? -23.320 8.782 12.854 1.00 95.44 742 ALA A N 1
ATOM 5812 C CA . ALA A 1 742 ? -24.605 8.549 12.213 1.00 95.44 742 ALA A CA 1
ATOM 5813 C C . ALA A 1 742 ? -24.405 7.789 10.892 1.00 95.44 742 ALA A C 1
ATOM 5815 O O . ALA A 1 742 ? -24.426 8.376 9.816 1.00 95.44 742 ALA A O 1
ATOM 5816 N N . TYR A 1 743 ? -24.161 6.480 10.981 1.00 88.31 743 TYR A N 1
ATOM 5817 C CA . TYR A 1 743 ? -23.970 5.625 9.800 1.00 88.31 743 TYR A CA 1
ATOM 5818 C C . TYR A 1 743 ? -25.279 5.201 9.111 1.00 88.31 743 TYR A C 1
ATOM 5820 O O . TYR A 1 743 ? -25.236 4.766 7.961 1.00 88.31 743 TYR A O 1
ATOM 5828 N N . ASN A 1 744 ? -26.409 5.338 9.814 1.00 63.41 744 ASN A N 1
ATOM 5829 C CA . ASN A 1 744 ? -27.744 4.892 9.406 1.00 63.41 744 ASN A CA 1
ATOM 5830 C C . ASN A 1 744 ? -28.702 6.063 9.238 1.00 63.41 744 ASN A C 1
ATOM 5832 O O . ASN A 1 744 ? -28.646 6.967 10.112 1.00 63.41 744 ASN A O 1
#

Nearest PDB structures (foldseek):
  6qg9-assembly9_I  TM=3.262E-01  e=1.756E-08  Piscinibacter sakaiensis
  1xqx-assembly1_A  TM=6.107E-01  e=1.469E-04  Thermoplasma acidophilum
  1xrr-assembly1_A  TM=6.407E-01  e=4.935E-04  Thermoplasma acidophilum
  7k4o-assembly1_A  TM=2.851E-01  e=1.536E-05  Aspergillus niger
  4fbl-assembly1_A  TM=5.502E-01  e=4.515E-02  unidentified

pLDDT: mean 83.41, std 18.28, range [28.42, 98.5]